Protein AF-A0A950TB74-F1 (afdb_monomer)

Secondary structure (DSSP, 8-state):
-PPP----HHHHHT-SS----S----PPPPPHHHHHHHHHHH-GGGHHHHHHHHH-HHHHHHHTSHHHHHHHHHHHTTS---TTSS-SSS-HHHHHHHHHHHHHHHT-TT-SS-HHHHHHHHHHHHHHHHHTT-SEE-TTS--GGGSS-GGGTTHHHHHHHHHHHHHHHHHHHHHHHTTTS-HHHHHHHHHHHHHHHHHHHHIIIIIIHHHHHTT---TTS--HHHHHHHHHHHHHHHHHTSHHHHHHHHHHHHHHHHHHHT-HHHHHHHHHHHHHHHHHH-SPPSS-----EEEE-HHHHHHHHHHHHHHHHHHHHHHHHHHHHHS-S-TTTHHHHHHHHHHHHHHHHHHHHHHHHEEEEPPPGGG--STTHHHHHHHHHHHHHHHHHHHHHHHHIIIIIHHHHHHHHTHHHHHHS-TTHHHHHHHHHHHHHHHHHHIIIIIHHHHHHHHHHHHHHHTTSS-SSHHHHHHHHHHTTSEEEETTEEEES-HHHHHHHHHTTTTT-

Foldseek 3Di:
DDDDDDDDPVVQVPDPDHDDDPDDDDDFFADPVRLVVVLVVVDPLCPLVVVVCVVDVVLVVQCSHVVLSVLSSLLSNPDDDPPPPCDDDPCNPLVSLVSSLVSLVVVDPDDPDDSVLLLLQLLLVLQLCVVVVHQWFALLQDFLVSDVDLLCLFQLLQLLVQLLLLLLLLVLQLLLCVVPDPNVLSVVLSVVSNVVSSCLSSCVQRPLCRVLVVLPPPPPDDDPVSVVVNVVSVVVCVQCQQLQNVLQVQLQVSLVSCCVSPNNLSSQLSSLVSSVLSSVCTHDDRRQDFLQDKDFAPCQLVVCLVVLLVSLQVSLQSQLQSVQVPPDPPPLRSVVSNVLSNVRSNLRSNLVSRVSRIDRDDDDPLPQQARCSRLVNLQVQLQVSLLVSLLVQLCCQLVPVLVSCCVSCPVVCPVPDDPSSSNSNSNSVSSSSSSSSSCVRRVSSNSSSVSSLVVCVVVSNAPNPRQVSQVSCVVSLQWPDRRRIIGGNDSSSSVSSNCVVVVVD

pLDDT: mean 83.96, std 11.5, range [34.25, 95.81]

Solvent-accessible surface area (backbone atoms only — not comparable to full-atom values): 26741 Å² 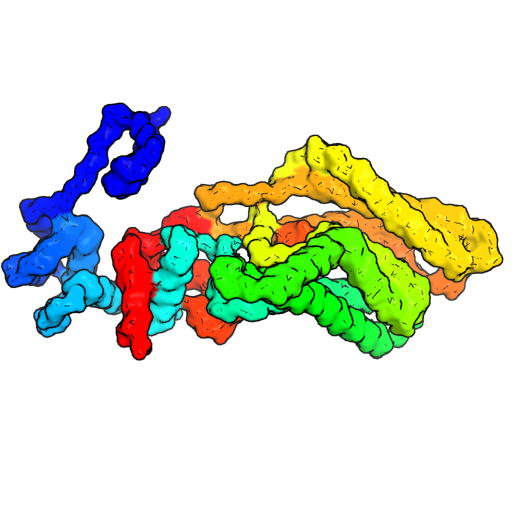total; per-residue (Å²): 129,91,85,85,85,87,74,57,68,68,63,57,72,68,41,94,71,69,83,89,64,98,75,88,85,80,91,70,73,56,49,68,73,56,53,53,52,51,45,61,74,71,40,84,62,38,55,69,50,54,53,48,43,73,74,32,69,68,59,38,61,46,42,26,37,73,67,46,35,52,45,51,50,57,40,38,64,77,49,88,69,78,86,76,73,84,76,63,96,81,52,64,66,57,51,51,53,52,49,30,52,54,43,54,54,67,74,43,89,79,64,91,61,59,67,69,60,51,49,54,32,50,25,47,49,29,41,51,28,59,77,69,74,45,75,69,45,42,79,54,71,62,48,52,78,80,48,87,58,73,87,46,52,38,32,54,49,22,34,53,51,15,40,52,50,12,48,50,50,23,52,25,48,36,59,56,42,48,88,79,44,61,66,70,58,41,51,52,54,26,50,51,51,17,54,48,40,15,50,52,41,16,40,50,38,11,46,52,53,34,65,62,60,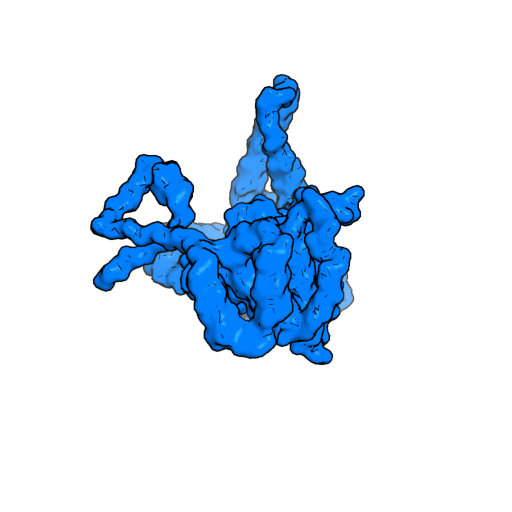69,64,78,62,72,76,88,79,61,55,72,68,54,52,52,54,50,53,53,45,52,52,52,50,54,52,55,59,32,31,65,54,38,2,47,53,52,4,50,57,52,9,54,51,41,18,71,75,74,36,61,64,55,3,52,52,49,12,52,51,42,14,53,50,38,32,70,67,42,72,77,73,72,73,61,62,53,32,53,38,86,41,83,33,70,69,44,16,63,71,45,25,65,60,31,33,52,51,17,34,50,53,8,40,54,46,6,54,53,51,20,61,72,54,50,103,44,83,80,39,35,63,58,28,33,54,50,16,32,50,52,7,42,51,53,6,48,55,48,14,58,53,49,15,50,45,75,43,82,71,62,74,89,73,40,64,44,65,46,48,32,49,54,34,6,54,51,46,5,50,49,43,6,51,53,51,6,48,53,47,13,48,51,39,14,68,51,46,29,56,49,49,39,69,74,46,44,69,59,38,62,75,77,42,64,91,64,44,26,48,44,45,10,51,16,52,10,47,42,45,12,52,51,38,14,43,77,39,17,38,50,30,50,50,43,51,51,50,48,50,52,56,37,32,76,70,64,52,40,64,87,62,45,68,63,50,51,53,49,39,25,73,63,60,57,26,38,76,56,66,22,26,38,26,53,64,40,72,70,60,34,51,51,36,41,54,58,53,75,78,75,112

Radius of gyration: 31.2 Å; Cα contacts (8 Å, |Δi|>4): 653; chains: 1; bounding box: 71×53×93 Å

Structure (mmCIF, N/CA/C/O backbone):
data_AF-A0A950TB74-F1
#
_entry.id   AF-A0A950TB74-F1
#
loop_
_atom_site.group_PDB
_atom_site.id
_atom_site.type_symbol
_atom_site.label_atom_id
_atom_site.label_alt_id
_atom_site.label_comp_id
_atom_site.label_asym_id
_atom_site.label_entity_id
_atom_site.label_seq_id
_atom_site.pdbx_PDB_ins_code
_atom_site.Cartn_x
_atom_site.Cartn_y
_atom_site.Cartn_z
_atom_site.occupancy
_atom_site.B_iso_or_equiv
_atom_site.auth_seq_id
_atom_site.auth_comp_id
_atom_site.auth_asym_id
_atom_site.auth_atom_id
_atom_site.pdbx_PDB_model_num
ATOM 1 N N . MET A 1 1 ? -15.483 -33.729 17.004 1.00 54.75 1 MET A N 1
ATOM 2 C CA . MET A 1 1 ? -15.502 -32.764 18.127 1.00 54.75 1 MET A CA 1
ATOM 3 C C . MET A 1 1 ? -16.865 -32.095 18.149 1.00 54.75 1 MET A C 1
ATOM 5 O O . MET A 1 1 ? -17.317 -31.739 17.066 1.00 54.75 1 MET A O 1
ATOM 9 N N . PRO A 1 2 ? -17.530 -31.952 19.308 1.00 78.44 2 PRO A N 1
ATOM 10 C CA . PRO A 1 2 ? -18.779 -31.200 19.387 1.00 78.44 2 PRO A CA 1
ATOM 11 C C . PRO A 1 2 ? -18.520 -29.733 19.022 1.00 78.44 2 PRO A C 1
ATOM 13 O O . PRO A 1 2 ? -17.578 -29.118 19.522 1.00 78.44 2 PRO A O 1
ATOM 16 N N . THR A 1 3 ? -19.327 -29.183 18.118 1.00 79.75 3 THR A N 1
ATOM 17 C CA . THR A 1 3 ? -19.250 -27.775 17.718 1.00 79.75 3 THR A CA 1
ATOM 18 C C . THR A 1 3 ? -20.221 -26.969 18.568 1.00 79.75 3 THR A C 1
ATOM 20 O O . THR A 1 3 ? -21.425 -27.201 18.522 1.00 79.75 3 THR A O 1
ATOM 23 N N . VAL A 1 4 ? -19.703 -26.013 19.338 1.00 85.00 4 VAL A N 1
ATOM 24 C CA . VAL A 1 4 ? -20.517 -25.078 20.124 1.00 85.00 4 VAL A CA 1
ATOM 25 C C . VAL A 1 4 ? -20.542 -23.735 19.404 1.00 85.00 4 VAL A C 1
ATOM 27 O O . VAL A 1 4 ? -19.493 -23.196 19.055 1.00 85.00 4 VAL A O 1
ATOM 30 N N . ILE A 1 5 ? -21.740 -23.198 19.175 1.00 82.00 5 ILE A N 1
ATOM 31 C CA . ILE A 1 5 ? -21.948 -21.896 18.535 1.00 82.00 5 ILE A CA 1
ATOM 32 C C . ILE A 1 5 ? -22.669 -20.989 19.530 1.00 82.00 5 ILE A C 1
ATOM 34 O O . ILE A 1 5 ? -23.770 -21.302 19.976 1.00 82.00 5 ILE A O 1
ATOM 38 N N . CYS A 1 6 ? -22.064 -19.848 19.852 1.00 83.62 6 CYS A N 1
ATOM 39 C CA . CYS A 1 6 ? -22.669 -18.830 20.708 1.00 83.62 6 CYS A CA 1
ATOM 40 C C . CYS A 1 6 ? -23.254 -17.707 19.846 1.00 83.62 6 CYS A C 1
ATOM 42 O O . CYS A 1 6 ? -22.598 -17.214 18.930 1.00 83.62 6 CYS A O 1
ATOM 44 N N . SER A 1 7 ? -24.479 -17.277 20.144 1.00 81.31 7 SER A N 1
ATOM 45 C CA . SER A 1 7 ? -25.132 -16.163 19.453 1.00 81.31 7 SER A CA 1
ATOM 46 C C . SER A 1 7 ? -26.088 -15.432 20.390 1.00 81.31 7 SER A C 1
ATOM 48 O O . SER A 1 7 ? -26.533 -15.974 21.401 1.00 81.31 7 SER A O 1
ATOM 50 N N . ARG A 1 8 ? -26.442 -14.196 20.028 1.00 84.19 8 ARG A N 1
ATOM 51 C CA . ARG A 1 8 ? -27.581 -13.503 20.637 1.00 84.19 8 ARG A CA 1
ATOM 52 C C . ARG A 1 8 ? -28.866 -14.176 20.158 1.00 84.19 8 ARG A C 1
ATOM 54 O O . ARG A 1 8 ? -29.005 -14.446 18.965 1.00 84.19 8 ARG A O 1
ATOM 61 N N . SER A 1 9 ? -29.818 -14.390 21.063 1.00 84.69 9 SER A N 1
ATOM 62 C CA . SER A 1 9 ? -31.095 -15.057 20.762 1.00 84.69 9 SER A CA 1
ATOM 63 C C . SER A 1 9 ? -31.818 -14.426 19.568 1.00 84.69 9 SER A C 1
ATOM 65 O O . SER A 1 9 ? -32.185 -15.136 18.636 1.00 84.69 9 SER A O 1
ATOM 67 N N . GLY A 1 10 ? -31.930 -13.095 19.536 1.00 82.56 10 GLY A N 1
ATOM 68 C CA . GLY A 1 10 ? -32.549 -12.368 18.422 1.00 82.56 10 GLY A CA 1
ATOM 69 C C . GLY A 1 10 ? -31.852 -12.599 17.077 1.00 82.56 10 GLY A C 1
ATOM 70 O O . GLY A 1 10 ? -32.520 -12.841 16.077 1.00 82.56 10 GLY A O 1
ATOM 71 N N . ASN A 1 11 ? -30.513 -12.617 17.050 1.00 82.25 11 ASN A N 1
ATOM 72 C CA . ASN A 1 11 ? -29.754 -12.865 15.819 1.00 82.25 11 ASN A CA 1
ATOM 73 C C . ASN A 1 11 ? -29.958 -14.294 15.306 1.00 82.25 11 ASN A C 1
ATOM 75 O O . ASN A 1 11 ? -30.063 -14.489 14.102 1.00 82.25 11 ASN A O 1
ATOM 79 N N . TYR A 1 12 ? -30.014 -15.285 16.200 1.00 84.94 12 TYR A N 1
ATOM 80 C CA . TYR A 1 12 ? -30.264 -16.677 15.819 1.00 84.94 12 TYR A CA 1
ATOM 81 C C . TYR A 1 12 ? -31.695 -16.880 15.295 1.00 84.94 12 TYR A C 1
ATOM 83 O O . TYR A 1 12 ? -31.893 -17.517 14.263 1.00 84.94 12 TYR A O 1
ATOM 91 N N . LEU A 1 13 ? -32.694 -16.302 15.968 1.00 84.44 13 LEU A N 1
ATOM 92 C CA . LEU A 1 13 ? -34.104 -16.455 15.595 1.00 84.44 13 LEU A CA 1
ATOM 93 C C . LEU A 1 13 ? -34.460 -15.747 14.278 1.00 84.44 13 LEU A C 1
ATOM 95 O O . LEU A 1 13 ? -35.305 -16.256 13.541 1.00 84.44 13 LEU A O 1
ATOM 99 N N . ASN A 1 14 ? -33.789 -14.630 13.971 1.00 84.50 14 ASN A N 1
ATOM 100 C CA . ASN A 1 14 ? -34.005 -13.828 12.761 1.00 84.50 14 ASN A CA 1
ATOM 101 C C . ASN A 1 14 ? -33.184 -14.290 11.542 1.00 84.50 14 ASN A C 1
ATOM 103 O O . ASN A 1 14 ? -33.246 -13.658 10.486 1.00 84.50 14 ASN A O 1
ATOM 107 N N . GLN A 1 15 ? -32.400 -15.367 11.649 1.00 82.06 15 GLN A N 1
ATOM 108 C CA . GLN A 1 15 ? -31.689 -15.917 10.494 1.00 82.06 15 GLN A CA 1
ATOM 109 C C . GLN A 1 15 ? -32.666 -16.519 9.477 1.00 82.06 15 GLN A C 1
ATOM 111 O O . GLN A 1 15 ? -33.503 -17.356 9.811 1.00 82.06 15 GLN A O 1
ATOM 116 N N . SER A 1 16 ? -32.495 -16.147 8.207 1.00 77.75 16 SER A N 1
ATOM 117 C CA . SER A 1 16 ? -33.284 -16.662 7.080 1.00 77.75 16 SER A CA 1
ATOM 118 C C . SER A 1 16 ? -33.073 -18.160 6.824 1.00 77.75 16 SER A C 1
ATOM 120 O O . SER A 1 16 ? -33.982 -18.842 6.359 1.00 77.75 16 SER A O 1
ATOM 122 N N . LYS A 1 17 ? -31.893 -18.694 7.165 1.00 82.81 17 LYS A N 1
ATOM 123 C CA . LYS A 1 17 ? -31.602 -20.133 7.224 1.00 82.81 17 LYS A CA 1
ATOM 124 C C . LYS A 1 17 ? -31.119 -20.478 8.626 1.00 82.81 17 LYS A C 1
ATOM 126 O O . LYS A 1 17 ? -30.032 -20.058 9.015 1.00 82.81 17 LYS A O 1
ATOM 131 N N . ARG A 1 18 ? -31.921 -21.231 9.381 1.00 75.19 18 ARG A N 1
ATOM 132 C CA . ARG A 1 18 ? -31.569 -21.644 10.745 1.00 75.19 18 ARG A CA 1
ATOM 133 C C . ARG A 1 18 ? -30.483 -22.712 10.717 1.00 75.19 18 ARG A C 1
ATOM 135 O O . ARG A 1 18 ? -30.584 -23.688 9.976 1.00 75.19 18 ARG A O 1
ATOM 142 N N . LEU A 1 19 ? -29.467 -22.537 11.556 1.00 80.81 19 LEU A N 1
ATOM 143 C CA . LEU A 1 19 ? -28.510 -23.597 11.859 1.00 80.81 19 LEU A CA 1
ATOM 144 C C . LEU A 1 19 ? -29.236 -24.686 12.656 1.00 80.81 19 LEU A C 1
ATOM 146 O O . LEU A 1 19 ? -29.726 -24.423 13.756 1.00 80.81 19 LEU A O 1
ATOM 150 N N . LEU A 1 20 ? -29.318 -25.885 12.081 1.00 81.25 20 LEU A N 1
ATOM 151 C CA . LEU A 1 20 ? -29.864 -27.068 12.738 1.00 81.25 20 LEU A CA 1
ATOM 152 C C . LEU A 1 20 ? -28.811 -27.595 13.718 1.00 81.25 20 LEU A C 1
ATOM 154 O O . LEU A 1 20 ? -27.757 -28.068 13.300 1.00 81.25 20 LEU A O 1
ATOM 158 N N . LEU A 1 21 ? -29.081 -27.444 15.012 1.00 83.62 21 LEU A N 1
ATOM 159 C CA . LEU A 1 21 ? -28.237 -27.912 16.110 1.00 83.62 21 LEU A CA 1
ATOM 160 C C . LEU A 1 21 ? -29.076 -28.829 16.999 1.00 83.62 21 LEU A C 1
ATOM 162 O O . LEU A 1 21 ? -30.261 -28.566 17.196 1.00 83.62 21 LEU A O 1
ATOM 166 N N . ASP A 1 22 ? -28.454 -29.864 17.561 1.00 85.56 22 ASP A N 1
ATOM 167 C CA . ASP A 1 22 ? -29.161 -30.877 18.357 1.00 85.56 22 ASP A CA 1
ATOM 168 C C . ASP A 1 22 ? -29.729 -30.320 19.667 1.00 85.56 22 ASP A C 1
ATOM 170 O O . ASP A 1 22 ? -30.737 -30.802 20.173 1.00 85.56 22 ASP A O 1
ATOM 174 N N . ASN A 1 23 ? -29.076 -29.301 20.232 1.00 87.44 23 ASN A N 1
ATOM 175 C CA . ASN A 1 23 ? -29.444 -28.708 21.510 1.00 87.44 23 ASN A CA 1
ATOM 176 C C . ASN A 1 23 ? -29.218 -27.194 21.498 1.00 87.44 23 ASN A C 1
ATOM 178 O O . ASN A 1 23 ? -28.275 -26.695 20.880 1.00 87.44 23 ASN A O 1
ATOM 182 N N . ALA A 1 24 ? -30.050 -26.469 22.245 1.00 86.69 24 ALA A N 1
ATOM 183 C CA . ALA A 1 24 ? -29.898 -25.039 22.475 1.00 86.69 24 ALA A CA 1
ATOM 184 C C . ALA A 1 24 ? -29.926 -24.745 23.977 1.00 86.69 24 ALA A C 1
ATOM 186 O O . ALA A 1 24 ? -30.833 -25.169 24.692 1.00 86.69 24 ALA A O 1
ATOM 187 N N . VAL A 1 25 ? -28.940 -23.985 24.448 1.00 89.81 25 VAL A N 1
ATOM 188 C CA . VAL A 1 25 ? -28.866 -23.512 25.833 1.00 89.81 25 VAL A CA 1
ATOM 189 C C . VAL A 1 25 ? -28.950 -21.992 25.817 1.00 89.81 25 VAL A C 1
ATOM 191 O O . VAL A 1 25 ? -28.189 -21.331 25.113 1.00 89.81 25 VAL A O 1
ATOM 194 N N . VAL A 1 26 ? -29.879 -21.432 26.593 1.00 88.19 26 VAL A N 1
ATOM 195 C CA . VAL A 1 26 ? -30.055 -19.980 26.721 1.00 88.19 26 VAL A CA 1
ATOM 196 C C . VAL A 1 26 ? -29.575 -19.542 28.096 1.00 88.19 26 VAL A C 1
ATOM 198 O O . VAL A 1 26 ? -30.127 -19.956 29.116 1.00 88.19 26 VAL A O 1
ATOM 201 N N . ALA A 1 27 ? -28.563 -18.676 28.124 1.00 87.31 27 ALA A N 1
ATOM 202 C CA . ALA A 1 27 ? -28.138 -18.018 29.351 1.00 87.31 27 ALA A CA 1
ATOM 203 C C . ALA A 1 27 ? -29.230 -17.040 29.816 1.00 87.31 27 ALA A C 1
ATOM 205 O O . ALA A 1 27 ? -29.622 -16.141 29.071 1.00 87.31 27 ALA A O 1
ATOM 206 N N . ARG A 1 28 ? -29.736 -17.233 31.039 1.00 89.06 28 ARG A N 1
ATOM 207 C CA . ARG A 1 28 ? -30.722 -16.346 31.673 1.00 89.06 28 ARG A CA 1
ATOM 208 C C . ARG A 1 28 ? -30.030 -15.308 32.568 1.00 89.06 28 ARG A C 1
ATOM 210 O O . ARG A 1 28 ? -28.918 -15.580 33.028 1.00 89.06 28 ARG A O 1
ATOM 217 N N . PRO A 1 29 ? -30.675 -14.157 32.837 1.00 88.88 29 PRO A N 1
ATOM 218 C CA . PRO A 1 29 ? -30.209 -13.214 33.850 1.00 88.88 29 PRO A CA 1
ATOM 219 C C . PRO A 1 29 ? -29.991 -13.894 35.210 1.00 88.88 29 PRO A C 1
ATOM 221 O O . PRO A 1 29 ? -30.613 -14.917 35.517 1.00 88.88 29 PRO A O 1
ATOM 224 N N . LEU A 1 30 ? -29.088 -13.338 36.015 1.00 90.38 30 LEU A N 1
ATOM 225 C CA . LEU A 1 30 ? -28.813 -13.805 37.370 1.00 90.38 30 LEU A CA 1
ATOM 226 C C . LEU A 1 30 ? -30.053 -13.628 38.245 1.00 90.38 30 LEU A C 1
ATOM 228 O O . LEU A 1 30 ? -30.792 -12.664 38.098 1.00 90.38 30 LEU A O 1
ATOM 232 N N . THR A 1 31 ? -30.286 -14.563 39.158 1.00 91.75 31 THR A N 1
ATOM 233 C CA . THR A 1 31 ? -31.325 -14.437 40.184 1.00 91.75 31 THR A CA 1
ATOM 234 C C . THR A 1 31 ? -30.751 -13.733 41.408 1.00 91.75 31 THR A C 1
ATOM 236 O O . THR A 1 31 ? -29.565 -13.896 41.687 1.00 91.75 31 THR A O 1
ATOM 239 N N . GLU A 1 32 ? -31.587 -13.042 42.183 1.00 88.38 32 GLU A N 1
ATOM 240 C CA . GLU A 1 32 ? -31.177 -12.340 43.416 1.00 88.38 32 GLU A CA 1
ATOM 241 C C . GLU A 1 32 ? -30.346 -13.233 44.347 1.00 88.38 32 GLU A C 1
ATOM 243 O O . GLU A 1 32 ? -29.227 -12.900 44.713 1.00 88.38 32 GLU A O 1
ATOM 248 N N . GLN A 1 33 ? -30.810 -14.464 44.586 1.00 88.56 33 GLN A N 1
ATOM 249 C CA . GLN A 1 33 ? -30.089 -15.449 45.403 1.00 88.56 33 GLN A CA 1
ATOM 250 C C . GLN A 1 33 ? -28.662 -15.732 44.902 1.00 88.56 33 GLN A C 1
ATOM 252 O O . GLN A 1 33 ? -27.753 -15.953 45.700 1.00 88.56 33 GLN A O 1
ATOM 257 N N . LYS A 1 34 ? -28.446 -15.740 43.578 1.00 90.44 34 LYS A N 1
ATOM 258 C CA . LYS A 1 34 ? -27.115 -15.951 42.988 1.00 90.44 34 LYS A CA 1
ATOM 259 C C . LYS A 1 34 ? -26.240 -14.710 43.123 1.00 90.44 34 LYS A C 1
ATOM 261 O O . LYS A 1 34 ? -25.036 -14.867 43.300 1.00 90.44 34 LYS A O 1
ATOM 266 N N . ILE A 1 35 ? -26.831 -13.518 43.037 1.00 89.19 35 ILE A N 1
ATOM 267 C CA . ILE A 1 35 ? -26.138 -12.245 43.261 1.00 89.19 35 ILE A CA 1
ATOM 268 C C . ILE A 1 35 ? -25.669 -12.183 44.718 1.00 89.19 35 ILE A C 1
ATOM 270 O O . ILE A 1 35 ? -24.477 -12.014 44.958 1.00 89.19 35 ILE A O 1
ATOM 274 N N . ASP A 1 36 ? -26.561 -12.444 45.676 1.00 87.00 36 ASP A N 1
ATOM 275 C CA . ASP A 1 36 ? -26.233 -12.457 47.105 1.00 87.00 36 ASP A CA 1
ATOM 276 C C . ASP A 1 36 ? -25.142 -13.476 47.436 1.00 87.00 36 ASP A C 1
ATOM 278 O O . ASP A 1 36 ? -24.164 -13.144 48.104 1.00 87.00 36 ASP A O 1
ATOM 282 N N . THR A 1 37 ? -25.263 -14.701 46.914 1.00 88.56 37 THR A N 1
ATOM 283 C CA . THR A 1 37 ? -24.252 -15.755 47.111 1.00 88.56 37 THR A CA 1
ATOM 284 C C . THR A 1 37 ? -22.895 -15.334 46.539 1.00 88.56 37 THR A C 1
ATOM 286 O O . THR A 1 37 ? -21.855 -15.564 47.152 1.00 88.56 37 THR A O 1
ATOM 289 N N . TYR A 1 38 ? -22.882 -14.700 45.363 1.00 88.19 38 TYR A N 1
ATOM 290 C CA . TYR A 1 38 ? -21.655 -14.206 44.741 1.00 88.19 38 TYR A CA 1
ATOM 291 C C . TYR A 1 38 ? -20.992 -13.103 45.578 1.00 88.19 38 TYR A C 1
ATOM 293 O O . TYR A 1 38 ? -19.787 -13.167 45.828 1.00 88.19 38 TYR A O 1
ATOM 301 N N . LEU A 1 39 ? -21.769 -12.131 46.063 1.00 86.25 39 LEU A N 1
ATOM 302 C CA . LEU A 1 39 ? -21.259 -11.040 46.897 1.00 86.25 39 LEU A CA 1
ATOM 303 C C . LEU A 1 39 ? -20.744 -11.550 48.251 1.00 86.25 39 LEU A C 1
ATOM 305 O O . LEU A 1 39 ? -19.673 -11.130 48.682 1.00 86.25 39 LEU A O 1
ATOM 309 N N . GLN A 1 40 ? -21.435 -12.511 48.875 1.00 83.94 40 GLN A N 1
ATOM 310 C CA . GLN A 1 40 ? -20.989 -13.162 50.116 1.00 83.94 40 GLN A CA 1
ATOM 311 C C . GLN A 1 40 ? -19.647 -13.884 49.943 1.00 83.94 40 GLN A C 1
ATOM 313 O O . GLN A 1 40 ? -18.757 -13.747 50.780 1.00 83.94 40 GLN A O 1
ATOM 318 N N . ASN A 1 41 ? -19.474 -14.604 48.832 1.00 83.75 41 ASN A N 1
ATOM 319 C CA . ASN A 1 41 ? -18.237 -15.331 48.539 1.00 83.75 41 ASN A CA 1
ATOM 320 C C . ASN A 1 41 ? -17.046 -14.411 48.221 1.00 83.75 41 ASN A C 1
ATOM 322 O O . ASN A 1 41 ? -15.901 -14.852 48.296 1.00 83.75 41 ASN A O 1
ATOM 326 N N . THR A 1 42 ? -17.299 -13.150 47.862 1.00 76.19 42 THR A N 1
ATOM 327 C CA . THR A 1 42 ? -16.262 -12.173 47.487 1.00 76.19 42 THR A CA 1
ATOM 328 C C . THR A 1 42 ? -15.677 -11.439 48.716 1.00 76.19 42 THR A C 1
ATOM 330 O O . THR A 1 42 ? -14.605 -10.846 48.623 1.00 76.19 42 THR A O 1
ATOM 333 N N . GLY A 1 43 ? -16.306 -11.553 49.898 1.00 66.81 43 GLY A N 1
ATOM 334 C CA . GLY A 1 43 ? -15.778 -11.098 51.196 1.00 66.81 43 GLY A CA 1
ATOM 335 C C . GLY A 1 43 ? -16.297 -9.734 51.689 1.00 66.81 43 GLY A C 1
ATOM 336 O O . GLY A 1 43 ? -17.124 -9.093 51.045 1.00 66.81 43 GLY A O 1
ATOM 337 N N . GLN A 1 44 ? -15.781 -9.276 52.843 1.00 61.06 44 GLN A N 1
ATOM 338 C CA . GLN A 1 44 ? -16.224 -8.068 53.583 1.00 61.06 44 GLN A CA 1
ATOM 339 C C . GLN A 1 44 ? -16.162 -6.752 52.783 1.00 61.06 44 GLN A C 1
ATOM 341 O O . GLN A 1 44 ? -16.824 -5.779 53.127 1.00 61.06 44 GLN A O 1
ATOM 346 N N . SER A 1 45 ? -15.405 -6.703 51.685 1.00 67.81 45 SER A N 1
ATOM 347 C CA . SER A 1 45 ? -15.315 -5.505 50.840 1.00 67.81 45 SER A CA 1
ATOM 348 C C . SER A 1 45 ? -16.624 -5.167 50.109 1.00 67.81 45 SER A C 1
ATOM 350 O O . SER A 1 45 ? -16.716 -4.080 49.544 1.00 67.81 45 SER A O 1
ATOM 352 N N . MET A 1 46 ? -17.613 -6.071 50.083 1.00 80.88 46 MET A N 1
ATOM 353 C CA . MET A 1 46 ? -18.841 -5.942 49.284 1.00 80.88 46 MET A CA 1
ATOM 354 C C . MET A 1 46 ? -20.084 -5.503 50.067 1.00 80.88 46 MET A C 1
ATOM 356 O O . MET A 1 46 ? -21.143 -5.338 49.459 1.00 80.88 46 MET A O 1
ATOM 360 N N . ASP A 1 47 ? -19.984 -5.269 51.377 1.00 77.75 47 ASP A N 1
ATOM 361 C CA . ASP A 1 47 ? -21.146 -4.900 52.201 1.00 77.75 47 ASP A CA 1
ATOM 362 C C . ASP A 1 47 ? -21.792 -3.580 51.744 1.00 77.75 47 ASP A C 1
ATOM 364 O O . ASP A 1 47 ? -23.015 -3.497 51.643 1.00 77.75 47 ASP A O 1
ATOM 368 N N . GLY A 1 48 ? -20.986 -2.598 51.321 1.00 79.81 48 GLY A N 1
ATOM 369 C CA . GLY A 1 48 ? -21.497 -1.339 50.764 1.00 79.81 48 GLY A CA 1
ATOM 370 C C . GLY A 1 48 ? -22.269 -1.508 49.447 1.00 79.81 48 GLY A C 1
ATOM 371 O O . GLY A 1 48 ? -23.243 -0.797 49.208 1.00 79.81 48 GLY A O 1
ATOM 372 N N . LEU A 1 49 ? -21.888 -2.476 48.602 1.00 83.62 49 LEU A N 1
ATOM 373 C CA . LEU A 1 49 ? -22.630 -2.779 47.373 1.00 83.62 49 LEU A CA 1
ATOM 374 C C . LEU A 1 49 ? -23.947 -3.493 47.690 1.00 83.62 49 LEU A C 1
ATOM 376 O O . LEU A 1 49 ? -24.968 -3.200 47.073 1.00 83.62 49 LEU A O 1
ATOM 380 N N . ARG A 1 50 ? -23.939 -4.415 48.659 1.00 83.44 50 ARG A N 1
ATOM 381 C CA . ARG A 1 50 ? -25.158 -5.108 49.104 1.00 83.44 50 ARG A CA 1
ATOM 382 C C . ARG A 1 50 ? -26.182 -4.111 49.632 1.00 83.44 50 ARG A C 1
ATOM 384 O O . ARG A 1 50 ? -27.342 -4.159 49.234 1.00 83.44 50 ARG A O 1
ATOM 391 N N . GLU A 1 51 ? -25.746 -3.174 50.467 1.00 82.38 51 GLU A N 1
ATOM 392 C CA . GLU A 1 51 ? -26.608 -2.112 50.977 1.00 82.38 51 GLU A CA 1
ATOM 393 C C . GLU A 1 51 ? -27.164 -1.234 49.845 1.00 82.38 51 GLU A C 1
A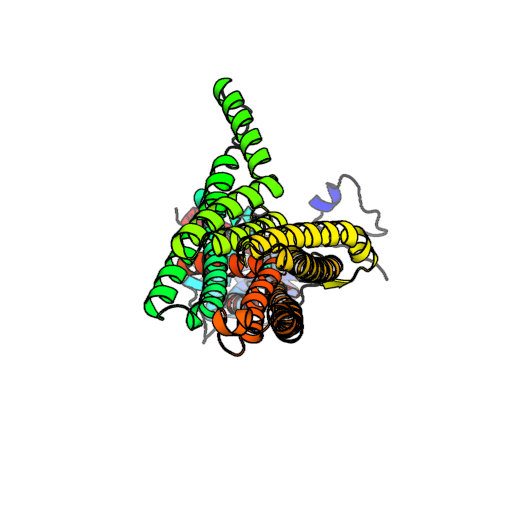TOM 395 O O . GLU A 1 51 ? -28.372 -0.998 49.795 1.00 82.38 51 GLU A O 1
ATOM 400 N N . ALA A 1 52 ? -26.332 -0.824 48.883 1.00 82.31 52 ALA A N 1
ATOM 401 C CA . ALA A 1 52 ? -26.780 -0.033 47.735 1.00 82.31 52 ALA A CA 1
ATOM 402 C C . ALA A 1 52 ? -27.820 -0.772 46.868 1.00 82.31 52 ALA A C 1
ATOM 404 O O . ALA A 1 52 ? -28.836 -0.188 46.492 1.00 82.31 52 ALA A O 1
ATOM 405 N N . LEU A 1 53 ? -27.626 -2.071 46.605 1.00 85.38 53 LEU A N 1
ATOM 406 C CA . LEU A 1 53 ? -28.585 -2.902 45.860 1.00 85.38 53 LEU A CA 1
ATOM 407 C C . LEU A 1 53 ? -29.915 -3.083 46.607 1.00 85.38 53 LEU A C 1
ATOM 409 O O . LEU A 1 53 ? -30.964 -3.240 45.974 1.00 85.38 53 LEU A O 1
ATOM 413 N N . HIS A 1 54 ? -29.907 -3.055 47.943 1.00 83.25 54 HIS A N 1
ATOM 414 C CA . HIS A 1 54 ? -31.134 -3.094 48.740 1.00 83.25 54 HIS A CA 1
ATOM 415 C C . HIS A 1 54 ? -31.941 -1.791 48.651 1.00 83.25 54 HIS A C 1
ATOM 417 O O . HIS A 1 54 ? -33.172 -1.857 48.633 1.00 83.25 54 HIS A O 1
ATOM 423 N N . HIS A 1 55 ? -31.276 -0.641 48.539 1.00 79.56 55 HIS A N 1
ATOM 424 C CA . HIS A 1 55 ? -31.931 0.670 48.536 1.00 79.56 55 HIS A CA 1
ATOM 425 C C . HIS A 1 55 ? -32.318 1.172 47.135 1.00 79.56 55 HIS A C 1
ATOM 427 O O . HIS A 1 55 ? -33.339 1.847 47.011 1.00 79.56 55 HIS A O 1
ATOM 433 N N . ASP A 1 56 ? -31.565 0.826 46.084 1.00 80.44 56 ASP A N 1
ATOM 434 C CA . ASP A 1 56 ? -31.827 1.288 44.713 1.00 80.44 56 ASP A CA 1
ATOM 435 C C . ASP A 1 56 ? -32.330 0.149 43.795 1.00 80.44 56 ASP A C 1
ATOM 437 O O . ASP A 1 56 ? -31.554 -0.735 43.407 1.00 80.44 56 ASP A O 1
ATOM 441 N N . PRO A 1 57 ? -33.620 0.155 43.396 1.00 81.69 57 PRO A N 1
ATOM 442 C CA . PRO A 1 57 ? -34.171 -0.855 42.494 1.00 81.69 57 PRO A CA 1
ATOM 443 C C . PRO A 1 57 ? -33.555 -0.812 41.087 1.00 81.69 57 PRO A C 1
ATOM 445 O O . PRO A 1 57 ? -33.470 -1.852 40.436 1.00 81.69 57 PRO A O 1
ATOM 448 N N . SER A 1 58 ? -33.081 0.348 40.623 1.00 81.25 58 SER A N 1
ATOM 449 C CA . SER A 1 58 ? -32.471 0.502 39.294 1.00 81.25 58 SER A CA 1
ATOM 450 C C . SER A 1 58 ? -31.088 -0.150 39.247 1.00 81.25 58 SER A C 1
ATOM 452 O O . SER A 1 58 ? -30.729 -0.831 38.283 1.00 81.25 58 SER A O 1
ATOM 454 N N . LEU A 1 59 ? -30.309 0.016 40.321 1.00 80.25 59 LEU A N 1
ATOM 455 C CA . LEU A 1 59 ? -29.011 -0.635 40.486 1.00 80.25 59 LEU A CA 1
ATOM 456 C C . LEU A 1 59 ? -29.160 -2.161 40.577 1.00 80.25 59 LEU A C 1
ATOM 458 O O . LEU A 1 59 ? -28.369 -2.904 39.988 1.00 80.25 59 LEU A O 1
ATOM 462 N N . ARG A 1 60 ? -30.216 -2.620 41.263 1.00 85.62 60 ARG A N 1
ATOM 463 C CA . ARG A 1 60 ? -30.589 -4.037 41.340 1.00 85.62 60 ARG A CA 1
ATOM 464 C C . ARG A 1 60 ? -30.936 -4.609 39.971 1.00 85.62 60 ARG A C 1
ATOM 466 O O . ARG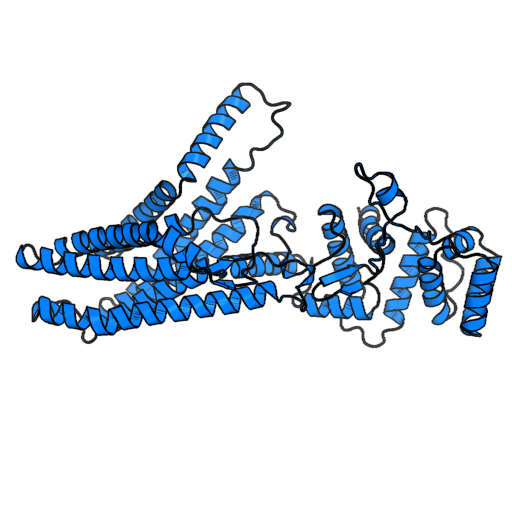 A 1 60 ? -30.401 -5.654 39.605 1.00 85.62 60 ARG A O 1
ATOM 473 N N . GLU A 1 61 ? -31.728 -3.887 39.174 1.00 85.81 61 GLU A N 1
ATOM 474 C CA . GLU A 1 61 ? -32.067 -4.294 37.806 1.00 85.81 61 GLU A CA 1
ATOM 475 C C . GLU A 1 61 ? -30.804 -4.533 36.956 1.00 85.81 61 GLU A C 1
ATOM 477 O O . GLU A 1 61 ? -30.676 -5.555 36.273 1.00 85.81 61 GLU A O 1
ATOM 482 N N . LEU A 1 62 ? -29.821 -3.630 37.047 1.00 84.44 62 LEU A N 1
ATOM 483 C CA . LEU A 1 62 ? -28.549 -3.762 36.334 1.00 84.44 62 LEU A CA 1
ATOM 484 C C . LEU A 1 62 ? -27.763 -5.008 36.775 1.00 84.44 62 LEU A C 1
ATOM 486 O O . LEU A 1 62 ? -27.246 -5.734 35.916 1.00 84.44 62 LEU A O 1
ATOM 490 N N . ALA A 1 63 ? -27.706 -5.292 38.080 1.00 87.81 63 ALA A N 1
ATOM 491 C CA . ALA A 1 63 ? -26.947 -6.403 38.666 1.00 87.81 63 ALA A CA 1
ATOM 492 C C . ALA A 1 63 ? -27.404 -7.801 38.199 1.00 87.81 63 ALA A C 1
ATOM 494 O O . ALA A 1 63 ? -26.618 -8.751 38.240 1.00 87.81 63 ALA A O 1
ATOM 495 N N . HIS A 1 64 ? -28.620 -7.939 37.658 1.00 88.56 64 HIS A N 1
ATOM 496 C CA . HIS A 1 64 ? -29.069 -9.189 37.031 1.00 88.56 64 HIS A CA 1
ATOM 497 C C . HIS A 1 64 ? -28.255 -9.581 35.792 1.00 88.56 64 HIS A C 1
ATOM 499 O O . HIS A 1 64 ? -28.296 -10.737 35.357 1.00 88.56 64 HIS A O 1
ATOM 505 N N . THR A 1 65 ? -27.492 -8.659 35.203 1.00 88.50 65 THR A N 1
ATOM 506 C CA . THR A 1 65 ? -26.543 -8.998 34.141 1.00 88.50 65 THR A CA 1
ATOM 507 C C . THR A 1 65 ? -25.152 -9.263 34.735 1.00 88.50 65 THR A C 1
ATOM 509 O O . THR A 1 65 ? -24.608 -8.396 35.420 1.00 88.50 65 THR A O 1
ATOM 512 N N . PRO A 1 66 ? -24.511 -10.419 34.447 1.00 88.62 66 PRO A N 1
ATOM 513 C CA . PRO A 1 66 ? -23.192 -10.747 35.004 1.00 88.62 66 PRO A CA 1
ATOM 514 C C . PRO A 1 66 ? -22.120 -9.681 34.751 1.00 88.62 66 PRO A C 1
ATOM 516 O O . PRO A 1 66 ? -21.231 -9.475 35.574 1.00 88.62 66 PRO A O 1
ATOM 519 N N . LEU A 1 67 ? -22.212 -8.989 33.611 1.00 87.31 67 LEU A N 1
ATOM 520 C CA . LEU A 1 67 ? -21.339 -7.869 33.285 1.00 87.31 67 LEU A CA 1
ATOM 521 C C . LEU A 1 67 ? -21.483 -6.734 34.297 1.00 87.31 67 LEU A C 1
ATOM 523 O O . LEU A 1 67 ? -20.483 -6.298 34.857 1.00 87.31 67 LEU A O 1
ATOM 527 N N . MET A 1 68 ? -22.703 -6.230 34.489 1.00 88.44 68 MET A N 1
ATOM 528 C CA . MET A 1 68 ? -22.924 -5.074 35.350 1.00 88.44 68 MET A CA 1
ATOM 529 C C . MET A 1 68 ? -22.648 -5.426 36.803 1.00 88.44 68 MET A C 1
ATOM 531 O O . MET A 1 68 ? -22.067 -4.607 37.499 1.00 88.44 68 MET A O 1
ATOM 535 N N . LEU A 1 69 ? -22.942 -6.656 37.240 1.00 88.75 69 LEU A N 1
ATOM 536 C CA . LEU A 1 69 ? -22.528 -7.119 38.563 1.00 88.75 69 LEU A CA 1
ATOM 537 C C . LEU A 1 69 ? -21.008 -7.001 38.747 1.00 88.75 69 LEU A C 1
ATOM 539 O O . LEU A 1 69 ? -20.565 -6.437 39.740 1.00 88.75 69 LEU A O 1
ATOM 543 N N . ARG A 1 70 ? -20.207 -7.433 37.762 1.00 87.88 70 ARG A N 1
ATOM 544 C CA . ARG A 1 70 ? -18.740 -7.281 37.788 1.00 87.88 70 ARG A CA 1
ATOM 545 C C . ARG A 1 70 ? -18.285 -5.814 37.765 1.00 87.88 70 ARG A C 1
ATOM 547 O O . ARG A 1 70 ? -17.294 -5.462 38.405 1.00 87.88 70 ARG A O 1
ATOM 554 N N . VAL A 1 71 ? -18.966 -4.958 37.003 1.00 86.56 71 VAL A N 1
ATOM 555 C CA . VAL A 1 71 ? -18.701 -3.508 36.975 1.00 86.56 71 VAL A CA 1
ATOM 556 C C . VAL A 1 71 ? -18.936 -2.918 38.369 1.00 86.56 71 VAL A C 1
ATOM 558 O O . VAL A 1 71 ? -18.058 -2.241 38.899 1.00 86.56 71 VAL A O 1
ATOM 561 N N . LEU A 1 72 ? -20.068 -3.248 38.994 1.00 87.69 72 LEU A N 1
ATOM 562 C CA . LEU A 1 72 ? -20.439 -2.797 40.333 1.00 87.69 72 LEU A CA 1
ATOM 563 C C . LEU A 1 72 ? -19.483 -3.315 41.410 1.00 87.69 72 LEU A C 1
ATOM 565 O O . LEU A 1 72 ? -19.018 -2.520 42.222 1.00 87.69 72 LEU A O 1
ATOM 569 N N . THR A 1 73 ? -19.100 -4.595 41.398 1.00 87.06 73 THR A N 1
ATOM 570 C CA . THR A 1 73 ? -18.111 -5.097 42.368 1.00 87.06 73 THR A CA 1
ATOM 571 C C . THR A 1 73 ? -16.781 -4.361 42.248 1.00 87.06 73 THR A C 1
ATOM 573 O O . THR A 1 73 ? -16.206 -3.966 43.257 1.00 87.06 73 THR A O 1
ATOM 576 N N . THR A 1 74 ? -16.332 -4.067 41.023 1.00 84.69 74 THR A N 1
ATOM 577 C CA . THR A 1 74 ? -15.089 -3.310 40.801 1.00 84.69 74 THR A CA 1
ATOM 578 C C . THR A 1 74 ? -15.176 -1.884 41.364 1.00 84.69 74 THR A C 1
ATOM 580 O O . THR A 1 74 ? -14.194 -1.369 41.901 1.00 84.69 74 THR A O 1
ATOM 583 N N . ILE A 1 75 ? -16.337 -1.232 41.265 1.00 85.69 75 ILE A N 1
ATOM 584 C CA . ILE A 1 75 ? -16.547 0.112 41.823 1.00 85.69 75 ILE A CA 1
ATOM 585 C C . ILE A 1 75 ? -16.386 0.087 43.351 1.00 85.69 75 ILE A C 1
ATOM 587 O O . ILE A 1 75 ? -15.618 0.879 43.892 1.00 85.69 75 ILE A O 1
ATOM 591 N N . TYR A 1 76 ? -17.037 -0.864 44.027 1.00 80.31 76 TYR A N 1
ATOM 592 C CA . TYR A 1 76 ? -17.098 -0.929 45.494 1.00 80.31 76 TYR A CA 1
ATOM 593 C C . TYR A 1 76 ? -15.876 -1.591 46.160 1.00 80.31 76 TYR A C 1
ATOM 595 O O . TYR A 1 76 ? -15.610 -1.357 47.334 1.00 80.31 76 TYR A O 1
ATOM 603 N N . GLU A 1 77 ? -15.082 -2.369 45.424 1.00 77.50 77 GLU A N 1
ATOM 604 C CA . GLU A 1 77 ? -13.872 -3.041 45.932 1.00 77.50 77 GLU A CA 1
ATOM 605 C C . GLU A 1 77 ? -12.728 -2.082 46.330 1.00 77.50 77 GLU A C 1
ATOM 607 O O . GLU A 1 77 ? -11.814 -2.489 47.039 1.00 77.50 77 GLU A O 1
ATOM 612 N N . GLY A 1 78 ? -12.706 -0.831 45.851 1.00 63.12 78 GLY A N 1
ATOM 613 C CA . GLY A 1 78 ? -11.583 0.087 46.116 1.00 63.12 78 GLY A CA 1
ATOM 614 C C . GLY A 1 78 ? -11.944 1.315 46.949 1.00 63.12 78 GLY A C 1
ATOM 615 O O . GLY A 1 78 ? -11.395 2.390 46.707 1.00 63.12 78 GLY A O 1
ATOM 616 N N . GLY A 1 79 ? -12.849 1.140 47.912 1.00 61.47 79 GLY A N 1
ATOM 617 C CA . GLY A 1 79 ? -13.225 2.146 48.906 1.00 61.47 79 GLY A CA 1
ATOM 618 C C . GLY A 1 79 ? -14.617 2.732 48.683 1.00 61.47 79 GLY A C 1
ATOM 619 O O . GLY A 1 79 ? -15.148 2.705 47.575 1.00 61.47 79 GLY A O 1
ATOM 620 N N . THR A 1 80 ? -15.204 3.248 49.766 1.00 50.94 80 THR A N 1
ATOM 621 C CA . THR A 1 80 ? -16.541 3.852 49.804 1.00 50.94 80 THR A CA 1
ATOM 622 C C . THR A 1 80 ? -16.639 4.970 48.774 1.00 50.94 80 THR A C 1
ATOM 624 O O . THR A 1 80 ? -16.085 6.053 48.964 1.00 50.94 80 THR A O 1
ATOM 627 N N . VAL A 1 81 ? -17.336 4.710 47.671 1.00 52.72 81 VAL A N 1
ATOM 628 C CA . VAL A 1 81 ? -17.823 5.777 46.800 1.00 52.72 81 VAL A CA 1
ATOM 629 C C . VAL A 1 81 ? -18.703 6.664 47.676 1.00 52.72 81 VAL A C 1
ATOM 631 O O . VAL A 1 81 ? -19.609 6.157 48.333 1.00 52.72 81 VAL A O 1
ATOM 634 N N . GLU A 1 82 ? -18.410 7.964 47.754 1.00 51.03 82 GLU A N 1
ATOM 635 C CA . GLU A 1 82 ? -19.314 8.924 48.391 1.00 51.03 82 GLU A CA 1
ATOM 636 C C . GLU A 1 82 ? -20.676 8.796 47.692 1.00 51.03 82 GLU A C 1
ATOM 638 O O . GLU A 1 82 ? -20.838 9.159 46.529 1.00 51.03 82 GLU A O 1
ATOM 643 N N . ASN A 1 83 ? -21.624 8.178 48.401 1.00 46.69 83 ASN A N 1
ATOM 644 C CA . ASN A 1 83 ? -22.906 7.639 47.931 1.00 46.69 83 ASN A CA 1
ATOM 645 C C . ASN A 1 83 ? -23.885 8.679 47.336 1.00 46.69 83 ASN A C 1
ATOM 647 O O . ASN A 1 83 ? -25.057 8.377 47.137 1.00 46.69 83 ASN A O 1
ATOM 651 N N . SER A 1 84 ? -23.461 9.911 47.062 1.00 43.59 84 SER A N 1
ATOM 652 C CA . SER A 1 84 ? -24.358 11.039 46.791 1.00 43.59 84 SER A CA 1
ATOM 653 C C . SER A 1 84 ? -24.552 11.393 45.311 1.00 43.59 84 SER A C 1
ATOM 655 O O . SER A 1 84 ? -25.397 12.235 45.017 1.00 43.59 84 SER A O 1
ATOM 657 N N . GLN A 1 85 ? -23.828 10.778 44.364 1.00 49.47 85 GLN A N 1
ATOM 658 C CA . GLN A 1 85 ? -23.821 11.238 42.958 1.00 49.47 85 GLN A CA 1
ATOM 659 C C . GLN A 1 85 ? -24.409 10.282 41.905 1.00 49.47 85 GLN A C 1
ATOM 661 O O . GLN A 1 85 ? -24.611 10.712 40.773 1.00 49.47 85 GLN A O 1
ATOM 666 N N . LEU A 1 86 ? -24.782 9.042 42.247 1.00 52.69 86 LEU A N 1
ATOM 667 C CA . LEU A 1 86 ? -25.528 8.141 41.337 1.00 52.69 86 LEU A CA 1
ATOM 668 C C . LEU A 1 86 ? -27.046 8.466 41.269 1.00 52.69 86 LEU A C 1
ATOM 670 O O . LEU A 1 86 ? -27.857 7.658 40.831 1.00 52.69 86 LEU A O 1
ATOM 674 N N . MET A 1 87 ? -27.446 9.655 41.736 1.00 50.25 87 MET A N 1
ATOM 675 C CA . MET A 1 87 ? -28.823 10.006 42.119 1.00 50.25 87 MET A CA 1
ATOM 676 C C . MET A 1 87 ? -29.530 10.988 41.162 1.00 50.25 87 MET A C 1
ATOM 678 O O . MET A 1 87 ? -30.279 11.856 41.607 1.00 50.25 87 MET A O 1
ATOM 682 N N . SER A 1 88 ? -29.344 10.882 39.842 1.00 49.31 88 SER A N 1
ATOM 683 C CA . SER A 1 88 ? -30.165 11.667 38.902 1.00 49.31 88 SER A CA 1
ATOM 684 C C . SER A 1 88 ? -30.570 10.905 37.641 1.00 49.31 88 SER A C 1
ATOM 686 O O . SER A 1 88 ? -29.909 9.982 37.175 1.00 49.31 88 SER A O 1
ATOM 688 N N . THR A 1 89 ? -31.736 11.295 37.135 1.00 49.81 89 THR A N 1
ATOM 689 C CA . THR A 1 89 ? -32.800 10.486 36.529 1.00 49.81 89 THR A CA 1
ATOM 690 C C . THR A 1 89 ? -32.625 10.073 35.068 1.00 49.81 89 THR A C 1
ATOM 692 O O . THR A 1 89 ? -33.583 9.577 34.484 1.00 49.81 89 THR A O 1
ATOM 695 N N . LEU A 1 90 ? -31.445 10.198 34.459 1.00 50.50 90 LEU A N 1
ATOM 696 C CA . LEU A 1 90 ? -31.229 9.765 33.072 1.00 50.50 90 LEU A CA 1
ATOM 697 C C . LEU A 1 90 ? -29.896 9.010 32.937 1.00 50.50 90 LEU A C 1
ATOM 699 O O . LEU A 1 90 ? -28.852 9.578 32.647 1.00 50.50 90 LEU A O 1
ATOM 703 N N . ASP A 1 91 ? -30.016 7.692 33.133 1.00 72.56 91 ASP A N 1
ATOM 704 C CA . ASP A 1 91 ? -29.085 6.603 32.792 1.00 72.56 91 ASP A CA 1
ATOM 705 C C . ASP A 1 91 ? -28.060 6.155 33.866 1.00 72.56 91 ASP A C 1
ATOM 707 O O . ASP A 1 91 ? -26.843 6.299 33.726 1.00 72.56 91 ASP A O 1
ATOM 711 N N . VAL A 1 92 ? -28.563 5.485 34.918 1.00 77.69 92 VAL A N 1
ATOM 712 C CA . VAL A 1 92 ? -27.787 4.772 35.967 1.00 77.69 92 VAL A CA 1
ATOM 713 C C . VAL A 1 92 ? -26.677 3.887 35.376 1.00 77.69 92 VAL A C 1
ATOM 715 O O . VAL A 1 92 ? -25.599 3.742 35.955 1.00 77.69 92 VAL A O 1
ATOM 718 N N . ARG A 1 93 ? -26.889 3.322 34.179 1.00 81.88 93 ARG A N 1
ATOM 719 C CA . ARG A 1 93 ? -25.882 2.514 33.476 1.00 81.88 93 ARG A CA 1
ATOM 720 C C . ARG A 1 93 ? -24.662 3.339 33.063 1.00 81.88 93 ARG A C 1
ATOM 722 O O . ARG A 1 93 ? -23.537 2.862 33.209 1.00 81.88 93 ARG A O 1
ATOM 729 N N . GLN A 1 94 ? -24.864 4.549 32.543 1.00 82.31 94 GLN A N 1
ATOM 730 C CA . GLN A 1 94 ? -23.769 5.434 32.135 1.00 82.31 94 GLN A CA 1
ATOM 731 C C . GLN A 1 94 ? -22.958 5.892 33.344 1.00 82.31 94 GLN A C 1
ATOM 733 O O . GLN A 1 94 ? -21.729 5.879 33.300 1.00 82.31 94 GLN A O 1
ATOM 738 N N . GLN A 1 95 ? -23.634 6.219 34.446 1.00 82.00 95 GLN A N 1
ATOM 739 C CA . GLN A 1 95 ? -22.982 6.581 35.704 1.00 82.00 95 GLN A CA 1
ATOM 740 C C . GLN A 1 95 ? -22.162 5.415 36.271 1.00 82.00 95 GLN A C 1
ATOM 742 O O . GLN A 1 95 ? -21.023 5.615 36.694 1.00 82.00 95 GLN A O 1
ATOM 747 N N . ALA A 1 96 ? -22.680 4.183 36.199 1.00 84.81 96 ALA A N 1
ATOM 748 C CA . ALA A 1 96 ? -21.930 2.991 36.586 1.00 84.81 96 ALA A CA 1
ATOM 749 C C . ALA A 1 96 ? -20.662 2.806 35.731 1.00 84.81 96 ALA A C 1
ATOM 751 O O . ALA A 1 96 ? -19.589 2.553 36.276 1.00 84.81 96 ALA A O 1
ATOM 752 N N . PHE A 1 97 ? -20.731 2.984 34.406 1.00 88.12 97 PHE A N 1
ATOM 753 C CA . PHE A 1 97 ? -19.530 2.920 33.563 1.00 88.12 97 PHE A CA 1
ATOM 754 C C . PHE A 1 97 ? -18.540 4.059 33.842 1.00 88.12 97 PHE A C 1
ATOM 756 O O . PHE A 1 97 ? -17.337 3.800 33.903 1.00 88.12 97 PHE A O 1
ATOM 763 N N . ALA A 1 98 ? -19.018 5.283 34.078 1.00 86.44 98 ALA A N 1
ATOM 764 C CA . ALA A 1 98 ? -18.172 6.415 34.453 1.00 86.44 98 ALA A CA 1
ATOM 765 C C . ALA A 1 98 ? -17.402 6.130 35.755 1.00 86.44 98 ALA A C 1
ATOM 767 O O . ALA A 1 98 ? -16.172 6.225 35.791 1.00 86.44 98 ALA A O 1
ATOM 768 N N . ALA A 1 99 ? -18.115 5.694 36.799 1.00 85.75 99 ALA A N 1
ATOM 769 C CA . ALA A 1 99 ? -17.533 5.327 38.087 1.00 85.75 99 ALA A CA 1
ATOM 770 C C . ALA A 1 99 ? -16.540 4.163 37.952 1.00 85.75 99 ALA A C 1
ATOM 772 O O . ALA A 1 99 ? -15.445 4.206 38.514 1.00 85.75 99 ALA A O 1
ATOM 773 N N . TYR A 1 100 ? -16.879 3.151 37.149 1.00 88.19 100 TYR A N 1
ATOM 774 C CA . TYR A 1 100 ? -15.994 2.028 36.855 1.00 88.19 100 TYR A CA 1
ATOM 775 C C . TYR A 1 100 ? -14.683 2.472 36.206 1.00 88.19 100 TYR A C 1
ATOM 777 O O . TYR A 1 100 ? -13.611 2.047 36.641 1.00 88.19 100 TYR A O 1
ATOM 785 N N . ILE A 1 101 ? -14.733 3.353 35.206 1.00 88.75 101 ILE A N 1
ATOM 786 C CA . ILE A 1 101 ? -13.526 3.842 34.534 1.00 88.75 101 ILE A CA 1
ATOM 787 C C . ILE A 1 101 ? -12.668 4.679 35.490 1.00 88.75 101 ILE A C 1
ATOM 789 O O . ILE A 1 101 ? -11.456 4.463 35.571 1.00 88.75 101 ILE A O 1
ATOM 793 N N . MET A 1 102 ? -13.280 5.579 36.270 1.00 86.00 102 MET A N 1
ATOM 794 C CA . MET A 1 102 ? -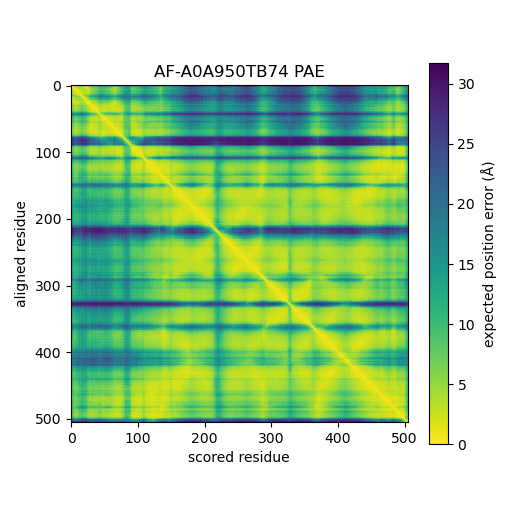12.567 6.356 37.293 1.00 86.00 102 MET A CA 1
ATOM 795 C C . MET A 1 102 ? -11.858 5.443 38.294 1.00 86.00 102 MET A C 1
ATOM 797 O O . MET A 1 102 ? -10.686 5.655 38.609 1.00 86.00 102 MET A O 1
ATOM 801 N N . GLN A 1 103 ? -12.545 4.400 38.758 1.00 84.75 103 GLN A N 1
ATOM 802 C CA . GLN A 1 103 ? -11.982 3.449 39.705 1.00 84.75 103 GLN A CA 1
ATOM 803 C C . GLN A 1 103 ? -10.853 2.617 39.090 1.00 84.75 103 GLN A C 1
ATOM 805 O O . GLN A 1 103 ? -9.831 2.375 39.733 1.00 84.75 103 GLN A O 1
ATOM 810 N N . THR A 1 104 ? -10.996 2.242 37.821 1.00 86.38 104 THR A N 1
ATOM 811 C CA . THR A 1 104 ? -9.970 1.523 37.060 1.00 86.38 104 THR A CA 1
ATOM 812 C C . THR A 1 104 ? -8.686 2.354 36.943 1.00 86.38 104 THR A C 1
ATOM 814 O O . THR A 1 104 ? -7.593 1.821 37.137 1.00 86.38 104 THR A O 1
ATOM 817 N N . PHE A 1 105 ? -8.796 3.667 36.711 1.00 87.00 105 PHE A N 1
ATOM 818 C CA . PHE A 1 105 ? -7.637 4.564 36.700 1.00 87.00 105 PHE A CA 1
ATOM 819 C C . PHE A 1 105 ? -7.042 4.800 38.094 1.00 87.00 105 PHE A C 1
ATOM 821 O O . PHE A 1 105 ? -5.821 4.804 38.222 1.00 87.00 105 PHE A O 1
ATOM 828 N N . LYS A 1 106 ? -7.864 4.938 39.146 1.00 83.56 106 LYS A N 1
ATOM 829 C CA . LYS A 1 106 ? -7.385 5.106 40.535 1.00 83.56 106 LYS A CA 1
ATOM 830 C C . LYS A 1 106 ? -6.558 3.917 41.028 1.00 83.56 106 LYS A C 1
ATOM 832 O O . LYS A 1 106 ? -5.574 4.110 41.734 1.00 83.56 106 LYS A O 1
ATOM 837 N N . ARG A 1 107 ? -6.934 2.690 40.645 1.00 79.62 107 ARG A N 1
ATOM 838 C CA . ARG A 1 107 ? -6.201 1.464 41.013 1.00 79.62 107 ARG A CA 1
ATOM 839 C C . ARG A 1 107 ? -4.790 1.398 40.418 1.00 79.62 107 ARG A C 1
ATOM 841 O O . ARG A 1 107 ? -3.966 0.634 40.914 1.00 79.62 107 ARG A O 1
ATOM 848 N N . GLN A 1 108 ? -4.486 2.172 39.374 1.00 75.62 108 GLN A N 1
ATOM 849 C CA . GLN A 1 108 ? -3.147 2.230 38.792 1.00 75.62 108 GLN A CA 1
ATOM 850 C C . GLN A 1 108 ? -2.345 3.416 39.340 1.00 75.62 108 GLN A C 1
ATOM 852 O O . GLN A 1 108 ? -2.486 4.548 38.887 1.00 75.62 108 GLN A O 1
ATOM 857 N N . SER A 1 109 ? -1.420 3.136 40.262 1.00 60.41 109 SER A N 1
ATOM 858 C CA . SER A 1 109 ? -0.499 4.130 40.842 1.00 60.41 109 SER A CA 1
ATOM 859 C C . SER A 1 109 ? 0.518 4.705 39.842 1.00 60.41 109 SER A C 1
ATOM 861 O O . SER A 1 109 ? 1.010 5.818 40.025 1.00 60.41 109 SER A O 1
ATOM 863 N N . HIS A 1 110 ? 0.825 3.974 38.764 1.00 64.19 110 HIS A N 1
ATOM 864 C CA . HIS A 1 110 ? 1.793 4.364 37.733 1.00 64.19 110 HIS A CA 1
ATOM 865 C C . HIS A 1 110 ? 1.203 4.238 36.322 1.00 64.19 110 HIS A C 1
ATOM 867 O O . HIS A 1 110 ? 1.664 3.444 35.498 1.00 64.19 110 HIS A O 1
ATOM 873 N N . ALA A 1 111 ? 0.167 5.026 36.032 1.00 69.19 111 ALA A N 1
ATOM 874 C CA . ALA A 1 111 ? -0.409 5.090 34.694 1.00 69.19 111 ALA A CA 1
ATOM 875 C C . ALA A 1 111 ? 0.600 5.700 33.700 1.00 69.19 111 ALA A C 1
ATOM 877 O O . ALA A 1 111 ? 0.999 6.860 33.810 1.00 69.19 111 ALA A O 1
ATOM 878 N N . ARG A 1 112 ? 1.018 4.913 32.699 1.00 80.25 112 ARG A N 1
ATOM 879 C CA . ARG A 1 112 ? 1.967 5.357 31.656 1.00 80.25 112 ARG A CA 1
ATOM 880 C C . ARG A 1 112 ? 1.352 6.382 30.698 1.00 80.25 112 ARG A C 1
ATOM 882 O O . ARG A 1 112 ? 2.074 7.153 30.069 1.00 80.25 112 ARG A O 1
ATOM 889 N N . TYR A 1 113 ? 0.030 6.370 30.576 1.00 86.94 113 TYR A N 1
ATOM 890 C CA . TYR A 1 113 ? -0.744 7.323 29.789 1.00 86.94 113 TYR A CA 1
ATOM 891 C C . TYR A 1 113 ? -1.665 8.113 30.712 1.00 86.94 113 TYR A C 1
ATOM 893 O O . TYR A 1 113 ? -2.206 7.566 31.671 1.00 86.94 113 TYR A O 1
ATOM 901 N N . LYS A 1 114 ? -1.868 9.399 30.407 1.00 89.44 114 LYS A N 1
ATOM 902 C CA . LYS A 1 114 ? -2.817 10.231 31.152 1.00 89.44 114 LYS A CA 1
ATOM 903 C C . LYS A 1 114 ? -4.249 9.685 30.972 1.00 89.44 114 LYS A C 1
ATOM 905 O O . LYS A 1 114 ? -4.595 9.329 29.838 1.00 89.44 114 LYS A O 1
ATOM 910 N N . PRO A 1 115 ? -5.080 9.647 32.031 1.00 88.50 115 PRO A N 1
ATOM 911 C CA . PRO A 1 115 ? -6.468 9.184 31.946 1.00 88.50 115 PRO A CA 1
ATOM 912 C C . PRO A 1 115 ? -7.289 9.920 30.881 1.00 88.50 115 PRO A C 1
ATOM 914 O O . PRO A 1 115 ? -7.930 9.276 30.060 1.00 88.50 115 PRO A O 1
ATOM 917 N N . GLU A 1 116 ? -7.174 11.250 30.821 1.00 88.75 116 GLU A N 1
ATOM 918 C CA . GLU A 1 116 ? -7.859 12.112 29.840 1.00 88.75 116 GLU A CA 1
ATOM 919 C C . GLU A 1 116 ? -7.584 11.668 28.395 1.00 88.75 116 GLU A C 1
ATOM 921 O O . GLU A 1 116 ? -8.500 11.372 27.636 1.00 88.75 116 GLU A O 1
ATOM 926 N N . ARG A 1 117 ? -6.304 11.500 28.035 1.00 90.81 117 ARG A N 1
ATOM 927 C CA . ARG A 1 117 ? -5.904 11.035 26.696 1.00 90.81 117 ARG A CA 1
ATOM 928 C C . ARG A 1 117 ? -6.333 9.598 26.417 1.00 90.81 117 ARG A C 1
ATOM 930 O O . ARG A 1 117 ? -6.641 9.258 25.281 1.00 90.81 117 ARG A O 1
ATOM 937 N N . THR A 1 118 ? -6.343 8.749 27.442 1.00 91.81 118 THR A N 1
ATOM 938 C CA . THR A 1 118 ? -6.808 7.362 27.310 1.00 91.81 118 THR A CA 1
ATOM 939 C C . THR A 1 118 ? -8.294 7.320 26.970 1.00 91.81 118 THR A C 1
ATOM 941 O O . THR A 1 118 ? -8.682 6.560 26.085 1.00 91.81 118 THR A O 1
ATOM 944 N N . LEU A 1 119 ? -9.101 8.159 27.626 1.00 91.75 119 LEU A N 1
ATOM 945 C CA . LEU A 1 119 ? -10.523 8.315 27.332 1.00 91.75 119 LEU A CA 1
ATOM 946 C C . LEU A 1 119 ? -10.742 8.821 25.906 1.00 91.75 119 LEU A C 1
ATOM 948 O O . LEU A 1 119 ? -11.468 8.171 25.164 1.00 91.75 119 LEU A O 1
ATOM 952 N N . GLU A 1 120 ? -10.055 9.892 25.495 1.00 92.19 120 GLU A N 1
ATOM 953 C CA . GLU A 1 120 ? -10.156 10.443 24.132 1.00 92.19 120 GLU A CA 1
ATOM 954 C C . GLU A 1 120 ? -9.854 9.385 23.054 1.00 92.19 120 GLU A C 1
ATOM 956 O O . GLU A 1 120 ? -10.602 9.232 22.087 1.00 92.19 120 GLU A O 1
ATOM 961 N N . TRP A 1 121 ? -8.777 8.607 23.219 1.00 94.88 121 TRP A N 1
ATOM 962 C CA . TRP A 1 121 ? -8.396 7.575 22.247 1.00 94.88 121 TRP A CA 1
ATOM 963 C C . TRP A 1 121 ? -9.351 6.377 22.228 1.00 94.88 121 TRP A C 1
ATOM 965 O O . TRP A 1 121 ? -9.599 5.813 21.160 1.00 94.88 121 TRP A O 1
ATOM 975 N N . LEU A 1 122 ? -9.883 5.962 23.384 1.00 95.06 122 LEU A N 1
ATOM 976 C CA . LEU A 1 122 ? -10.877 4.885 23.455 1.00 95.06 122 LEU A CA 1
ATOM 977 C C . LEU A 1 122 ? -12.233 5.328 22.906 1.00 95.06 122 LEU A C 1
ATOM 979 O O . LEU A 1 122 ? -12.866 4.558 22.188 1.00 95.06 122 LEU A O 1
ATOM 983 N N . GLN A 1 123 ? -12.637 6.567 23.181 1.00 94.12 123 GLN A N 1
ATOM 984 C CA . GLN A 1 123 ? -13.820 7.194 22.604 1.00 94.12 123 GLN A CA 1
ATOM 985 C C . GLN A 1 123 ? -13.720 7.229 21.079 1.00 94.12 123 GLN A C 1
ATOM 987 O O . GLN A 1 123 ? -14.595 6.700 20.391 1.00 94.12 123 GLN A O 1
ATOM 992 N N . TRP A 1 124 ? -12.608 7.741 20.544 1.00 93.75 124 TRP A N 1
ATOM 993 C CA . TRP A 1 124 ? -12.376 7.758 19.102 1.00 93.75 124 TRP A CA 1
ATOM 994 C C . TRP A 1 124 ? -12.407 6.348 18.494 1.00 93.75 124 TRP A C 1
ATOM 996 O O . TRP A 1 124 ? -13.056 6.126 17.470 1.00 93.75 124 TRP A O 1
ATOM 1006 N N . LEU A 1 125 ? -11.762 5.365 19.132 1.00 95.44 125 LEU A N 1
ATOM 1007 C CA . LEU A 1 125 ? -11.785 3.978 18.659 1.00 95.44 125 LEU A CA 1
ATOM 1008 C C . LEU A 1 125 ? -13.209 3.401 18.651 1.00 95.44 125 LEU A C 1
ATOM 1010 O O . LEU A 1 125 ? -13.610 2.782 17.665 1.00 95.44 125 LEU A O 1
ATOM 1014 N N . ALA A 1 126 ? -13.984 3.611 19.718 1.00 94.50 126 ALA A N 1
ATOM 1015 C CA . ALA A 1 126 ? -15.361 3.133 19.818 1.00 94.50 126 ALA A CA 1
ATOM 1016 C C . ALA A 1 126 ? -16.249 3.720 18.713 1.00 94.50 126 ALA A C 1
ATOM 1018 O O . A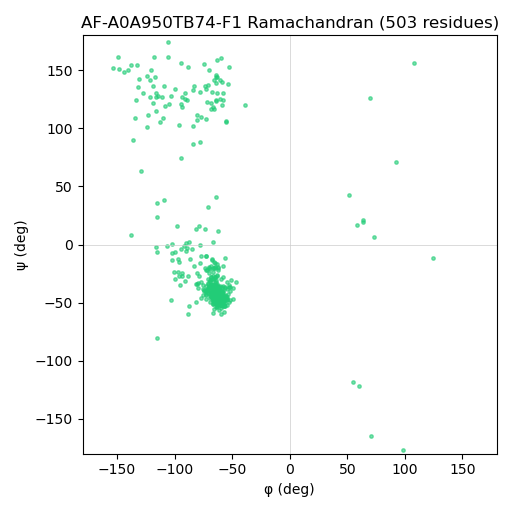LA A 1 126 ? -17.018 2.982 18.089 1.00 94.50 126 ALA A O 1
ATOM 1019 N N . GLN A 1 127 ? -16.092 5.016 18.422 1.00 91.81 127 GLN A N 1
ATOM 1020 C CA . GLN A 1 127 ? -16.788 5.705 17.333 1.00 91.81 127 GLN A CA 1
ATOM 1021 C C . GLN A 1 127 ? -16.450 5.102 15.972 1.00 91.81 127 GLN A C 1
ATOM 1023 O O . GLN A 1 127 ? -17.358 4.819 15.191 1.00 91.81 127 GLN A O 1
ATOM 1028 N N . GLN A 1 128 ? -15.165 4.886 15.672 1.00 92.81 128 GLN A N 1
ATOM 1029 C CA . GLN A 1 128 ? -14.762 4.302 14.390 1.00 92.81 128 GLN A CA 1
ATOM 1030 C C . GLN A 1 128 ? -15.300 2.880 14.241 1.00 92.81 128 GLN A C 1
ATOM 1032 O O . GLN A 1 128 ? -15.920 2.559 13.228 1.00 92.81 128 GLN A O 1
ATOM 1037 N N . LEU A 1 129 ? -15.165 2.050 15.276 1.00 93.56 129 LEU A N 1
ATOM 1038 C CA . LEU A 1 129 ? -15.722 0.700 15.271 1.00 93.56 129 LEU A CA 1
ATOM 1039 C C . LEU A 1 129 ? -17.243 0.706 15.059 1.00 93.56 129 LEU A C 1
ATOM 1041 O O . LEU A 1 129 ? -17.749 -0.082 14.262 1.00 93.56 129 LEU A O 1
ATOM 1045 N N . ASN A 1 130 ? -17.972 1.633 15.689 1.00 92.00 130 ASN A N 1
ATOM 1046 C CA . ASN A 1 130 ? -19.416 1.767 15.491 1.00 92.00 130 ASN A CA 1
ATOM 1047 C C . ASN A 1 130 ? -19.768 2.226 14.061 1.00 92.00 130 ASN A C 1
ATOM 1049 O O . ASN A 1 130 ? -20.629 1.626 13.420 1.00 92.00 130 ASN A O 1
ATOM 1053 N N . ARG A 1 131 ? -19.060 3.229 13.517 1.00 90.38 131 ARG A N 1
ATOM 1054 C CA . ARG A 1 131 ? -19.258 3.736 12.141 1.00 90.38 131 ARG A CA 1
ATOM 1055 C C . ARG A 1 131 ? -18.992 2.671 11.077 1.00 90.38 131 ARG A C 1
ATOM 1057 O O . ARG A 1 131 ? -19.697 2.628 10.073 1.00 90.38 131 ARG A O 1
ATOM 1064 N N . HIS A 1 132 ? -18.005 1.807 11.303 1.00 89.06 132 HIS A N 1
ATOM 1065 C CA . HIS A 1 132 ? -17.661 0.710 10.397 1.00 89.06 132 HIS A CA 1
ATOM 1066 C C . HIS A 1 132 ? -18.413 -0.599 10.701 1.00 89.06 132 HIS A C 1
ATOM 1068 O O . HIS A 1 132 ? -18.208 -1.587 9.998 1.00 89.06 132 HIS A O 1
ATOM 1074 N N . ASN A 1 133 ? -19.299 -0.613 11.709 1.00 88.75 133 ASN A N 1
ATOM 1075 C CA . ASN A 1 133 ? -20.025 -1.794 12.190 1.00 88.75 133 ASN A CA 1
ATOM 1076 C C . ASN A 1 133 ? -19.095 -2.988 12.497 1.00 88.75 133 ASN A C 1
ATOM 1078 O O . ASN A 1 133 ? -19.366 -4.134 12.134 1.00 88.75 133 ASN A O 1
ATOM 1082 N N . GLN A 1 134 ? -17.966 -2.697 13.142 1.00 87.62 134 GLN A N 1
ATOM 1083 C CA . GLN A 1 134 ? -16.943 -3.657 13.546 1.00 87.62 134 GLN A CA 1
ATOM 1084 C C . GLN A 1 134 ? -16.960 -3.822 15.070 1.00 87.62 134 GLN A C 1
ATOM 1086 O O . GLN A 1 134 ? -17.054 -2.845 15.808 1.00 87.62 134 GLN A O 1
ATOM 1091 N N . SER A 1 135 ? -16.861 -5.061 15.554 1.00 85.94 135 SER A N 1
ATOM 1092 C CA . SER A 1 135 ? -16.634 -5.356 16.979 1.00 85.94 135 SER A CA 1
ATOM 1093 C C . SER A 1 135 ? -15.155 -5.540 17.309 1.00 85.94 135 SER A C 1
ATOM 1095 O O . SER A 1 135 ? -14.740 -5.291 18.440 1.00 85.94 135 SER A O 1
ATOM 1097 N N . ASP A 1 136 ? -14.375 -5.959 16.309 1.00 88.88 136 ASP A N 1
ATOM 1098 C CA . ASP A 1 136 ? -12.993 -6.383 16.466 1.00 88.88 136 ASP A CA 1
ATOM 1099 C C . ASP A 1 136 ? -12.071 -5.409 15.744 1.00 88.88 136 ASP A C 1
ATOM 1101 O O . ASP A 1 136 ? -12.244 -5.111 14.561 1.00 88.88 136 ASP A O 1
ATOM 1105 N N . PHE A 1 137 ? -11.071 -4.920 16.467 1.00 93.12 137 PHE A N 1
ATOM 1106 C CA . PHE A 1 137 ? -10.104 -3.963 15.972 1.00 93.12 137 PHE A CA 1
ATOM 1107 C C . PHE A 1 137 ? -8.756 -4.624 15.687 1.00 93.12 137 PHE A C 1
ATOM 1109 O O . PHE A 1 137 ? -8.092 -5.128 16.593 1.00 93.12 137 PHE A O 1
ATOM 1116 N N . TYR A 1 138 ? -8.308 -4.539 14.436 1.00 91.56 138 TYR A N 1
ATOM 1117 C CA . TYR A 1 138 ? -6.968 -4.941 14.009 1.00 91.56 138 TYR A CA 1
ATOM 1118 C C . TYR A 1 138 ? -6.253 -3.744 13.390 1.00 91.56 138 TYR A C 1
ATOM 1120 O O . TYR A 1 138 ? -6.753 -3.114 12.458 1.00 91.56 138 TYR A O 1
ATOM 1128 N N . ILE A 1 139 ? -5.052 -3.439 13.882 1.00 91.81 139 ILE A N 1
ATOM 1129 C CA . ILE A 1 139 ? -4.333 -2.212 13.508 1.00 91.81 139 ILE A CA 1
ATOM 1130 C C . ILE A 1 139 ? -3.870 -2.240 12.038 1.00 91.81 139 ILE A C 1
ATOM 1132 O O . ILE A 1 139 ? -3.687 -1.194 11.412 1.00 91.81 139 ILE A O 1
ATOM 1136 N N . GLU A 1 140 ? -3.638 -3.431 11.492 1.00 89.62 140 GLU A N 1
ATOM 1137 C CA . GLU A 1 140 ? -3.329 -3.696 10.080 1.00 89.62 140 GLU A CA 1
ATOM 1138 C C . GLU A 1 140 ? -4.550 -3.660 9.152 1.00 89.62 140 GLU A C 1
ATOM 1140 O O . GLU A 1 140 ? -4.374 -3.533 7.948 1.00 89.62 140 GLU A O 1
ATOM 1145 N N . LEU A 1 141 ? -5.776 -3.721 9.680 1.00 89.50 141 LEU A N 1
ATOM 1146 C CA . LEU A 1 141 ? -6.996 -3.625 8.868 1.00 89.50 141 LEU A CA 1
ATOM 1147 C C . LEU A 1 141 ? -7.545 -2.197 8.791 1.00 89.50 141 LEU A C 1
ATOM 1149 O O . LEU A 1 141 ? -8.508 -1.955 8.068 1.00 89.50 141 LEU A O 1
ATOM 1153 N N . MET A 1 142 ? -6.926 -1.251 9.502 1.00 90.38 142 MET A N 1
ATOM 1154 C CA . MET A 1 142 ? -7.317 0.156 9.509 1.00 90.38 142 MET A CA 1
ATOM 1155 C C . MET A 1 142 ? -7.221 0.760 8.100 1.00 90.38 142 MET A C 1
ATOM 1157 O O . MET A 1 142 ? -6.163 0.716 7.468 1.00 90.38 142 MET A O 1
ATOM 1161 N N . GLN A 1 143 ? -8.322 1.342 7.629 1.00 91.12 143 GLN A N 1
ATOM 1162 C CA . GLN A 1 143 ? -8.478 1.843 6.264 1.00 91.12 143 GLN A CA 1
ATOM 1163 C C . GLN A 1 143 ? -8.418 3.378 6.207 1.00 91.12 143 GLN A C 1
ATOM 1165 O O . GLN A 1 143 ? -8.574 4.074 7.209 1.00 91.12 143 GLN A O 1
ATOM 1170 N N . ILE A 1 144 ? -8.164 3.933 5.018 1.00 87.88 144 ILE A N 1
ATOM 1171 C CA . ILE A 1 144 ? -7.993 5.387 4.828 1.00 87.88 144 ILE A CA 1
ATOM 1172 C C . ILE A 1 144 ? -9.279 6.190 5.096 1.00 87.88 144 ILE A C 1
ATOM 1174 O O . ILE A 1 144 ? -9.231 7.394 5.344 1.00 87.88 144 ILE A O 1
ATOM 1178 N N . ASP A 1 145 ? -10.436 5.538 5.051 1.00 86.75 145 ASP A N 1
ATOM 1179 C CA . ASP A 1 145 ? -11.748 6.109 5.348 1.00 86.75 145 ASP A CA 1
ATOM 1180 C C . ASP A 1 145 ? -11.988 6.375 6.841 1.00 86.75 145 ASP A C 1
ATOM 1182 O O . ASP A 1 145 ? -12.911 7.121 7.167 1.00 86.75 145 ASP A O 1
ATOM 1186 N N . TRP A 1 146 ? -11.100 5.898 7.718 1.00 88.25 146 TRP A N 1
ATOM 1187 C CA . TRP A 1 146 ? -11.052 6.280 9.135 1.00 88.25 146 TRP A CA 1
ATOM 1188 C C . TRP A 1 146 ? -10.637 7.754 9.319 1.00 88.25 146 TRP A C 1
ATOM 1190 O O . TRP A 1 146 ? -10.790 8.329 10.399 1.00 88.25 146 TRP A O 1
ATOM 1200 N N . LEU A 1 147 ? -10.128 8.406 8.261 1.00 86.06 147 LEU A N 1
ATOM 1201 C CA . LEU A 1 147 ? -9.922 9.853 8.229 1.00 86.06 147 LEU A CA 1
ATOM 1202 C C . LEU A 1 147 ? -11.257 10.583 7.968 1.00 86.06 147 LEU A C 1
ATOM 1204 O O . LEU A 1 147 ? -11.961 10.264 6.999 1.00 86.06 147 LEU A O 1
ATOM 1208 N N . PRO A 1 148 ? -11.593 11.616 8.763 1.00 72.12 148 PRO A N 1
ATOM 1209 C CA . PRO A 1 148 ? -12.877 12.311 8.651 1.00 72.12 148 PRO A CA 1
ATOM 1210 C C . PRO A 1 148 ? -13.018 13.116 7.347 1.00 72.12 148 PRO A C 1
ATOM 1212 O O . PRO A 1 148 ? -14.120 13.270 6.828 1.00 72.12 148 PRO A O 1
ATOM 1215 N N . GLU A 1 149 ? -11.919 13.588 6.752 1.00 75.62 149 GLU A N 1
ATOM 1216 C CA . GLU A 1 149 ? -11.966 14.388 5.523 1.00 75.62 149 GLU A CA 1
ATOM 1217 C C . GLU A 1 149 ? -12.051 13.531 4.260 1.00 75.62 149 GLU A C 1
ATOM 1219 O O . GLU A 1 149 ? -11.052 13.042 3.731 1.00 75.62 149 GLU A O 1
ATOM 1224 N N . TYR A 1 150 ? -13.259 13.435 3.709 1.00 67.19 150 TYR A N 1
ATOM 1225 C CA . TYR A 1 150 ? -13.537 12.691 2.481 1.00 67.19 150 TYR A CA 1
ATOM 1226 C C . TYR A 1 150 ? -12.722 13.167 1.262 1.00 67.19 150 TYR A C 1
ATOM 1228 O O . TYR A 1 150 ? -12.280 12.351 0.453 1.00 67.19 150 TYR A O 1
ATOM 1236 N N . ARG A 1 151 ? -12.463 14.481 1.141 1.00 64.06 151 ARG A N 1
ATOM 1237 C CA . ARG A 1 151 ? -11.795 15.074 -0.039 1.00 64.06 151 ARG A CA 1
ATOM 1238 C C . ARG A 1 151 ? -10.317 14.687 -0.167 1.00 64.06 151 ARG A C 1
ATOM 1240 O O . ARG A 1 151 ? -9.786 14.725 -1.272 1.00 64.06 151 ARG A O 1
ATOM 1247 N N . PHE A 1 152 ? -9.668 14.268 0.922 1.00 71.38 152 PHE A N 1
ATOM 1248 C CA . PHE A 1 152 ? -8.234 13.958 0.930 1.00 71.38 152 PHE A CA 1
ATOM 1249 C C . PHE A 1 152 ? -7.909 12.459 0.995 1.00 71.38 152 PHE A C 1
ATOM 1251 O O . PHE A 1 152 ? -6.737 12.089 0.903 1.00 71.38 152 PHE A O 1
ATOM 1258 N N . ARG A 1 153 ? -8.930 11.588 1.056 1.00 78.50 153 ARG A N 1
ATOM 1259 C CA . ARG A 1 153 ? -8.769 10.123 1.162 1.00 78.50 153 ARG A CA 1
ATOM 1260 C C . ARG A 1 153 ? -7.999 9.495 -0.001 1.00 78.50 153 ARG A C 1
ATOM 1262 O O . ARG A 1 153 ? -7.331 8.491 0.197 1.00 78.50 153 ARG A O 1
ATOM 1269 N N . ARG A 1 154 ? -8.062 10.079 -1.203 1.00 81.38 154 ARG A N 1
ATOM 1270 C CA . ARG A 1 154 ? -7.244 9.659 -2.362 1.00 81.38 154 ARG A CA 1
ATOM 1271 C C . ARG A 1 154 ? -6.024 10.539 -2.591 1.00 81.38 154 ARG A C 1
ATOM 1273 O O . ARG A 1 154 ? -5.006 10.049 -3.065 1.00 81.38 154 ARG A O 1
ATOM 1280 N N . LEU A 1 155 ? -6.111 11.819 -2.229 1.00 86.00 155 LEU A N 1
ATOM 1281 C CA . LEU A 1 155 ? -5.066 12.800 -2.503 1.00 86.00 155 LEU A CA 1
ATOM 1282 C C . LEU A 1 155 ? -3.780 12.478 -1.734 1.00 86.00 155 LEU A C 1
ATOM 1284 O O . LEU A 1 155 ? -2.728 12.303 -2.342 1.00 86.00 155 LEU A O 1
ATOM 1288 N N . TYR A 1 156 ? -3.862 12.340 -0.409 1.00 88.12 156 TYR A N 1
ATOM 1289 C CA . TYR A 1 156 ? -2.677 12.094 0.413 1.00 88.12 156 TYR A CA 1
ATOM 1290 C C . TYR A 1 156 ? -1.947 10.785 0.082 1.00 88.12 156 TYR A C 1
ATOM 1292 O O . TYR A 1 156 ? -0.730 10.850 -0.107 1.00 88.12 156 TYR A O 1
ATOM 1300 N N . PRO A 1 157 ? -2.610 9.615 -0.039 1.00 89.38 157 PRO A N 1
ATOM 1301 C CA . PRO A 1 157 ? -1.894 8.394 -0.398 1.00 89.38 157 PRO A CA 1
ATOM 1302 C C . PRO A 1 157 ? -1.303 8.465 -1.809 1.00 89.38 157 PRO A C 1
ATOM 1304 O O . PRO A 1 157 ? -0.196 7.975 -2.007 1.00 89.38 157 PRO A O 1
ATOM 1307 N N . ALA A 1 158 ? -1.969 9.128 -2.762 1.00 91.00 158 ALA A N 1
ATOM 1308 C CA . ALA A 1 158 ? -1.424 9.328 -4.103 1.00 91.00 158 ALA A CA 1
ATOM 1309 C C . ALA A 1 158 ? -0.126 10.144 -4.082 1.00 91.00 158 ALA A C 1
ATOM 1311 O O . ALA A 1 158 ? 0.876 9.704 -4.639 1.00 91.00 158 ALA A O 1
ATOM 1312 N N . PHE A 1 159 ? -0.105 11.289 -3.396 1.00 91.44 159 PHE A N 1
ATOM 1313 C CA . PHE A 1 159 ? 1.110 12.099 -3.287 1.00 91.44 159 PHE A CA 1
ATOM 1314 C C . PHE A 1 159 ? 2.210 11.417 -2.474 1.00 91.44 159 PHE A C 1
ATOM 1316 O O . PHE A 1 159 ? 3.376 11.542 -2.829 1.00 91.44 159 PHE A O 1
ATOM 1323 N N . ALA A 1 160 ? 1.873 10.675 -1.416 1.00 92.81 160 ALA A N 1
ATOM 1324 C CA . ALA A 1 160 ? 2.868 9.955 -0.625 1.00 92.81 160 ALA A CA 1
ATOM 1325 C C . ALA A 1 160 ? 3.532 8.826 -1.428 1.00 92.81 160 ALA A C 1
ATOM 1327 O O . ALA A 1 160 ? 4.755 8.708 -1.423 1.00 92.81 160 ALA A O 1
ATOM 1328 N N . VAL A 1 161 ? 2.745 8.027 -2.159 1.00 92.31 161 VAL A N 1
ATOM 1329 C CA . VAL A 1 161 ? 3.278 6.984 -3.050 1.00 92.31 161 VAL A CA 1
ATOM 1330 C C . VAL A 1 161 ? 4.065 7.612 -4.201 1.00 92.31 161 VAL A C 1
ATOM 1332 O O . VAL A 1 161 ? 5.158 7.144 -4.506 1.00 92.31 161 VAL A O 1
ATOM 1335 N N . GLY A 1 162 ? 3.557 8.702 -4.784 1.00 92.00 162 GLY A N 1
ATOM 1336 C CA . GLY A 1 162 ? 4.236 9.458 -5.834 1.00 92.00 162 GLY A CA 1
ATOM 1337 C C . GLY A 1 162 ? 5.577 10.041 -5.385 1.00 92.00 162 GLY A C 1
ATOM 1338 O O . GLY A 1 162 ? 6.549 9.948 -6.124 1.00 92.00 162 GLY A O 1
ATOM 1339 N N . LEU A 1 163 ? 5.662 10.581 -4.165 1.00 94.31 163 LEU A N 1
ATOM 1340 C CA . LEU A 1 163 ? 6.911 11.082 -3.586 1.00 94.31 163 LEU A CA 1
ATOM 1341 C C . LEU A 1 163 ? 7.927 9.954 -3.401 1.00 94.31 163 LEU A C 1
ATOM 1343 O O . LEU A 1 163 ? 9.080 10.103 -3.790 1.00 94.31 163 LEU A O 1
ATOM 1347 N N . VAL A 1 164 ? 7.502 8.819 -2.839 1.00 94.88 164 VAL A N 1
ATOM 1348 C CA . VAL A 1 164 ? 8.382 7.655 -2.663 1.00 94.88 164 VAL A CA 1
ATOM 1349 C C . VAL A 1 164 ? 8.872 7.145 -4.017 1.00 94.88 164 VAL A C 1
ATOM 1351 O O . VAL A 1 164 ? 10.067 6.934 -4.185 1.00 94.88 164 VAL A O 1
ATOM 1354 N N . TYR A 1 165 ? 7.981 7.009 -5.001 1.00 91.50 165 TYR A N 1
ATOM 1355 C CA . TYR A 1 165 ? 8.352 6.645 -6.367 1.00 91.50 165 TYR A CA 1
ATOM 1356 C C . TYR A 1 165 ? 9.343 7.645 -6.981 1.00 91.50 165 TYR A C 1
ATOM 1358 O O . TYR A 1 165 ? 10.397 7.235 -7.459 1.00 91.50 165 TYR A O 1
ATOM 1366 N N . GLY A 1 166 ? 9.056 8.946 -6.892 1.00 92.12 166 GLY A N 1
ATOM 1367 C CA . GLY A 1 166 ? 9.918 10.017 -7.388 1.00 92.12 166 GLY A CA 1
ATOM 1368 C C . GLY A 1 166 ? 11.319 9.960 -6.783 1.00 92.12 166 GLY A C 1
ATOM 1369 O O . GLY A 1 166 ? 12.293 9.909 -7.526 1.00 92.12 166 GLY A O 1
ATOM 1370 N N . VAL A 1 167 ? 11.429 9.860 -5.454 1.00 94.81 167 VAL A N 1
ATOM 1371 C CA . VAL A 1 167 ? 12.721 9.758 -4.753 1.00 94.81 167 VAL A CA 1
ATOM 1372 C C . VAL A 1 167 ? 13.487 8.503 -5.175 1.00 94.81 167 VAL A C 1
ATOM 1374 O O . VAL A 1 167 ? 14.682 8.580 -5.449 1.00 94.81 167 VAL A O 1
ATOM 1377 N N . LEU A 1 168 ? 12.816 7.350 -5.264 1.00 93.88 168 LEU A N 1
ATOM 1378 C CA . LEU A 1 168 ? 13.456 6.106 -5.698 1.00 93.88 168 LEU A CA 1
ATOM 1379 C C . LEU A 1 168 ? 13.954 6.215 -7.145 1.00 93.88 168 LEU A C 1
ATOM 1381 O O . LEU A 1 168 ? 15.089 5.845 -7.430 1.00 93.88 168 LEU A O 1
ATOM 1385 N N . THR A 1 169 ? 13.156 6.782 -8.052 1.00 89.75 169 THR A N 1
ATOM 1386 C CA . THR A 1 169 ? 13.615 7.002 -9.430 1.00 89.75 169 THR A CA 1
ATOM 1387 C C . THR A 1 169 ? 14.824 7.932 -9.464 1.00 89.75 169 THR A C 1
ATOM 1389 O O . THR A 1 169 ? 15.844 7.583 -10.050 1.00 89.75 169 THR A O 1
ATOM 1392 N N . ALA A 1 170 ? 14.766 9.057 -8.752 1.00 91.31 170 ALA A N 1
ATOM 1393 C CA . ALA A 1 170 ? 15.826 10.053 -8.690 1.00 91.31 170 ALA A CA 1
ATOM 1394 C C . ALA A 1 170 ? 17.146 9.514 -8.126 1.00 91.31 170 ALA A C 1
ATOM 1396 O O . ALA A 1 170 ? 18.204 9.886 -8.622 1.00 91.31 170 ALA A O 1
ATOM 1397 N N . ILE A 1 171 ? 17.112 8.600 -7.151 1.00 93.06 171 ILE A N 1
ATOM 1398 C CA . ILE A 1 171 ? 18.323 7.917 -6.672 1.00 93.06 171 ILE A CA 1
ATOM 1399 C C . ILE A 1 171 ? 18.933 7.055 -7.787 1.00 93.06 171 ILE A C 1
ATOM 1401 O O . ILE A 1 171 ? 20.137 7.139 -8.027 1.00 93.06 171 ILE A O 1
ATOM 1405 N N . GLY A 1 172 ? 18.123 6.268 -8.504 1.00 90.62 172 GLY A N 1
ATOM 1406 C CA . GLY A 1 172 ? 18.604 5.460 -9.631 1.00 90.62 172 GLY A CA 1
ATOM 1407 C C . GLY A 1 172 ? 19.184 6.310 -10.769 1.00 90.62 172 GLY A C 1
ATOM 1408 O O . GLY A 1 172 ? 20.266 6.009 -11.281 1.00 90.62 172 GLY A O 1
ATOM 1409 N N . TYR A 1 173 ? 18.528 7.424 -11.111 1.00 87.38 173 TYR A N 1
ATOM 1410 C CA . TYR A 1 173 ? 19.073 8.417 -12.044 1.00 87.38 173 TYR A CA 1
ATOM 1411 C C . TYR A 1 173 ? 20.382 9.009 -11.533 1.00 87.38 173 TYR A C 1
ATOM 1413 O O . TYR A 1 173 ? 21.364 9.043 -12.268 1.00 87.38 173 TYR A O 1
ATOM 1421 N N . GLY A 1 174 ? 20.415 9.432 -10.271 1.00 90.00 174 GLY A N 1
ATOM 1422 C CA . GLY A 1 174 ? 21.596 10.005 -9.645 1.00 90.00 174 GLY A CA 1
ATOM 1423 C C . GLY A 1 174 ? 22.807 9.091 -9.796 1.00 90.00 174 GLY A C 1
ATOM 1424 O O . GLY A 1 174 ? 23.833 9.535 -10.295 1.00 90.00 174 GLY A O 1
ATOM 1425 N N . ILE A 1 175 ? 22.663 7.802 -9.470 1.00 91.12 175 ILE A N 1
ATOM 1426 C CA . ILE A 1 175 ? 23.734 6.802 -9.618 1.00 91.12 175 ILE A CA 1
ATOM 1427 C C . ILE A 1 175 ? 24.168 6.660 -11.086 1.00 91.12 175 ILE A C 1
ATOM 1429 O O . ILE A 1 175 ? 25.365 6.627 -11.366 1.00 91.12 175 ILE A O 1
ATOM 1433 N N . SER A 1 176 ? 23.211 6.611 -12.018 1.00 88.00 176 SER A N 1
ATOM 1434 C CA . SER A 1 176 ? 23.492 6.425 -13.450 1.00 88.00 176 SER A CA 1
ATOM 1435 C C . SER A 1 176 ? 24.239 7.606 -14.068 1.00 88.00 176 SER A C 1
ATOM 1437 O O . SER A 1 176 ? 25.099 7.406 -14.917 1.00 88.00 176 SER A O 1
ATOM 1439 N N . TYR A 1 177 ? 23.904 8.836 -13.667 1.00 88.56 177 TYR A N 1
ATOM 1440 C CA . TYR A 1 177 ? 24.359 10.058 -14.338 1.00 88.56 177 TYR A CA 1
ATOM 1441 C C . TYR A 1 177 ? 25.501 10.790 -13.625 1.00 88.56 177 TYR A C 1
ATOM 1443 O O . TYR A 1 177 ? 26.158 11.626 -14.247 1.00 88.56 177 TYR A O 1
ATOM 1451 N N . LEU A 1 178 ? 25.799 10.441 -12.368 1.00 91.00 178 LEU A N 1
ATOM 1452 C CA . LEU A 1 178 ? 26.924 10.999 -11.608 1.00 91.00 178 LEU A CA 1
ATOM 1453 C C . LEU A 1 178 ? 28.284 10.927 -12.331 1.00 91.00 178 LEU A C 1
ATOM 1455 O O . LEU A 1 178 ? 29.049 11.879 -12.199 1.00 91.00 178 LEU A O 1
ATOM 1459 N N . PRO A 1 179 ? 28.611 9.870 -13.104 1.00 89.31 179 PRO A N 1
ATOM 1460 C CA . PRO A 1 179 ? 29.882 9.814 -13.830 1.00 89.31 179 PRO A CA 1
ATOM 1461 C C . PRO A 1 179 ? 29.976 10.764 -15.032 1.00 89.31 179 PRO A C 1
ATOM 1463 O O . PRO A 1 179 ? 31.081 11.057 -15.479 1.00 89.31 179 PRO A O 1
ATOM 1466 N N . TYR A 1 180 ? 28.841 11.204 -15.583 1.00 85.06 180 TYR A N 1
ATOM 1467 C CA . TYR A 1 180 ? 28.787 11.950 -16.848 1.00 85.06 180 TYR A CA 1
ATOM 1468 C C . TYR A 1 180 ? 28.624 13.456 -16.650 1.00 85.06 180 TYR A C 1
ATOM 1470 O O . TYR A 1 180 ? 28.977 14.238 -17.529 1.00 85.06 180 TYR A O 1
ATOM 1478 N N . PHE A 1 181 ? 28.081 13.870 -15.506 1.00 89.50 181 PHE A N 1
ATOM 1479 C CA . PHE A 1 181 ? 27.699 15.251 -15.243 1.00 89.50 181 PHE A CA 1
ATOM 1480 C C . PHE A 1 181 ? 28.207 15.726 -13.880 1.00 89.50 181 PHE A C 1
ATOM 1482 O O . PHE A 1 181 ? 28.377 14.921 -12.962 1.00 89.50 181 PHE A O 1
ATOM 1489 N N . PRO A 1 182 ? 28.413 17.042 -13.693 1.00 93.88 182 PRO A N 1
ATOM 1490 C CA . PRO A 1 182 ? 28.853 17.563 -12.409 1.00 93.88 182 PRO A CA 1
ATOM 1491 C C . PRO A 1 182 ? 27.788 17.330 -11.314 1.00 93.88 182 PRO A C 1
ATOM 1493 O O . PRO A 1 182 ? 26.588 17.444 -11.588 1.00 93.88 182 PRO A O 1
ATOM 1496 N N . PRO A 1 183 ? 28.188 17.080 -10.049 1.00 94.69 183 PRO A N 1
ATOM 1497 C CA . PRO A 1 183 ? 27.259 16.658 -8.995 1.00 94.69 183 PRO A CA 1
ATOM 1498 C C . PRO A 1 183 ? 26.079 17.609 -8.757 1.00 94.69 183 PRO A C 1
ATOM 1500 O O . PRO A 1 183 ? 24.959 17.159 -8.530 1.00 94.69 183 PRO A O 1
ATOM 1503 N N . HIS A 1 184 ? 26.299 18.925 -8.841 1.00 94.25 184 HIS A N 1
ATOM 1504 C CA . HIS A 1 184 ? 25.237 19.914 -8.632 1.00 94.25 184 HIS A CA 1
ATOM 1505 C C . HIS A 1 184 ? 24.129 19.806 -9.690 1.00 94.25 184 HIS A C 1
ATOM 1507 O O . HIS A 1 184 ? 22.952 19.902 -9.354 1.00 94.25 184 HIS A O 1
ATOM 1513 N N . TYR A 1 185 ? 24.489 19.549 -10.950 1.00 93.69 185 TYR A N 1
ATOM 1514 C CA . TYR A 1 185 ? 23.527 19.362 -12.030 1.00 93.69 185 TYR A CA 1
ATOM 1515 C C . TYR A 1 185 ? 22.711 18.084 -11.815 1.00 93.69 185 TYR A C 1
ATOM 1517 O O . TYR A 1 185 ? 21.485 18.119 -11.886 1.00 93.69 185 TYR A O 1
ATOM 1525 N N . VAL A 1 186 ? 23.373 16.981 -11.448 1.00 93.81 186 VAL A N 1
ATOM 1526 C CA . VAL A 1 186 ? 22.708 15.700 -11.160 1.00 93.81 186 VAL A CA 1
ATOM 1527 C C . VAL A 1 186 ? 21.705 15.842 -10.016 1.00 93.81 186 VAL A C 1
ATOM 1529 O O . VAL A 1 186 ? 20.585 15.345 -10.125 1.00 93.81 186 VAL A O 1
ATOM 1532 N N . ILE A 1 187 ? 22.060 16.561 -8.948 1.00 93.75 187 ILE A N 1
ATOM 1533 C CA . ILE A 1 187 ? 21.161 16.825 -7.815 1.00 93.75 187 ILE A CA 1
ATOM 1534 C C . ILE A 1 187 ? 19.947 17.653 -8.256 1.00 93.75 187 ILE A C 1
ATOM 1536 O O . ILE A 1 187 ? 18.817 17.295 -7.922 1.00 93.75 187 ILE A O 1
ATOM 1540 N N . ILE A 1 188 ? 20.159 18.729 -9.023 1.00 94.62 188 ILE A N 1
ATOM 1541 C CA . ILE A 1 188 ? 19.074 19.597 -9.509 1.00 94.62 188 ILE A CA 1
ATOM 1542 C C . ILE A 1 188 ? 18.113 18.807 -10.404 1.00 94.62 188 ILE A C 1
ATOM 1544 O O . ILE A 1 188 ? 16.905 18.824 -10.169 1.00 94.62 188 ILE A O 1
ATOM 1548 N N . VAL A 1 189 ? 18.632 18.068 -11.389 1.00 92.50 189 VAL A N 1
ATOM 1549 C CA . VAL A 1 189 ? 17.817 17.244 -12.296 1.00 92.50 189 VAL A CA 1
ATOM 1550 C C . VAL A 1 189 ? 17.055 16.166 -11.520 1.00 92.50 189 VAL A C 1
ATOM 1552 O O . VAL A 1 189 ? 15.855 15.996 -11.724 1.00 92.50 189 VAL A O 1
ATOM 1555 N N . SER A 1 190 ? 17.709 15.496 -10.568 1.00 92.38 190 SER A N 1
ATOM 1556 C CA . SER A 1 190 ? 17.083 14.480 -9.709 1.00 92.38 190 SER A CA 1
ATOM 1557 C C . SER A 1 190 ? 15.940 15.056 -8.865 1.00 92.38 190 SER A C 1
ATOM 1559 O O . SER A 1 190 ? 14.891 14.422 -8.714 1.00 92.38 190 SER A O 1
ATOM 1561 N N . LEU A 1 191 ? 16.100 16.277 -8.346 1.00 94.25 191 LEU A N 1
ATOM 1562 C CA . LEU A 1 191 ? 15.051 16.982 -7.611 1.00 94.25 191 LEU A CA 1
ATOM 1563 C C . LEU A 1 191 ? 13.868 17.337 -8.522 1.00 94.25 191 LEU A C 1
ATOM 1565 O O . LEU A 1 191 ? 12.721 17.107 -8.139 1.00 94.25 191 LEU A O 1
ATOM 1569 N N . ILE A 1 192 ? 14.135 17.843 -9.730 1.00 94.88 192 ILE A N 1
ATOM 1570 C CA . ILE A 1 192 ? 13.092 18.172 -10.712 1.00 94.88 192 ILE A CA 1
ATOM 1571 C C . ILE A 1 192 ? 12.295 16.918 -11.083 1.00 94.88 192 ILE A C 1
ATOM 1573 O O . ILE A 1 192 ? 11.067 16.943 -11.011 1.00 94.88 192 ILE A O 1
ATOM 1577 N N . ILE A 1 193 ? 12.973 15.809 -11.400 1.00 90.31 193 ILE A N 1
ATOM 1578 C CA . ILE A 1 193 ? 12.331 14.522 -11.712 1.00 90.31 193 ILE A CA 1
ATOM 1579 C C . ILE A 1 193 ? 11.500 14.028 -10.521 1.00 90.31 193 ILE A C 1
ATOM 1581 O O . ILE A 1 193 ? 10.363 13.599 -10.703 1.00 90.31 193 ILE A O 1
ATOM 1585 N N . THR A 1 194 ? 12.016 14.138 -9.291 1.00 93.38 194 THR A N 1
ATOM 1586 C CA . THR A 1 194 ? 11.283 13.744 -8.073 1.00 93.38 194 THR A CA 1
ATOM 1587 C C . THR A 1 194 ? 9.981 14.521 -7.928 1.00 93.38 194 THR A C 1
ATOM 1589 O O . THR A 1 194 ? 8.917 13.926 -7.746 1.00 93.38 194 THR A O 1
ATOM 1592 N N . VAL A 1 195 ? 10.061 15.853 -7.997 1.00 95.44 195 VAL A N 1
ATOM 1593 C CA . VAL A 1 195 ? 8.898 16.731 -7.843 1.00 95.44 195 VAL A CA 1
ATOM 1594 C C . VAL A 1 195 ? 7.909 16.481 -8.973 1.00 95.44 195 VAL A C 1
ATOM 1596 O O . VAL A 1 195 ? 6.716 16.336 -8.714 1.00 95.44 195 VAL A O 1
ATOM 1599 N N . PHE A 1 196 ? 8.386 16.357 -10.210 1.00 94.44 196 PHE A N 1
ATOM 1600 C CA . PHE A 1 196 ? 7.526 16.076 -11.349 1.00 94.44 196 PHE A CA 1
ATOM 1601 C C . PHE A 1 196 ? 6.798 14.740 -11.209 1.00 94.44 196 PHE A C 1
ATOM 1603 O O . PHE A 1 196 ? 5.577 14.721 -11.305 1.00 94.44 196 PHE A O 1
ATOM 1610 N N . ASN A 1 197 ? 7.500 13.646 -10.902 1.00 90.81 197 ASN A N 1
ATOM 1611 C CA . ASN A 1 197 ? 6.880 12.328 -10.750 1.00 90.81 197 ASN A CA 1
ATOM 1612 C C . ASN A 1 197 ? 5.921 12.262 -9.554 1.00 90.81 197 ASN A C 1
ATOM 1614 O O . ASN A 1 197 ? 4.857 11.645 -9.649 1.00 90.81 197 ASN A O 1
ATOM 1618 N N . MET A 1 198 ? 6.224 12.966 -8.458 1.00 93.69 198 MET A N 1
ATOM 1619 C CA . MET A 1 198 ? 5.291 13.150 -7.344 1.00 93.69 198 MET A CA 1
ATOM 1620 C C . MET A 1 198 ? 4.011 13.871 -7.789 1.00 93.69 198 MET A C 1
ATOM 1622 O O . MET A 1 198 ? 2.909 13.410 -7.480 1.00 93.69 198 MET A O 1
ATOM 1626 N N . LEU A 1 199 ? 4.146 14.996 -8.499 1.00 94.56 199 LEU A N 1
ATOM 1627 C CA . LEU A 1 199 ? 3.015 15.785 -8.986 1.00 94.56 199 LEU A CA 1
ATOM 1628 C C . LEU A 1 199 ? 2.203 15.017 -10.027 1.00 94.56 199 LEU A C 1
ATOM 1630 O O . LEU A 1 199 ? 0.979 15.017 -9.951 1.00 94.56 199 LEU A O 1
ATOM 1634 N N . LEU A 1 200 ? 2.866 14.325 -10.949 1.00 91.81 200 LEU A N 1
ATOM 1635 C CA . LEU A 1 200 ? 2.251 13.536 -12.009 1.00 91.81 200 LEU A CA 1
ATOM 1636 C C . LEU A 1 200 ? 1.424 12.388 -11.420 1.00 91.81 200 LEU A C 1
ATOM 1638 O O . LEU A 1 200 ? 0.218 12.289 -11.666 1.00 91.81 200 LEU A O 1
ATOM 1642 N N . TYR A 1 201 ? 2.038 11.569 -10.562 1.00 89.88 201 TYR A N 1
ATOM 1643 C CA . TYR A 1 201 ? 1.356 10.445 -9.924 1.00 89.88 201 TYR A CA 1
ATOM 1644 C C . TYR A 1 201 ? 0.230 10.921 -8.991 1.00 89.88 201 TYR A C 1
ATOM 1646 O O . TYR A 1 201 ? -0.858 10.334 -8.982 1.00 89.88 201 TYR A O 1
ATOM 1654 N N . GLY A 1 202 ? 0.461 12.007 -8.243 1.00 89.81 202 GLY A N 1
ATOM 1655 C CA . GLY A 1 202 ? -0.530 12.657 -7.383 1.00 89.81 202 GLY A CA 1
ATOM 1656 C C . GLY A 1 202 ? -1.706 13.256 -8.160 1.00 89.81 202 GLY A C 1
ATOM 1657 O O . GLY A 1 202 ? -2.857 13.121 -7.742 1.00 89.81 202 GLY A O 1
ATOM 1658 N N . PHE A 1 203 ? -1.453 13.850 -9.325 1.00 90.00 203 PHE A N 1
ATOM 1659 C CA . PHE A 1 203 ? -2.479 14.400 -10.205 1.00 90.00 203 PHE A CA 1
ATOM 1660 C C . PHE A 1 203 ? -3.376 13.297 -10.768 1.00 90.00 203 PHE A C 1
ATOM 1662 O O . PHE A 1 203 ? -4.596 13.373 -10.621 1.00 90.00 203 PHE A O 1
ATOM 1669 N N . PHE A 1 204 ? -2.810 12.226 -11.334 1.00 88.94 204 PHE A N 1
ATOM 1670 C CA . PHE A 1 204 ? -3.628 11.134 -11.862 1.00 88.94 204 PHE A CA 1
ATOM 1671 C C . PHE A 1 204 ? -4.386 10.377 -10.760 1.00 88.94 204 PHE A C 1
ATOM 1673 O O . PHE A 1 204 ? -5.604 10.205 -10.847 1.00 88.94 204 PHE A O 1
ATOM 1680 N N . ASN A 1 205 ? -3.698 9.937 -9.703 1.00 87.38 205 ASN A N 1
ATOM 1681 C CA . ASN A 1 205 ? -4.309 9.077 -8.682 1.00 87.38 205 ASN A CA 1
ATOM 1682 C C . ASN A 1 205 ? -5.124 9.841 -7.641 1.00 87.38 205 ASN A C 1
ATOM 1684 O O . ASN A 1 205 ? -6.150 9.347 -7.172 1.00 87.38 205 ASN A O 1
ATOM 1688 N N . GLY A 1 206 ? -4.695 11.051 -7.296 1.00 85.62 206 GLY A N 1
ATOM 1689 C CA . GLY A 1 206 ? -5.365 11.894 -6.318 1.00 85.62 206 GLY A CA 1
ATOM 1690 C C . GLY A 1 206 ? -6.458 12.756 -6.940 1.00 85.62 206 GLY A C 1
ATOM 1691 O O . GLY A 1 206 ? -7.593 12.724 -6.471 1.00 85.62 206 GLY A O 1
ATOM 1692 N N . ILE A 1 207 ? -6.137 13.515 -7.992 1.00 84.00 207 ILE A N 1
ATOM 1693 C CA . ILE A 1 207 ? -7.041 14.533 -8.552 1.00 84.00 207 ILE A CA 1
ATOM 1694 C C . ILE A 1 207 ? -7.972 13.931 -9.604 1.00 84.00 207 ILE A C 1
ATOM 1696 O O . ILE A 1 207 ? -9.183 13.957 -9.403 1.00 84.00 207 ILE A O 1
ATOM 1700 N N . ILE A 1 208 ? -7.444 13.347 -10.685 1.00 84.81 208 ILE A N 1
ATOM 1701 C CA . ILE A 1 208 ? -8.261 12.766 -11.764 1.00 84.81 208 ILE A CA 1
ATOM 1702 C C . ILE A 1 208 ? -9.143 11.656 -11.196 1.00 84.81 208 ILE A C 1
ATOM 1704 O O . ILE A 1 208 ? -10.369 11.754 -11.235 1.00 84.81 208 ILE A O 1
ATOM 1708 N N . PHE A 1 209 ? -8.548 10.617 -10.606 1.00 83.38 209 PHE A N 1
ATOM 1709 C CA . PHE A 1 209 ? -9.341 9.512 -10.076 1.00 83.38 209 PHE A CA 1
ATOM 1710 C C . PHE A 1 209 ? -10.088 9.864 -8.785 1.00 83.38 209 PHE A C 1
ATOM 1712 O O . PHE A 1 209 ? -11.063 9.185 -8.476 1.00 83.38 209 PHE A O 1
ATOM 1719 N N . GLY A 1 210 ? -9.697 10.893 -8.027 1.00 76.25 210 GLY A N 1
ATOM 1720 C CA . GLY A 1 210 ? -10.429 11.310 -6.825 1.00 76.25 210 GLY A CA 1
ATOM 1721 C C . GLY A 1 210 ? -11.639 12.193 -7.102 1.00 76.25 210 GLY A C 1
ATOM 1722 O O . GLY A 1 210 ? -12.733 11.890 -6.630 1.00 76.25 210 GLY A O 1
ATOM 1723 N N . LEU A 1 211 ? -11.480 13.248 -7.903 1.00 69.69 211 LEU A N 1
ATOM 1724 C CA . LEU A 1 211 ? -12.574 14.163 -8.238 1.00 69.69 211 LEU A CA 1
ATOM 1725 C C . LEU A 1 211 ? -13.615 13.507 -9.141 1.00 69.69 211 LEU A C 1
ATOM 1727 O O . LEU A 1 211 ? -14.807 13.761 -8.979 1.00 69.69 211 LEU A O 1
ATOM 1731 N N . LEU A 1 212 ? -13.187 12.653 -10.075 1.00 65.81 212 LEU A N 1
ATOM 1732 C CA . LEU A 1 212 ? -14.115 12.021 -11.009 1.00 65.81 212 LEU A CA 1
ATOM 1733 C C . LEU A 1 212 ? -14.874 10.836 -10.384 1.00 65.81 212 LEU A C 1
ATOM 1735 O O . LEU A 1 212 ? -16.005 10.574 -10.789 1.00 65.81 212 LEU A O 1
ATOM 1739 N N . ALA A 1 213 ? -14.304 10.152 -9.382 1.00 59.44 213 ALA A N 1
ATOM 1740 C CA . ALA A 1 213 ? -14.980 9.054 -8.677 1.00 59.44 213 ALA A CA 1
ATOM 1741 C C . ALA A 1 213 ? -15.963 9.529 -7.591 1.00 59.44 213 ALA A C 1
ATOM 1743 O O . ALA A 1 213 ? -16.925 8.833 -7.301 1.00 59.44 213 ALA A O 1
ATOM 1744 N N . ASN A 1 214 ? -15.782 10.727 -7.027 1.00 58.09 214 ASN A N 1
ATOM 1745 C CA . ASN A 1 214 ? -16.641 11.283 -5.968 1.00 58.09 214 ASN A CA 1
ATOM 1746 C C . ASN A 1 214 ? -18.036 11.753 -6.435 1.00 58.09 214 ASN A C 1
ATOM 1748 O O . ASN A 1 214 ? -18.719 12.467 -5.703 1.00 58.09 214 ASN A O 1
ATOM 1752 N N . SER A 1 215 ? -18.470 11.390 -7.643 1.00 50.97 215 SER A N 1
ATOM 1753 C CA . SER A 1 215 ? -19.774 11.800 -8.185 1.00 50.97 215 SER A CA 1
ATOM 1754 C C . SER A 1 215 ? -20.880 10.751 -8.032 1.00 50.97 215 SER A C 1
ATOM 1756 O O . SER A 1 215 ? -21.950 10.922 -8.608 1.00 50.97 215 SER A O 1
ATOM 1758 N N . ASP A 1 216 ? -20.684 9.745 -7.172 1.00 45.25 216 ASP A N 1
ATOM 1759 C CA . ASP A 1 216 ? -21.723 8.799 -6.723 1.00 45.25 216 ASP A CA 1
ATOM 1760 C C . ASP A 1 216 ? -22.768 9.448 -5.782 1.00 45.25 216 ASP A C 1
ATOM 1762 O O . ASP A 1 216 ? -23.328 8.807 -4.888 1.00 45.25 216 ASP A O 1
ATOM 1766 N N . ALA A 1 217 ? -23.072 10.737 -5.971 1.00 42.41 217 ALA A N 1
ATOM 1767 C CA . ALA A 1 217 ? -24.286 11.319 -5.421 1.00 42.41 217 ALA A CA 1
ATOM 1768 C C . ALA A 1 217 ? -25.469 10.526 -5.993 1.00 42.41 217 ALA A C 1
ATOM 1770 O O . ALA A 1 217 ? -25.623 10.436 -7.213 1.00 42.41 217 ALA A O 1
ATOM 1771 N N . LYS A 1 218 ? -26.260 9.906 -5.104 1.00 41.78 218 LYS A N 1
ATOM 1772 C CA . LYS A 1 218 ? -27.394 9.037 -5.449 1.00 41.78 218 LYS A CA 1
ATOM 1773 C C . LYS A 1 218 ? -28.161 9.609 -6.658 1.00 41.78 218 LYS A C 1
ATOM 1775 O O . LYS A 1 218 ? -28.703 10.711 -6.556 1.00 41.78 218 LYS A O 1
ATOM 1780 N N . PRO A 1 219 ? -28.270 8.874 -7.781 1.00 49.25 219 PRO A N 1
ATOM 1781 C CA . PRO A 1 219 ? -28.873 9.367 -9.025 1.00 49.25 219 PRO A CA 1
ATOM 1782 C C . PRO A 1 219 ? -30.386 9.642 -8.931 1.00 49.25 219 PRO A C 1
ATOM 1784 O O . PRO A 1 219 ? -31.009 10.018 -9.925 1.00 49.25 219 PRO A O 1
ATOM 1787 N N . SER A 1 220 ? -30.990 9.467 -7.752 1.00 49.31 220 SER A N 1
ATOM 1788 C CA . SER A 1 220 ? -32.430 9.552 -7.519 1.00 49.31 220 SER A CA 1
ATOM 1789 C C . SER A 1 220 ? -33.009 10.973 -7.569 1.00 49.31 220 SER A C 1
ATOM 1791 O O . SER A 1 220 ? -34.226 11.092 -7.594 1.00 49.31 220 SER A O 1
ATOM 1793 N N . GLN A 1 221 ? -32.194 12.039 -7.622 1.00 51.12 221 GLN A N 1
ATOM 1794 C CA . GLN A 1 221 ? -32.687 13.434 -7.689 1.00 51.12 221 GLN A CA 1
ATOM 1795 C C . GLN A 1 221 ? -31.932 14.358 -8.672 1.00 51.12 221 GLN A C 1
ATOM 1797 O O . GLN A 1 221 ? -32.175 15.561 -8.697 1.00 51.12 221 GLN A O 1
ATOM 1802 N N . ALA A 1 222 ? -31.025 13.835 -9.504 1.00 55.94 222 ALA A N 1
ATOM 1803 C CA . ALA A 1 222 ? -30.211 14.662 -10.403 1.00 55.94 222 ALA A CA 1
ATOM 1804 C C . ALA A 1 222 ? -30.941 15.021 -11.719 1.00 55.94 222 ALA A C 1
ATOM 1806 O O . ALA A 1 222 ? -31.551 14.147 -12.345 1.00 55.94 222 ALA A O 1
ATOM 1807 N N . SER A 1 223 ? -30.839 16.285 -12.157 1.00 61.12 223 SER A N 1
ATOM 1808 C CA . SER A 1 223 ? -31.380 16.781 -13.437 1.00 61.12 223 SER A CA 1
ATOM 1809 C C . SER A 1 223 ? -30.792 16.042 -14.655 1.00 61.12 223 SER A C 1
ATOM 1811 O O . SER A 1 223 ? -29.738 15.407 -14.560 1.00 61.12 223 SER A O 1
ATOM 1813 N N . SER A 1 224 ? -31.457 16.106 -15.816 1.00 63.09 224 SER A N 1
ATOM 1814 C CA . SER A 1 224 ? -31.005 15.457 -17.066 1.00 63.09 224 SER A CA 1
ATOM 1815 C C . SER A 1 224 ? -29.559 15.810 -17.435 1.00 63.09 224 SER A C 1
ATOM 1817 O O . SER A 1 224 ? -28.778 14.927 -17.790 1.00 63.09 224 SER A O 1
ATOM 1819 N N . ASP A 1 225 ? -29.172 17.070 -17.240 1.00 62.69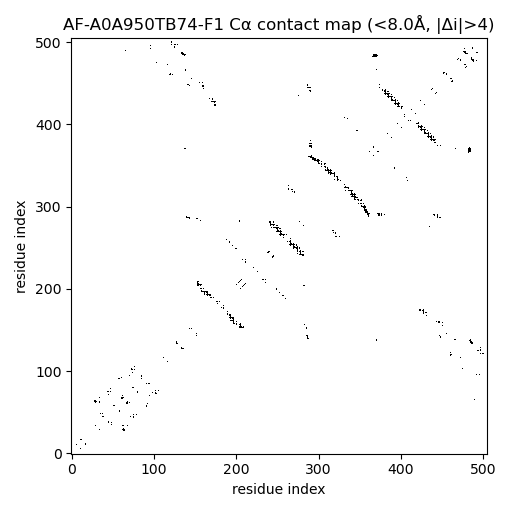 225 ASP A N 1
ATOM 1820 C CA . ASP A 1 225 ? -27.834 17.579 -17.561 1.00 62.69 225 ASP A CA 1
ATOM 1821 C C . ASP A 1 225 ? -26.767 17.042 -16.593 1.00 62.69 225 ASP A C 1
ATOM 1823 O O . ASP A 1 225 ? -25.625 16.755 -16.974 1.00 62.69 225 ASP A O 1
ATOM 1827 N N . HIS A 1 226 ? -27.143 16.815 -15.329 1.00 64.25 226 HIS A N 1
ATOM 1828 C CA . HIS A 1 226 ? -26.278 16.146 -14.355 1.00 64.25 226 HIS A CA 1
ATOM 1829 C C . HIS A 1 226 ? -26.077 14.664 -14.700 1.00 64.25 226 HIS A C 1
ATOM 1831 O O . HIS A 1 226 ? -24.974 14.143 -14.541 1.00 64.25 226 HIS A O 1
ATOM 1837 N N . LYS A 1 227 ? -27.097 13.986 -15.245 1.00 66.81 227 LYS A N 1
ATOM 1838 C CA . LYS A 1 227 ? -26.973 12.589 -15.698 1.00 66.81 227 LYS A CA 1
ATOM 1839 C C . LYS A 1 227 ? -26.071 12.457 -16.930 1.00 66.81 227 LYS A C 1
ATOM 1841 O O . LYS A 1 227 ? -25.236 11.553 -16.977 1.00 66.81 227 LYS A O 1
ATOM 1846 N N . GLN A 1 228 ? -26.180 13.369 -17.898 1.00 72.94 228 GLN A N 1
ATOM 1847 C CA . GLN A 1 228 ? -25.329 13.359 -19.095 1.00 72.94 228 GLN A CA 1
ATOM 1848 C C . GLN A 1 228 ? -23.860 13.662 -18.762 1.00 72.94 228 GLN A C 1
ATOM 1850 O O . GLN A 1 228 ? -22.960 12.940 -19.200 1.00 72.94 228 GLN A O 1
ATOM 1855 N N . SER A 1 229 ? -23.603 14.687 -17.943 1.00 70.38 229 SER A N 1
ATOM 1856 C CA . SER A 1 229 ? -22.243 15.032 -17.512 1.00 70.38 229 SER A CA 1
ATOM 1857 C C . SER A 1 229 ? -21.602 13.942 -16.642 1.00 70.38 229 SER A C 1
ATOM 1859 O O . SER A 1 229 ? -20.411 13.665 -16.801 1.00 70.38 229 SER A O 1
ATOM 1861 N N . ALA A 1 230 ? -22.376 13.251 -15.797 1.00 71.94 230 ALA A N 1
ATOM 1862 C CA . ALA A 1 230 ? -21.908 12.077 -15.058 1.00 71.94 230 ALA A CA 1
ATOM 1863 C C . ALA A 1 230 ? -21.508 10.920 -15.995 1.00 71.94 230 ALA A C 1
ATOM 1865 O O . ALA A 1 230 ? -20.444 10.324 -15.817 1.00 71.94 230 ALA A O 1
ATOM 1866 N N . GLY A 1 231 ? -22.298 10.651 -17.042 1.00 76.69 231 GLY A N 1
ATOM 1867 C CA . GLY A 1 231 ? -21.990 9.612 -18.030 1.00 76.69 231 GLY A CA 1
ATOM 1868 C C . GLY A 1 231 ? -20.698 9.878 -18.814 1.00 76.69 231 GLY A C 1
ATOM 1869 O O . GLY A 1 231 ? -19.893 8.967 -19.019 1.00 76.69 231 GLY A O 1
ATOM 1870 N N . ILE A 1 232 ? -20.450 11.134 -19.204 1.00 79.94 232 ILE A N 1
ATOM 1871 C CA . ILE A 1 232 ? -19.196 11.529 -19.870 1.00 79.94 232 ILE A CA 1
ATOM 1872 C C . ILE A 1 232 ? -18.004 11.338 -18.923 1.00 79.94 232 ILE A C 1
ATOM 1874 O O . ILE A 1 232 ? -17.001 10.739 -19.313 1.00 79.94 232 ILE A O 1
ATOM 1878 N N . ARG A 1 233 ? -18.120 11.772 -17.660 1.00 77.69 233 ARG A N 1
ATOM 1879 C CA . ARG A 1 233 ? -17.057 11.603 -16.653 1.00 77.69 233 ARG A CA 1
ATOM 1880 C C . ARG A 1 233 ? -16.713 10.135 -16.422 1.00 77.69 233 ARG A C 1
ATOM 1882 O O . ARG A 1 233 ? -15.535 9.792 -16.416 1.00 77.69 233 ARG A O 1
ATOM 1889 N N . GLN A 1 234 ? -17.711 9.262 -16.291 1.00 79.50 234 GLN A N 1
ATOM 1890 C CA . GLN A 1 234 ? -17.481 7.826 -16.110 1.00 79.50 234 GLN A CA 1
ATOM 1891 C C . GLN A 1 234 ? -16.747 7.201 -17.302 1.00 79.50 234 GLN A C 1
ATOM 1893 O O . GLN A 1 234 ? -15.834 6.401 -17.100 1.00 79.50 234 GLN A O 1
ATOM 1898 N N . ARG A 1 235 ? -17.071 7.606 -18.539 1.00 83.81 235 ARG A N 1
ATOM 1899 C CA . ARG A 1 235 ? -16.335 7.163 -19.737 1.00 83.81 235 ARG A CA 1
ATOM 1900 C C . ARG A 1 235 ? -14.882 7.634 -19.724 1.00 83.81 235 ARG A C 1
ATOM 1902 O O . ARG A 1 235 ? -13.994 6.838 -20.016 1.00 83.81 235 ARG A O 1
ATOM 1909 N N . VAL A 1 236 ? -14.629 8.886 -19.339 1.00 83.81 236 VAL A N 1
ATOM 1910 C CA . VAL A 1 236 ? -13.265 9.429 -19.210 1.00 83.81 236 VAL A CA 1
ATOM 1911 C C . VAL A 1 236 ? -12.474 8.678 -18.137 1.00 83.81 236 VAL A C 1
ATOM 1913 O O . VAL A 1 236 ? -11.336 8.290 -18.382 1.00 83.81 236 VAL A O 1
ATOM 1916 N N . VAL A 1 237 ? -13.074 8.397 -16.976 1.00 82.56 237 VAL A N 1
ATOM 1917 C CA . VAL A 1 237 ? -12.436 7.600 -15.913 1.00 82.56 237 VAL A CA 1
ATOM 1918 C C . VAL A 1 237 ? -12.149 6.178 -16.370 1.00 82.56 237 VAL A C 1
ATOM 1920 O O . VAL A 1 237 ? -11.089 5.649 -16.053 1.00 82.56 237 VAL A O 1
ATOM 1923 N N . ALA A 1 238 ? -13.066 5.549 -17.103 1.00 83.94 238 ALA A N 1
ATOM 1924 C CA . ALA A 1 238 ? -12.861 4.205 -17.628 1.00 83.94 238 ALA A CA 1
ATOM 1925 C C . ALA A 1 238 ? -11.720 4.170 -18.657 1.00 83.94 238 ALA A C 1
ATOM 1927 O O . ALA A 1 238 ? -10.881 3.271 -18.608 1.00 83.94 238 ALA A O 1
ATOM 1928 N N . LEU A 1 239 ? -11.652 5.173 -19.539 1.00 87.56 239 LEU A N 1
ATOM 1929 C CA . LEU A 1 239 ? -10.585 5.317 -20.527 1.00 87.56 239 LEU A CA 1
ATOM 1930 C C . LEU A 1 239 ? -9.228 5.550 -19.849 1.00 87.56 239 LEU A C 1
ATOM 1932 O O . LEU A 1 239 ? -8.292 4.791 -20.077 1.00 87.56 239 LEU A O 1
ATOM 1936 N N . LEU A 1 240 ? -9.131 6.555 -18.974 1.00 86.06 240 LEU A N 1
ATOM 1937 C CA . LEU A 1 240 ? -7.899 6.870 -18.241 1.00 86.06 240 LEU A CA 1
ATOM 1938 C C . LEU A 1 240 ? -7.516 5.768 -17.251 1.00 86.06 240 LEU A C 1
ATOM 1940 O O . LEU A 1 240 ? -6.345 5.604 -16.942 1.00 86.06 240 LEU A O 1
ATOM 1944 N N . GLY A 1 241 ? -8.491 5.005 -16.756 1.00 84.31 241 GLY A N 1
ATOM 1945 C CA . GLY A 1 241 ? -8.286 3.849 -15.890 1.00 84.31 241 GLY A CA 1
ATOM 1946 C C . GLY A 1 241 ? -7.823 2.594 -16.633 1.00 84.31 241 GLY A C 1
ATOM 1947 O O . GLY A 1 241 ? -7.432 1.624 -15.978 1.00 84.31 241 GLY A O 1
ATOM 1948 N N . ASN A 1 242 ? -7.844 2.585 -17.972 1.00 90.56 242 ASN A N 1
ATOM 1949 C CA . ASN A 1 242 ? -7.229 1.514 -18.746 1.00 90.56 242 ASN A CA 1
ATOM 1950 C C . ASN A 1 242 ? -5.718 1.529 -18.494 1.00 90.56 242 ASN A C 1
ATOM 1952 O O . ASN A 1 242 ? -5.049 2.532 -18.730 1.00 90.56 242 ASN A O 1
ATOM 1956 N N . ARG A 1 243 ? -5.175 0.395 -18.044 1.00 91.12 243 ARG A N 1
ATOM 1957 C CA . ARG A 1 243 ? -3.769 0.260 -17.646 1.00 91.12 243 ARG A CA 1
ATOM 1958 C C . ARG A 1 243 ? -2.782 0.686 -18.734 1.00 91.12 243 ARG A C 1
ATOM 1960 O O . ARG A 1 243 ? -1.781 1.313 -18.412 1.00 91.12 243 ARG A O 1
ATOM 1967 N N . VAL A 1 244 ? -3.065 0.382 -20.001 1.00 90.56 244 VAL A N 1
ATOM 1968 C CA . VAL A 1 244 ? -2.172 0.725 -21.119 1.00 90.56 244 VAL A CA 1
ATOM 1969 C C . VAL A 1 244 ? -2.203 2.224 -21.398 1.00 90.56 244 VAL A C 1
ATOM 1971 O O . VAL A 1 244 ? -1.150 2.827 -21.560 1.00 90.56 244 VAL A O 1
ATOM 1974 N N . ILE A 1 245 ? -3.389 2.841 -21.394 1.00 92.25 245 ILE A N 1
ATOM 1975 C CA . ILE A 1 245 ? -3.543 4.291 -21.605 1.00 92.25 245 ILE A CA 1
ATOM 1976 C C . ILE A 1 245 ? -2.911 5.059 -20.443 1.00 92.25 245 ILE A C 1
ATOM 1978 O O . ILE A 1 245 ? -2.136 5.987 -20.656 1.00 92.25 245 ILE A O 1
ATOM 1982 N N . TYR A 1 246 ? -3.193 4.631 -19.213 1.00 91.62 246 TYR A N 1
ATOM 1983 C CA . TYR A 1 246 ? -2.597 5.182 -18.003 1.00 91.62 246 TYR A CA 1
ATOM 1984 C C . TYR A 1 246 ? -1.066 5.105 -18.035 1.00 91.62 246 TYR A C 1
ATOM 1986 O O . TYR A 1 246 ? -0.392 6.105 -17.782 1.00 91.62 246 TYR A O 1
ATOM 1994 N N . GLY A 1 247 ? -0.521 3.934 -18.382 1.00 92.31 247 GLY A N 1
ATOM 1995 C CA . GLY A 1 247 ? 0.913 3.734 -18.560 1.00 92.31 247 GLY A CA 1
ATOM 1996 C C . GLY A 1 247 ? 1.486 4.644 -19.640 1.00 92.31 247 GLY A C 1
ATOM 1997 O O . GLY A 1 247 ? 2.412 5.398 -19.364 1.00 92.31 247 GLY A O 1
ATOM 1998 N N . GLY A 1 248 ? 0.889 4.641 -20.832 1.00 93.62 248 GLY A N 1
ATOM 1999 C CA . GLY A 1 248 ? 1.348 5.436 -21.969 1.00 93.62 248 GLY A CA 1
ATOM 2000 C C . GLY A 1 248 ? 1.376 6.938 -21.688 1.00 93.62 248 GLY A C 1
ATOM 2001 O O . GLY A 1 248 ? 2.347 7.596 -22.043 1.00 93.62 248 GLY A O 1
ATOM 2002 N N . LEU A 1 249 ? 0.367 7.480 -20.997 1.00 94.06 249 LEU A N 1
ATOM 2003 C CA . LEU A 1 249 ? 0.339 8.897 -20.616 1.00 94.06 249 LEU A CA 1
ATOM 2004 C C . LEU A 1 249 ? 1.446 9.253 -19.619 1.00 94.06 249 LEU A C 1
ATOM 2006 O O . LEU A 1 249 ? 2.144 10.244 -19.823 1.00 94.06 249 LEU A O 1
ATOM 2010 N N . ASN A 1 250 ? 1.626 8.452 -18.563 1.00 93.00 250 ASN A N 1
ATOM 2011 C CA . ASN A 1 250 ? 2.689 8.701 -17.585 1.00 93.00 250 ASN A CA 1
ATOM 2012 C C . ASN A 1 250 ? 4.073 8.549 -18.226 1.00 93.00 250 ASN A C 1
ATOM 2014 O O . ASN A 1 250 ? 4.931 9.399 -18.023 1.00 93.00 250 ASN A O 1
ATOM 2018 N N . GLY A 1 251 ? 4.263 7.514 -19.048 1.00 93.62 251 GLY A N 1
ATOM 2019 C CA . GLY A 1 251 ? 5.510 7.272 -19.765 1.00 93.62 251 GLY A CA 1
ATOM 2020 C C . GLY A 1 251 ? 5.849 8.369 -20.769 1.00 93.62 251 GLY A C 1
ATOM 2021 O O . GLY A 1 251 ? 6.989 8.810 -20.824 1.00 93.62 251 GLY A O 1
ATOM 2022 N N . LEU A 1 252 ? 4.870 8.871 -21.526 1.00 95.44 252 LEU A N 1
ATOM 2023 C CA . LEU A 1 252 ? 5.099 9.979 -22.452 1.00 95.44 252 LEU A CA 1
ATOM 2024 C C . LEU A 1 252 ? 5.498 11.260 -21.709 1.00 95.44 252 LEU A C 1
ATOM 2026 O O . LEU A 1 252 ? 6.446 11.925 -22.110 1.00 95.44 252 LEU A O 1
ATOM 2030 N N . LEU A 1 253 ? 4.789 11.605 -20.631 1.00 95.19 253 LEU A N 1
ATOM 2031 C CA . LEU A 1 253 ? 5.045 12.832 -19.872 1.00 95.19 253 LEU A CA 1
ATOM 2032 C C . LEU A 1 253 ? 6.401 12.794 -19.152 1.00 95.19 253 LEU A C 1
ATOM 2034 O O . LEU A 1 253 ? 7.159 13.758 -19.243 1.00 95.19 253 LEU A O 1
ATOM 2038 N N . ASP A 1 254 ? 6.725 11.680 -18.492 1.00 92.44 254 ASP A N 1
ATOM 2039 C CA . ASP A 1 254 ? 8.034 11.462 -17.860 1.00 92.44 254 ASP A CA 1
ATOM 2040 C C . ASP A 1 254 ? 9.154 11.421 -18.909 1.00 92.44 254 ASP A C 1
ATOM 2042 O O . ASP A 1 254 ? 10.165 12.108 -18.774 1.00 92.44 254 ASP A O 1
ATOM 2046 N N . GLY A 1 255 ? 8.937 10.715 -20.022 1.00 93.00 255 GLY A N 1
ATOM 2047 C CA . GLY A 1 255 ? 9.912 10.612 -21.102 1.00 93.00 255 GLY A CA 1
ATOM 2048 C C . GLY A 1 255 ? 10.214 11.945 -21.788 1.00 93.00 255 GLY A C 1
ATOM 2049 O O . GLY A 1 255 ? 11.373 12.239 -22.066 1.00 93.00 255 GLY A O 1
ATOM 2050 N N . VAL A 1 256 ? 9.211 12.800 -22.011 1.00 95.31 256 VAL A N 1
ATOM 2051 C CA . VAL A 1 256 ? 9.426 14.152 -22.557 1.00 95.31 256 VAL A CA 1
ATOM 2052 C C . VAL A 1 256 ? 10.245 15.009 -21.591 1.00 95.31 256 VAL A C 1
ATOM 2054 O O . VAL A 1 256 ? 11.176 15.688 -22.027 1.00 95.31 256 VAL A O 1
ATOM 2057 N N . LEU A 1 257 ? 9.944 14.958 -20.289 1.00 94.19 257 LEU A N 1
ATOM 2058 C CA . LEU A 1 257 ? 10.698 15.717 -19.293 1.00 94.19 257 LEU A CA 1
ATOM 2059 C C . LEU A 1 257 ? 12.159 15.261 -19.235 1.00 94.19 257 LEU A C 1
ATOM 2061 O O . LEU A 1 257 ? 13.065 16.084 -19.352 1.00 94.19 257 LEU A O 1
ATOM 2065 N N . VAL A 1 258 ? 12.393 13.959 -19.071 1.00 91.12 258 VAL A N 1
ATOM 2066 C CA . VAL A 1 258 ? 13.750 13.395 -19.005 1.00 91.12 258 VAL A CA 1
ATOM 2067 C C . VAL A 1 258 ? 14.494 13.634 -20.319 1.00 91.12 258 VAL A C 1
ATOM 2069 O O . VAL A 1 258 ? 15.682 13.949 -20.305 1.00 91.12 258 VAL A O 1
ATOM 2072 N N . GLY A 1 259 ? 13.782 13.563 -21.446 1.00 91.25 259 GLY A N 1
ATOM 2073 C CA . GLY A 1 259 ? 14.291 13.865 -22.779 1.00 91.25 259 GLY A CA 1
ATOM 2074 C C . GLY A 1 259 ? 14.855 15.276 -22.903 1.00 91.25 259 GLY A C 1
ATOM 2075 O O . GLY A 1 259 ? 15.935 15.468 -23.458 1.00 91.25 259 GLY A O 1
ATOM 2076 N N . PHE A 1 260 ? 14.127 16.251 -22.356 1.00 93.19 260 PHE A N 1
ATOM 2077 C CA . PHE A 1 260 ? 14.526 17.655 -22.344 1.00 93.19 260 PHE A CA 1
ATOM 2078 C C . PHE A 1 260 ? 15.648 17.940 -21.342 1.00 93.19 260 PHE A C 1
ATOM 2080 O O . PHE A 1 260 ? 16.541 18.733 -21.627 1.00 93.19 260 PHE A O 1
ATOM 2087 N N . LEU A 1 261 ? 15.596 17.315 -20.162 1.00 90.56 261 LEU A N 1
ATOM 2088 C CA . LEU A 1 261 ? 16.567 17.569 -19.103 1.00 90.56 261 LEU A CA 1
ATOM 2089 C C . LEU A 1 261 ? 17.916 16.910 -19.372 1.00 90.56 261 LEU A C 1
ATOM 2091 O O . LEU A 1 261 ? 18.921 17.518 -19.033 1.00 90.56 261 LEU A O 1
ATOM 2095 N N . VAL A 1 262 ? 17.937 15.696 -19.929 1.00 87.62 262 VAL A N 1
ATOM 2096 C CA . VAL A 1 262 ? 19.142 14.861 -20.042 1.00 87.62 262 VAL A CA 1
ATOM 2097 C C . VAL A 1 262 ? 19.526 14.656 -21.505 1.00 87.62 262 VAL A C 1
ATOM 2099 O O . VAL A 1 262 ? 20.419 15.327 -22.011 1.00 87.62 262 VAL A O 1
ATOM 2102 N N . THR A 1 263 ? 18.860 13.726 -22.193 1.00 85.88 263 THR A N 1
ATOM 2103 C CA . THR A 1 263 ? 19.005 13.492 -23.634 1.00 85.88 263 THR A CA 1
ATOM 2104 C C . THR A 1 263 ? 17.711 12.892 -24.184 1.00 85.88 263 THR A C 1
ATOM 2106 O O . THR A 1 263 ? 17.044 12.149 -23.453 1.00 85.88 263 THR A O 1
ATOM 2109 N N . PRO A 1 264 ? 17.367 13.107 -25.469 1.00 88.38 264 PRO A N 1
ATOM 2110 C CA . PRO A 1 264 ? 16.191 12.488 -26.083 1.00 88.38 264 PRO A CA 1
ATOM 2111 C C . PRO A 1 264 ? 16.148 10.962 -25.911 1.00 88.38 264 PRO A C 1
ATOM 2113 O O . PRO A 1 264 ? 15.082 10.402 -25.667 1.00 88.38 264 PRO A O 1
ATOM 2116 N N . VAL A 1 265 ? 17.309 10.303 -25.974 1.00 83.81 265 VAL A N 1
ATOM 2117 C CA . VAL A 1 265 ? 17.485 8.852 -25.789 1.00 83.81 265 VAL A CA 1
ATOM 2118 C C . VAL A 1 265 ? 17.045 8.419 -24.399 1.00 83.81 265 VAL A C 1
ATOM 2120 O O . VAL A 1 265 ? 16.213 7.523 -24.249 1.00 83.81 265 VAL A O 1
ATOM 2123 N N . SER A 1 266 ? 17.573 9.101 -23.378 1.00 84.94 266 SER A N 1
ATOM 2124 C CA . SER A 1 266 ? 17.193 8.898 -21.984 1.00 84.94 266 SER A CA 1
ATOM 2125 C C . SER A 1 266 ? 15.688 9.085 -21.828 1.00 84.94 266 SER A C 1
ATOM 2127 O O . SER A 1 266 ? 15.034 8.247 -21.224 1.00 84.94 266 SER A O 1
ATOM 2129 N N . GLY A 1 267 ? 15.115 10.117 -22.453 1.00 90.00 267 GLY A N 1
ATOM 2130 C CA . GLY A 1 267 ? 13.672 10.349 -22.463 1.00 90.00 267 GLY A CA 1
ATOM 2131 C C . GLY A 1 267 ? 12.861 9.162 -22.984 1.00 90.00 267 GLY A C 1
ATOM 2132 O O . GLY A 1 267 ? 11.917 8.722 -22.330 1.00 90.00 267 GLY A O 1
ATOM 2133 N N . TRP A 1 268 ? 13.249 8.586 -24.122 1.00 90.44 268 TRP A N 1
ATOM 2134 C CA . TRP A 1 268 ? 12.573 7.407 -24.672 1.00 90.44 268 TRP A CA 1
ATOM 2135 C C . TRP A 1 268 ? 12.694 6.180 -23.768 1.00 90.44 268 TRP A C 1
ATOM 2137 O O . TRP A 1 268 ? 11.685 5.531 -23.491 1.00 90.44 268 TRP A O 1
ATOM 2147 N N . ILE A 1 269 ? 13.903 5.873 -23.290 1.00 87.12 269 ILE A N 1
ATOM 2148 C CA . ILE A 1 269 ? 14.157 4.727 -22.404 1.00 87.12 269 ILE A CA 1
ATOM 2149 C C . ILE A 1 269 ? 13.289 4.846 -21.151 1.00 87.12 269 ILE A C 1
ATOM 2151 O O . ILE A 1 269 ? 12.517 3.944 -20.818 1.00 87.12 269 ILE A O 1
ATOM 2155 N N . CYS A 1 270 ? 13.368 5.995 -20.495 1.00 88.62 270 CYS A N 1
ATOM 2156 C CA . CYS A 1 270 ? 12.661 6.273 -19.262 1.00 88.62 270 CYS A CA 1
ATOM 2157 C C . CYS A 1 270 ? 11.149 6.274 -19.469 1.00 88.62 270 CYS A C 1
ATOM 2159 O O . CYS A 1 270 ? 10.434 5.637 -18.702 1.00 88.62 270 CYS A O 1
ATOM 2161 N N . GLY A 1 271 ? 10.663 6.847 -20.570 1.00 92.06 271 GLY A N 1
ATOM 2162 C CA . GLY A 1 271 ? 9.248 6.805 -20.917 1.00 92.06 271 GLY A CA 1
ATOM 2163 C C . GLY A 1 271 ? 8.716 5.389 -21.158 1.00 92.06 271 GLY A C 1
ATOM 2164 O O . GLY A 1 271 ? 7.616 5.068 -20.705 1.00 92.06 271 GLY A O 1
ATOM 2165 N N . ILE A 1 272 ? 9.491 4.504 -21.799 1.00 91.81 272 ILE A N 1
ATOM 2166 C CA . ILE A 1 272 ? 9.119 3.090 -21.985 1.00 91.81 272 ILE A CA 1
ATOM 2167 C C . ILE A 1 272 ? 9.033 2.374 -20.630 1.00 91.81 272 ILE A C 1
ATOM 2169 O O . ILE A 1 272 ? 8.039 1.691 -20.354 1.00 91.81 272 ILE A O 1
ATOM 2173 N N . PHE A 1 273 ? 10.040 2.543 -19.768 1.00 88.88 273 PHE A N 1
ATOM 2174 C CA . PHE A 1 273 ? 10.053 1.919 -18.444 1.00 88.88 273 PHE A CA 1
ATOM 2175 C C . PHE A 1 273 ? 8.946 2.465 -17.539 1.00 88.88 273 PHE A C 1
ATOM 2177 O O . PHE A 1 273 ? 8.234 1.675 -16.920 1.00 88.88 273 PHE A O 1
ATOM 2184 N N . THR A 1 274 ? 8.727 3.780 -17.514 1.00 90.62 274 THR A N 1
ATOM 2185 C CA . THR A 1 274 ? 7.637 4.424 -16.769 1.00 90.62 274 THR A CA 1
ATOM 2186 C C . THR A 1 274 ? 6.271 3.990 -17.306 1.00 90.62 274 THR A C 1
ATOM 2188 O O . THR A 1 274 ? 5.361 3.710 -16.524 1.00 90.62 274 THR A O 1
ATOM 2191 N N . CYS A 1 275 ? 6.128 3.804 -18.622 1.00 92.88 275 CYS A N 1
ATOM 2192 C CA . CYS A 1 275 ? 4.922 3.227 -19.213 1.00 92.88 275 CYS A CA 1
ATOM 2193 C C . CYS A 1 275 ? 4.662 1.805 -18.703 1.00 92.88 275 CYS A C 1
ATOM 2195 O O . CYS A 1 275 ? 3.564 1.515 -18.221 1.00 92.88 275 CYS A O 1
ATOM 2197 N N . ALA A 1 276 ? 5.663 0.923 -18.760 1.00 90.38 276 ALA A N 1
ATOM 2198 C CA . ALA A 1 276 ? 5.546 -0.444 -18.257 1.00 90.38 276 ALA A CA 1
ATOM 2199 C C . ALA A 1 276 ? 5.262 -0.476 -16.741 1.00 90.38 276 ALA A C 1
ATOM 2201 O O . ALA A 1 276 ? 4.394 -1.218 -16.272 1.00 90.38 276 ALA A O 1
ATOM 2202 N N . PHE A 1 277 ? 5.939 0.377 -15.974 1.00 88.31 277 PHE A N 1
ATOM 2203 C CA . PHE A 1 277 ? 5.761 0.548 -14.534 1.00 88.31 277 PHE A CA 1
ATOM 2204 C C . PHE A 1 277 ? 4.325 0.969 -14.183 1.00 88.31 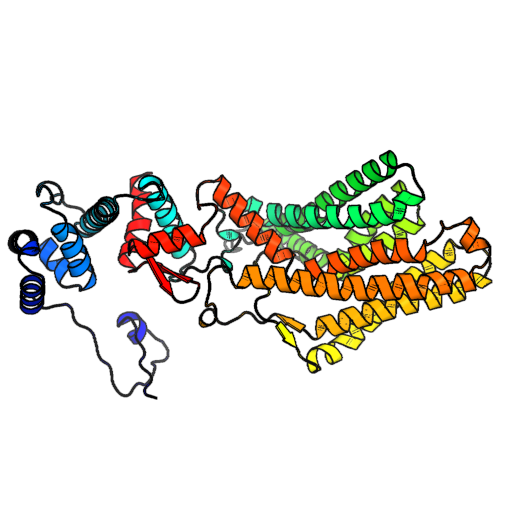277 PHE A C 1
ATOM 2206 O O . PHE A 1 277 ? 3.632 0.287 -13.426 1.00 88.31 277 PHE A O 1
ATOM 2213 N N . CYS A 1 278 ? 3.827 2.052 -14.779 1.00 90.31 278 CYS A N 1
ATOM 2214 C CA . CYS A 1 278 ? 2.481 2.554 -14.515 1.00 90.31 278 CYS A CA 1
ATOM 2215 C C . CYS A 1 278 ? 1.399 1.599 -15.041 1.00 90.31 278 CYS A C 1
ATOM 2217 O O . CYS A 1 278 ? 0.370 1.433 -14.386 1.00 90.31 278 CYS A O 1
ATOM 2219 N N . ALA A 1 279 ? 1.622 0.915 -16.168 1.00 90.62 279 ALA A N 1
ATOM 2220 C CA . ALA A 1 279 ? 0.680 -0.075 -16.693 1.00 90.62 279 ALA A CA 1
ATOM 2221 C C . ALA A 1 279 ? 0.576 -1.330 -15.809 1.00 90.62 279 ALA A C 1
ATOM 2223 O O . ALA A 1 279 ? -0.503 -1.915 -15.677 1.00 90.62 279 ALA A O 1
ATOM 2224 N N . THR A 1 280 ? 1.679 -1.751 -15.186 1.00 88.19 280 THR A N 1
ATOM 2225 C CA . THR A 1 280 ? 1.690 -2.917 -14.289 1.00 88.19 280 THR A CA 1
ATOM 2226 C C . THR A 1 280 ? 1.061 -2.606 -12.935 1.00 88.19 280 THR A C 1
ATOM 2228 O O . THR A 1 280 ? 0.240 -3.398 -12.465 1.00 88.19 280 THR A O 1
ATOM 2231 N N . LEU A 1 281 ? 1.380 -1.447 -12.348 1.00 85.38 281 LEU A N 1
ATOM 2232 C CA . LEU A 1 281 ? 0.760 -0.971 -11.109 1.00 85.38 281 LEU A CA 1
ATOM 2233 C C . LEU A 1 281 ? -0.727 -0.654 -11.288 1.00 85.38 281 LEU A C 1
ATOM 2235 O O . LEU A 1 281 ? -1.553 -1.061 -10.475 1.00 85.38 281 LEU A O 1
ATOM 2239 N N . GLY A 1 282 ? -1.071 0.035 -12.376 1.00 86.25 282 GLY A N 1
ATOM 2240 C CA . GLY A 1 282 ? -2.397 0.597 -12.587 1.00 86.25 282 GLY A CA 1
ATOM 2241 C C . GLY A 1 282 ? -2.691 1.787 -11.669 1.00 86.25 282 GLY A C 1
ATOM 2242 O O . GLY A 1 282 ? -1.794 2.384 -11.070 1.00 86.25 282 GLY A O 1
ATOM 2243 N N . LYS A 1 283 ? -3.978 2.141 -11.587 1.00 86.56 283 LYS A N 1
ATOM 2244 C CA . LYS A 1 283 ? -4.471 3.161 -10.655 1.00 86.56 283 LYS A CA 1
ATOM 2245 C C . LYS A 1 283 ? -4.249 2.716 -9.208 1.00 86.56 283 LYS A C 1
ATOM 2247 O O . LYS A 1 283 ? -4.407 1.539 -8.896 1.00 86.56 283 LYS A O 1
ATOM 2252 N N . LEU A 1 284 ? -3.937 3.664 -8.334 1.00 86.25 284 LEU A N 1
ATOM 2253 C CA . LEU A 1 284 ? -3.753 3.412 -6.912 1.00 86.25 284 LEU A CA 1
ATOM 2254 C C . LEU A 1 284 ? -5.066 2.938 -6.273 1.00 86.25 284 LEU A C 1
ATOM 2256 O O . LEU A 1 284 ? -6.083 3.637 -6.325 1.00 86.25 284 LEU A O 1
ATOM 2260 N N . ASP A 1 285 ? -5.024 1.769 -5.638 1.00 81.31 285 ASP A N 1
ATOM 2261 C CA . ASP A 1 285 ? -6.140 1.258 -4.850 1.00 81.31 285 ASP A CA 1
ATOM 2262 C C . ASP A 1 285 ? -6.270 2.034 -3.531 1.00 81.31 285 ASP A C 1
ATOM 2264 O O . ASP A 1 285 ? -5.288 2.345 -2.855 1.00 81.31 285 ASP A O 1
ATOM 2268 N N . VAL A 1 286 ? -7.511 2.372 -3.177 1.00 76.56 286 VAL A N 1
ATOM 2269 C CA . VAL A 1 286 ? -7.844 3.114 -1.946 1.00 76.56 286 VAL A CA 1
ATOM 2270 C C . VAL A 1 286 ? -7.860 2.194 -0.731 1.00 76.56 286 VAL A C 1
ATOM 2272 O O . VAL A 1 286 ? -7.526 2.619 0.372 1.00 76.56 286 VAL A O 1
ATOM 2275 N N . GLU A 1 287 ? -8.265 0.944 -0.945 1.00 84.44 287 GLU A N 1
ATOM 2276 C CA . GLU A 1 287 ? -8.240 -0.088 0.081 1.00 84.44 287 GLU A CA 1
ATOM 2277 C C . GLU A 1 287 ? -6.799 -0.502 0.344 1.00 84.44 287 GLU A C 1
ATOM 2279 O O . GLU A 1 287 ? -6.087 -0.968 -0.550 1.00 84.44 287 GLU A O 1
ATOM 2284 N N . ILE A 1 288 ? -6.386 -0.366 1.596 1.00 84.38 288 ILE A N 1
ATOM 2285 C CA . ILE A 1 288 ? -5.061 -0.766 2.026 1.00 84.38 288 ILE A CA 1
ATOM 2286 C C . ILE A 1 288 ? -5.085 -2.277 2.239 1.00 84.38 288 ILE A C 1
ATOM 2288 O O . ILE A 1 288 ? -5.746 -2.784 3.149 1.00 84.38 288 ILE A O 1
ATOM 2292 N N . ARG A 1 289 ? -4.369 -2.999 1.374 1.00 82.31 289 ARG A N 1
ATOM 2293 C CA . ARG A 1 289 ? -4.245 -4.461 1.417 1.00 82.31 289 ARG A CA 1
ATOM 2294 C C . ARG A 1 289 ? -2.816 -4.848 1.768 1.00 82.31 289 ARG A C 1
ATOM 2296 O O . ARG A 1 289 ? -1.918 -4.754 0.930 1.00 82.31 289 ARG A O 1
ATOM 2303 N N . CYS A 1 290 ? -2.608 -5.298 3.001 1.00 80.44 290 CYS A N 1
ATOM 2304 C CA . CYS A 1 290 ? -1.323 -5.837 3.428 1.00 80.44 290 CYS A CA 1
ATOM 2305 C C . CYS A 1 290 ? -0.995 -7.148 2.687 1.00 80.44 290 CYS A C 1
ATOM 2307 O O . CYS A 1 290 ? -1.855 -7.999 2.456 1.00 80.44 290 CYS A O 1
ATOM 2309 N N . ALA A 1 291 ? 0.276 -7.330 2.326 1.00 74.00 291 ALA A N 1
ATOM 2310 C CA . ALA A 1 291 ? 0.805 -8.589 1.817 1.00 74.00 291 ALA A CA 1
ATOM 2311 C C . ALA A 1 291 ? 1.163 -9.488 3.010 1.00 74.00 291 ALA A C 1
ATOM 2313 O O . ALA A 1 291 ? 2.280 -9.456 3.523 1.00 74.00 291 ALA A O 1
ATOM 2314 N N . GLU A 1 292 ? 0.187 -10.246 3.508 1.00 69.94 292 GLU A N 1
ATOM 2315 C CA . GLU A 1 292 ? 0.354 -10.973 4.775 1.00 69.94 292 GLU A CA 1
ATOM 2316 C C . GLU A 1 292 ? 0.795 -12.426 4.604 1.00 69.94 292 GLU A C 1
ATOM 2318 O O . GLU A 1 292 ? 1.565 -12.922 5.431 1.00 69.94 292 GLU A O 1
ATOM 2323 N N . TYR A 1 293 ? 0.332 -13.092 3.540 1.00 70.75 293 TYR A N 1
ATOM 2324 C CA . TYR A 1 293 ? 0.677 -14.476 3.234 1.00 70.75 293 TYR A CA 1
ATOM 2325 C C . TYR A 1 293 ? 1.059 -14.650 1.770 1.00 70.75 293 TYR A C 1
ATOM 2327 O O . TYR A 1 293 ? 0.275 -14.367 0.856 1.00 70.75 293 TYR A O 1
ATOM 2335 N N . LEU A 1 294 ? 2.258 -15.192 1.570 1.00 72.44 294 LEU A N 1
ATOM 2336 C CA . LEU A 1 294 ? 2.750 -15.581 0.267 1.00 72.44 294 LEU A CA 1
ATOM 2337 C C . LEU A 1 294 ? 2.466 -17.054 0.003 1.00 72.44 294 LEU A C 1
ATOM 2339 O O . LEU A 1 294 ? 2.949 -17.931 0.713 1.00 72.44 294 LEU A O 1
ATOM 2343 N N . SER A 1 295 ? 1.717 -17.321 -1.061 1.00 81.31 295 SER A N 1
ATOM 2344 C CA . SER A 1 295 ? 1.551 -18.679 -1.577 1.00 81.31 295 SER A CA 1
ATOM 2345 C C . SER A 1 295 ? 2.144 -18.776 -2.972 1.00 81.31 295 SER A C 1
ATOM 2347 O O . SER A 1 295 ? 1.863 -17.937 -3.827 1.00 81.31 295 SER A O 1
ATOM 2349 N N . TRP A 1 296 ? 2.973 -19.797 -3.182 1.00 87.56 296 TRP A N 1
ATOM 2350 C CA . TRP A 1 296 ? 3.509 -20.125 -4.495 1.00 87.56 296 TRP A CA 1
ATOM 2351 C C . TRP A 1 296 ? 2.518 -20.989 -5.272 1.00 87.56 296 TRP A C 1
ATOM 2353 O O . TRP A 1 296 ? 1.995 -21.978 -4.755 1.00 87.56 296 TRP A O 1
ATOM 2363 N N . SER A 1 297 ? 2.279 -20.630 -6.529 1.00 89.50 297 SER A N 1
ATOM 2364 C CA . SER A 1 297 ? 1.479 -21.408 -7.463 1.00 89.50 297 SER A CA 1
ATOM 2365 C C . SER A 1 297 ? 2.178 -21.513 -8.811 1.00 89.50 297 SER A C 1
ATOM 2367 O O . SER A 1 297 ? 2.175 -20.574 -9.611 1.00 89.50 297 SER A O 1
ATOM 2369 N N . TRP A 1 298 ? 2.676 -22.714 -9.113 1.00 89.19 298 TRP A N 1
ATOM 2370 C CA . TRP A 1 298 ? 3.197 -23.060 -10.438 1.00 89.19 298 TRP A CA 1
ATOM 2371 C C . TRP A 1 298 ? 2.174 -22.778 -11.541 1.00 89.19 298 TRP A C 1
ATOM 2373 O O . TRP A 1 298 ? 2.499 -22.184 -12.566 1.00 89.19 298 TRP A O 1
ATOM 2383 N N . SER A 1 299 ? 0.906 -23.125 -11.306 1.00 89.25 299 SER A N 1
ATOM 2384 C CA . SER A 1 299 ? -0.161 -22.875 -12.279 1.00 89.25 299 SER A CA 1
ATOM 2385 C C . SER A 1 299 ? -0.394 -21.386 -12.552 1.00 89.25 299 SER A C 1
ATOM 2387 O O . SER A 1 299 ? -0.714 -21.030 -13.683 1.00 89.25 299 SER A O 1
ATOM 2389 N N . SER A 1 300 ? -0.222 -20.509 -11.553 1.00 87.69 300 SER A N 1
ATOM 2390 C CA . SER A 1 300 ? -0.338 -19.056 -11.742 1.00 87.69 300 SER A CA 1
ATOM 2391 C C . SER A 1 300 ? 0.844 -18.510 -12.540 1.00 87.69 300 SER A C 1
ATOM 2393 O O . SER A 1 300 ? 0.648 -17.712 -13.459 1.00 87.69 300 SER A O 1
ATOM 2395 N N . MET A 1 301 ? 2.053 -18.996 -12.234 1.00 92.69 301 MET A N 1
ATOM 2396 C CA . MET A 1 301 ? 3.279 -18.638 -12.948 1.00 92.69 301 MET A CA 1
ATOM 2397 C C . MET A 1 301 ? 3.145 -18.954 -14.443 1.00 92.69 301 MET A C 1
ATOM 2399 O O . MET A 1 301 ? 3.207 -18.046 -15.268 1.00 92.69 301 MET A O 1
ATOM 2403 N N . PHE A 1 302 ? 2.875 -20.214 -14.802 1.00 90.75 302 PHE A N 1
ATOM 2404 C CA . PHE A 1 302 ? 2.801 -20.636 -16.207 1.00 90.75 302 PHE A CA 1
ATOM 2405 C C . PHE A 1 302 ? 1.618 -20.016 -16.960 1.00 90.75 302 PHE A C 1
ATOM 2407 O O . PHE A 1 302 ? 1.757 -19.637 -18.123 1.00 90.75 302 PHE A O 1
ATOM 2414 N N . ARG A 1 303 ? 0.467 -19.833 -16.299 1.00 88.94 303 ARG A N 1
ATOM 2415 C CA . ARG A 1 303 ? -0.710 -19.201 -16.916 1.00 88.94 303 ARG A CA 1
ATOM 2416 C C . ARG A 1 303 ? -0.446 -17.755 -17.323 1.00 88.94 303 ARG A C 1
ATOM 2418 O O . ARG A 1 303 ? -0.965 -17.313 -18.344 1.00 88.94 303 ARG A O 1
ATOM 2425 N N . ASN A 1 304 ? 0.344 -17.021 -16.542 1.00 87.44 304 ASN A N 1
ATOM 2426 C CA . ASN A 1 304 ? 0.648 -15.618 -16.817 1.00 87.44 304 ASN A CA 1
ATOM 2427 C C . ASN A 1 304 ? 1.986 -15.410 -17.546 1.00 87.44 304 ASN A C 1
ATOM 2429 O O . ASN A 1 304 ? 2.208 -14.320 -18.072 1.00 87.44 304 ASN A O 1
ATOM 2433 N N . ALA A 1 305 ? 2.837 -16.439 -17.634 1.00 92.25 305 ALA A N 1
ATOM 2434 C CA . ALA A 1 305 ? 4.175 -16.348 -18.215 1.00 92.25 305 ALA A CA 1
ATOM 2435 C C . ALA A 1 305 ? 4.169 -15.775 -19.637 1.00 92.25 305 ALA A C 1
ATOM 2437 O O . ALA A 1 305 ? 4.904 -14.837 -19.915 1.00 92.25 305 ALA A O 1
ATOM 2438 N N . HIS A 1 306 ? 3.286 -16.257 -20.519 1.00 93.12 306 HIS A N 1
ATOM 2439 C CA . HIS A 1 306 ? 3.221 -15.761 -21.900 1.00 93.12 306 HIS A CA 1
ATOM 2440 C C . HIS A 1 306 ? 2.951 -14.247 -21.982 1.00 93.12 306 HIS A C 1
ATOM 2442 O O . HIS A 1 306 ? 3.544 -13.571 -22.816 1.00 93.12 306 HIS A O 1
ATOM 2448 N N . LYS A 1 307 ? 2.114 -13.689 -21.093 1.00 90.62 307 LYS A N 1
ATOM 2449 C CA . LYS A 1 307 ? 1.806 -12.247 -21.064 1.00 90.62 307 LYS A CA 1
ATOM 2450 C C . LYS A 1 307 ? 3.011 -11.432 -20.613 1.00 90.62 307 LYS A C 1
ATOM 2452 O O . LYS A 1 307 ? 3.310 -10.401 -21.208 1.00 90.62 307 LYS A O 1
ATOM 2457 N N . PHE A 1 308 ? 3.694 -11.893 -19.567 1.00 91.81 308 PHE A N 1
ATOM 2458 C CA . PHE A 1 308 ? 4.864 -11.208 -19.025 1.00 91.81 308 PHE A CA 1
ATOM 2459 C C . PHE A 1 308 ? 6.079 -11.320 -19.943 1.00 91.81 308 PHE A C 1
ATOM 2461 O O . PHE A 1 308 ? 6.784 -10.334 -20.119 1.00 91.81 308 PHE A O 1
ATOM 2468 N N . LEU A 1 309 ? 6.286 -12.475 -20.577 1.00 93.81 309 LEU A N 1
ATOM 2469 C CA . LEU A 1 309 ? 7.325 -12.666 -21.586 1.00 93.81 309 LEU A CA 1
ATOM 2470 C C . LEU A 1 309 ? 7.053 -11.811 -22.825 1.00 93.81 309 LEU A C 1
ATOM 2472 O O . LEU A 1 309 ? 7.950 -11.103 -23.262 1.00 93.81 309 LEU A O 1
ATOM 2476 N N . ALA A 1 310 ? 5.823 -11.797 -23.350 1.00 93.44 310 ALA A N 1
ATOM 2477 C CA . ALA A 1 310 ? 5.471 -10.948 -24.489 1.00 93.44 310 ALA A CA 1
ATOM 2478 C C . ALA A 1 310 ? 5.636 -9.453 -24.168 1.00 93.44 310 ALA A C 1
ATOM 2480 O O . ALA A 1 310 ? 6.216 -8.714 -24.959 1.00 93.44 310 ALA A O 1
ATOM 2481 N N . GLY A 1 311 ? 5.176 -9.010 -22.991 1.00 90.38 311 GLY A N 1
ATOM 2482 C CA . GLY A 1 311 ? 5.354 -7.629 -22.539 1.00 90.38 311 GLY A CA 1
ATOM 2483 C C . GLY A 1 311 ? 6.824 -7.261 -22.326 1.00 90.38 311 GLY A C 1
ATOM 2484 O O . GLY A 1 311 ? 7.253 -6.192 -22.751 1.00 90.38 311 GLY A O 1
ATOM 2485 N N . GLY A 1 312 ? 7.606 -8.161 -21.726 1.00 92.31 312 GLY A N 1
ATOM 2486 C CA . GLY A 1 312 ? 9.046 -7.996 -21.542 1.00 92.31 312 GLY A CA 1
ATOM 2487 C C . GLY A 1 312 ? 9.785 -7.890 -22.874 1.00 92.31 312 GLY A C 1
ATOM 2488 O O . GLY A 1 312 ? 10.528 -6.938 -23.077 1.00 92.31 312 GLY A O 1
ATOM 2489 N N . LEU A 1 313 ? 9.525 -8.801 -23.816 1.00 94.94 313 LEU A N 1
ATOM 2490 C CA . LEU A 1 313 ? 10.109 -8.766 -25.161 1.00 94.94 313 LEU A CA 1
ATOM 2491 C C . LEU A 1 313 ? 9.711 -7.507 -25.937 1.00 94.94 313 LEU A C 1
ATOM 2493 O O . LEU A 1 313 ? 10.551 -6.957 -26.638 1.00 94.94 313 LEU A O 1
ATOM 2497 N N . LEU A 1 314 ? 8.475 -7.015 -25.790 1.00 93.62 314 LEU A N 1
ATOM 2498 C CA . LEU A 1 314 ? 8.046 -5.752 -26.398 1.00 93.62 314 LEU A CA 1
ATOM 2499 C C . LEU A 1 314 ? 8.832 -4.561 -25.834 1.00 93.62 314 LEU A C 1
ATOM 2501 O O . LEU A 1 314 ? 9.354 -3.756 -26.600 1.00 93.62 314 LEU A O 1
ATOM 2505 N N . VAL A 1 315 ? 8.947 -4.464 -24.506 1.00 91.06 315 VAL A N 1
ATOM 2506 C CA . VAL A 1 315 ? 9.752 -3.424 -23.839 1.00 91.06 315 VAL A CA 1
ATOM 2507 C C . VAL A 1 315 ? 11.214 -3.517 -24.274 1.00 91.06 315 VAL A C 1
ATOM 2509 O O . VAL A 1 315 ? 11.818 -2.505 -24.617 1.00 91.06 315 VAL A O 1
ATOM 2512 N N . GLY A 1 316 ? 11.757 -4.733 -24.327 1.00 91.12 316 GLY A N 1
ATOM 2513 C CA . GLY A 1 316 ? 13.114 -5.011 -24.777 1.00 91.12 316 GLY A CA 1
ATOM 2514 C C . GLY A 1 316 ? 13.363 -4.635 -26.236 1.00 91.12 316 GLY A C 1
ATOM 2515 O O . GLY A 1 316 ? 14.379 -4.024 -26.549 1.00 91.12 316 GLY A O 1
ATOM 2516 N N . LEU A 1 317 ? 12.416 -4.933 -27.127 1.00 92.81 317 LEU A N 1
ATOM 2517 C CA . LEU A 1 317 ? 12.476 -4.545 -28.534 1.00 92.81 317 LEU A CA 1
ATOM 2518 C C . LEU A 1 317 ? 12.501 -3.022 -28.685 1.00 92.81 317 LEU A C 1
ATOM 2520 O O . LEU A 1 317 ? 13.344 -2.496 -29.405 1.00 92.81 317 LEU A O 1
ATOM 2524 N N . LEU A 1 318 ? 11.605 -2.312 -27.991 1.00 91.00 318 LEU A N 1
ATOM 2525 C CA . LEU A 1 318 ? 11.568 -0.849 -28.022 1.00 91.00 318 LEU A CA 1
ATOM 2526 C C . LEU A 1 318 ? 12.860 -0.250 -27.459 1.00 91.00 318 LEU A C 1
ATOM 2528 O O . LEU A 1 318 ? 13.421 0.659 -28.063 1.00 91.00 318 LEU A O 1
ATOM 2532 N N . TYR A 1 319 ? 13.372 -0.797 -26.356 1.00 87.50 319 TYR A N 1
ATOM 2533 C CA . TYR A 1 319 ? 14.661 -0.401 -25.792 1.00 87.50 319 TYR A CA 1
ATOM 2534 C C . TYR A 1 319 ? 15.818 -0.622 -26.782 1.00 87.50 319 TYR A C 1
ATOM 2536 O O . TYR A 1 319 ? 16.637 0.274 -26.981 1.00 87.50 319 TYR A O 1
ATOM 2544 N N . GLY A 1 320 ? 15.864 -1.778 -27.451 1.00 86.31 320 GLY A N 1
ATOM 2545 C CA . GLY A 1 320 ? 16.879 -2.100 -28.458 1.00 86.31 320 GLY A CA 1
ATOM 2546 C C . GLY A 1 320 ? 16.805 -1.213 -29.705 1.00 86.31 320 GLY A C 1
ATOM 2547 O O . GLY A 1 320 ? 17.838 -0.828 -30.244 1.00 86.31 320 GLY A O 1
ATOM 2548 N N . LEU A 1 321 ? 15.597 -0.833 -30.136 1.00 87.50 321 LEU A N 1
ATOM 2549 C CA . LEU A 1 321 ? 15.382 0.111 -31.241 1.00 87.50 321 LEU A CA 1
ATOM 2550 C C . LEU A 1 321 ? 15.823 1.534 -30.886 1.00 87.50 321 LEU A C 1
ATOM 2552 O O . LEU A 1 321 ? 16.417 2.212 -31.718 1.00 87.50 321 LEU A O 1
ATOM 2556 N N . VAL A 1 322 ? 15.524 1.988 -29.666 1.00 84.38 322 VAL A N 1
ATOM 2557 C CA . VAL A 1 322 ? 15.915 3.320 -29.184 1.00 84.38 322 VAL A CA 1
ATOM 2558 C C . VAL A 1 322 ? 17.430 3.401 -29.045 1.00 84.38 322 VAL A C 1
ATOM 2560 O O . VAL A 1 322 ? 18.054 4.281 -29.621 1.00 84.38 322 VAL A O 1
ATOM 2563 N N . THR A 1 323 ? 18.040 2.443 -28.351 1.00 77.00 323 THR A N 1
ATOM 2564 C CA . THR A 1 323 ? 19.499 2.419 -28.174 1.00 77.00 323 THR A CA 1
ATOM 2565 C C . THR A 1 323 ? 20.225 2.236 -29.506 1.00 77.00 323 THR A C 1
ATOM 2567 O O . THR A 1 323 ? 21.158 2.979 -29.796 1.00 77.00 323 THR A O 1
ATOM 2570 N N . GLY A 1 324 ? 19.746 1.340 -30.373 1.00 74.75 324 GLY A N 1
ATOM 2571 C CA . GLY A 1 324 ? 20.313 1.131 -31.708 1.00 74.75 324 GLY A CA 1
ATOM 2572 C C . GLY A 1 324 ? 20.178 2.323 -32.661 1.00 74.75 324 GLY A C 1
ATOM 2573 O O . GLY A 1 324 ? 20.858 2.344 -33.681 1.00 74.75 324 GLY A O 1
ATOM 2574 N N . ARG A 1 325 ? 19.316 3.307 -32.358 1.00 70.50 325 ARG A N 1
ATOM 2575 C CA . ARG A 1 325 ? 19.178 4.548 -33.136 1.00 70.50 325 ARG A CA 1
ATOM 2576 C C . ARG A 1 325 ? 20.272 5.565 -32.808 1.00 70.50 325 ARG A C 1
ATOM 2578 O O . ARG A 1 325 ? 20.710 6.278 -33.706 1.00 70.50 325 ARG A O 1
ATOM 2585 N N . ASP A 1 326 ? 20.667 5.653 -31.540 1.00 62.22 326 ASP A N 1
ATOM 2586 C CA . ASP A 1 326 ? 21.577 6.693 -31.050 1.00 62.22 326 ASP A CA 1
ATOM 2587 C C . ASP A 1 326 ? 23.043 6.226 -30.993 1.00 62.22 326 ASP A C 1
ATOM 2589 O O . ASP A 1 326 ? 23.951 7.037 -31.183 1.00 62.22 326 ASP A O 1
ATOM 2593 N N . TYR A 1 327 ? 23.295 4.917 -30.838 1.00 57.09 327 TYR A N 1
ATOM 2594 C CA . TYR A 1 327 ? 24.609 4.331 -31.126 1.00 57.09 327 TYR A CA 1
ATOM 2595 C C . TYR A 1 327 ? 24.782 4.155 -32.636 1.00 57.09 327 TYR A C 1
ATOM 2597 O O . TYR A 1 327 ? 24.522 3.087 -33.180 1.00 57.09 327 TYR A O 1
ATOM 2605 N N . LEU A 1 328 ? 25.282 5.207 -33.282 1.00 47.56 328 LEU A N 1
ATOM 2606 C CA . LEU A 1 328 ? 25.830 5.201 -34.636 1.00 47.56 328 LEU A CA 1
ATOM 2607 C C . LEU A 1 328 ? 24.828 4.995 -35.782 1.00 47.56 328 LEU A C 1
ATOM 2609 O O . LEU A 1 328 ? 24.214 3.949 -35.961 1.00 47.56 328 LEU A O 1
ATOM 2613 N N . PHE A 1 329 ? 24.859 5.936 -36.725 1.00 46.34 329 PHE A N 1
ATOM 2614 C CA . PHE A 1 329 ? 24.453 5.753 -38.124 1.00 46.34 329 PHE A CA 1
ATOM 2615 C C . PHE A 1 329 ? 25.348 4.736 -38.876 1.00 46.34 329 PHE A C 1
ATOM 2617 O O . PHE A 1 329 ? 25.704 4.939 -40.035 1.00 46.34 329 PHE A O 1
ATOM 2624 N N . ALA A 1 330 ? 25.716 3.627 -38.231 1.00 56.12 330 ALA A N 1
ATOM 2625 C CA . ALA A 1 330 ? 26.317 2.465 -38.852 1.00 56.12 330 ALA A CA 1
ATOM 2626 C C . ALA A 1 330 ? 25.344 1.280 -38.682 1.00 56.12 330 ALA A C 1
ATOM 2628 O O . ALA A 1 330 ? 25.115 0.826 -37.558 1.00 56.12 330 ALA A O 1
ATOM 2629 N N . PRO A 1 331 ? 24.779 0.725 -39.774 1.00 62.03 331 PRO A N 1
ATOM 2630 C CA . PRO A 1 331 ? 23.836 -0.402 -39.722 1.00 62.03 331 PRO A CA 1
ATOM 2631 C C . PRO A 1 331 ? 24.386 -1.652 -39.003 1.00 62.03 331 PRO A C 1
ATOM 2633 O O . PRO A 1 331 ? 23.621 -2.551 -38.657 1.00 62.03 331 PRO A O 1
ATOM 2636 N N . ALA A 1 332 ? 25.693 -1.691 -38.729 1.00 67.62 332 ALA A N 1
ATOM 2637 C CA . ALA A 1 332 ? 26.373 -2.732 -37.971 1.00 67.62 332 ALA A CA 1
ATOM 2638 C C . ALA A 1 332 ? 25.917 -2.861 -36.498 1.00 67.62 332 ALA A C 1
ATOM 2640 O O . ALA A 1 332 ? 25.997 -3.961 -35.953 1.00 67.62 332 ALA A O 1
ATOM 2641 N N . HIS A 1 333 ? 25.402 -1.800 -35.855 1.00 71.75 333 HIS A N 1
ATOM 2642 C CA . HIS A 1 333 ? 25.085 -1.813 -34.409 1.00 71.75 333 HIS A CA 1
ATOM 2643 C C . HIS A 1 333 ? 23.598 -1.986 -34.073 1.00 71.75 333 HIS A C 1
ATOM 2645 O O . HIS A 1 333 ? 23.251 -2.226 -32.911 1.00 71.75 333 HIS A O 1
ATOM 2651 N N . LEU A 1 334 ? 22.720 -1.965 -35.081 1.00 79.31 334 LEU A N 1
ATOM 2652 C CA . LEU A 1 334 ? 21.285 -2.181 -34.892 1.00 79.31 334 LEU A CA 1
ATOM 2653 C C . LEU A 1 334 ? 20.990 -3.612 -34.428 1.00 79.31 334 LEU A C 1
ATOM 2655 O O . LEU A 1 334 ? 20.276 -3.814 -33.449 1.00 79.31 334 LEU A O 1
ATOM 2659 N N . LEU A 1 335 ? 21.560 -4.612 -35.109 1.00 81.50 335 LEU A N 1
ATOM 2660 C CA . LEU A 1 335 ? 21.344 -6.019 -34.769 1.00 81.50 335 LEU A CA 1
ATOM 2661 C C . LEU A 1 335 ? 21.848 -6.356 -33.349 1.00 81.50 335 LEU A C 1
ATOM 2663 O O . LEU A 1 335 ? 21.072 -6.933 -32.584 1.00 81.50 335 LEU A O 1
ATOM 2667 N N . PRO A 1 336 ? 23.070 -5.962 -32.937 1.00 79.00 336 PRO A N 1
ATOM 2668 C CA . PRO A 1 336 ? 23.509 -6.132 -31.557 1.00 79.00 336 PRO A CA 1
ATOM 2669 C C . PRO A 1 336 ? 22.605 -5.436 -30.533 1.00 79.00 336 PRO A C 1
ATOM 2671 O O . PRO A 1 336 ? 22.212 -6.067 -29.556 1.00 79.00 336 PRO A O 1
ATOM 2674 N N . SER A 1 337 ? 22.207 -4.181 -30.771 1.00 80.12 337 SER A N 1
ATOM 2675 C CA . SER A 1 337 ? 21.323 -3.428 -29.862 1.00 80.12 337 SER A CA 1
ATOM 2676 C C . SER A 1 337 ? 19.941 -4.075 -29.717 1.00 80.12 337 SER A C 1
ATOM 2678 O O . SER A 1 337 ? 19.387 -4.138 -28.619 1.00 80.12 337 SER A O 1
ATOM 2680 N N . LEU A 1 338 ? 19.399 -4.636 -30.802 1.00 86.81 338 LEU A N 1
ATOM 2681 C CA . LEU A 1 338 ? 18.147 -5.394 -30.784 1.00 86.81 338 LEU A CA 1
ATOM 2682 C C . LEU A 1 338 ? 18.265 -6.695 -29.987 1.00 86.81 338 LEU A C 1
ATOM 2684 O O . LEU A 1 338 ? 17.407 -6.973 -29.151 1.00 86.81 338 LEU A O 1
ATOM 2688 N N . LEU A 1 339 ? 19.317 -7.487 -30.216 1.00 85.44 339 LEU A N 1
ATOM 2689 C CA . LEU A 1 339 ? 19.555 -8.728 -29.467 1.00 85.44 339 LEU A CA 1
ATOM 2690 C C . LEU A 1 339 ? 19.728 -8.450 -27.971 1.00 85.44 339 LEU A C 1
ATOM 2692 O O . LEU A 1 339 ? 19.177 -9.167 -27.135 1.00 85.44 339 LEU A O 1
ATOM 2696 N N . LEU A 1 340 ? 20.441 -7.374 -27.645 1.00 81.38 340 LEU A N 1
ATOM 2697 C CA . LEU A 1 340 ? 20.630 -6.892 -26.284 1.00 81.38 340 LEU A CA 1
ATOM 2698 C C . LEU A 1 340 ? 19.306 -6.482 -25.641 1.00 81.38 340 LEU A C 1
ATOM 2700 O O . LEU A 1 340 ? 18.972 -6.967 -24.559 1.00 81.38 340 LEU A O 1
ATOM 2704 N N . GLY A 1 341 ? 18.518 -5.656 -26.328 1.00 87.50 341 GLY A N 1
ATOM 2705 C CA . GLY A 1 341 ? 17.201 -5.248 -25.862 1.00 87.50 341 GLY A CA 1
ATOM 2706 C C . GLY A 1 341 ? 16.267 -6.435 -25.638 1.00 87.50 341 GLY A C 1
ATOM 2707 O O . GLY A 1 341 ? 15.648 -6.534 -24.580 1.00 87.50 341 GLY A O 1
ATOM 2708 N N . LEU A 1 342 ? 16.218 -7.395 -26.565 1.00 91.44 342 LEU A N 1
ATOM 2709 C CA . LEU A 1 342 ? 15.441 -8.628 -26.402 1.00 91.44 342 LEU A CA 1
ATOM 2710 C C . LEU A 1 342 ? 15.928 -9.473 -25.217 1.00 91.44 342 LEU A C 1
ATOM 2712 O O . LEU A 1 342 ? 15.097 -10.029 -24.502 1.00 91.44 342 LEU A O 1
ATOM 2716 N N . GLY A 1 343 ? 17.238 -9.537 -24.967 1.00 88.81 343 GLY A N 1
ATOM 2717 C CA . GLY A 1 343 ? 17.808 -10.208 -23.796 1.00 88.81 343 GLY A CA 1
ATOM 2718 C C . GLY A 1 343 ? 17.365 -9.570 -22.476 1.00 88.81 343 GLY A C 1
ATOM 2719 O O . GLY A 1 343 ? 16.897 -10.269 -21.576 1.00 88.81 343 GLY A O 1
ATOM 2720 N N . VAL A 1 344 ? 17.427 -8.237 -22.383 1.00 86.06 344 VAL A N 1
ATOM 2721 C CA . VAL A 1 344 ? 16.922 -7.477 -21.225 1.00 86.06 344 VAL A CA 1
ATOM 2722 C C . VAL A 1 344 ? 15.415 -7.680 -21.065 1.00 86.06 344 VAL A C 1
ATOM 2724 O O . VAL A 1 344 ? 14.933 -7.956 -19.967 1.00 86.06 344 VAL A O 1
ATOM 2727 N N . GLY A 1 345 ? 14.666 -7.611 -22.164 1.00 90.56 345 GLY A N 1
ATOM 2728 C CA . GLY A 1 345 ? 13.225 -7.835 -22.182 1.00 90.56 345 GLY A CA 1
ATOM 2729 C C . GLY A 1 345 ? 12.828 -9.235 -21.718 1.00 90.56 345 GLY A C 1
ATOM 2730 O O . GLY A 1 345 ? 11.903 -9.385 -20.916 1.00 90.56 345 GLY A O 1
ATOM 2731 N N . LEU A 1 346 ? 13.557 -10.262 -22.163 1.00 92.69 346 LEU A N 1
ATOM 2732 C CA . LEU A 1 346 ? 13.379 -11.644 -21.725 1.00 92.69 346 LEU A CA 1
ATOM 2733 C C . LEU A 1 346 ? 13.649 -11.783 -20.225 1.00 92.69 346 LEU A C 1
ATOM 2735 O O . LEU A 1 346 ? 12.857 -12.409 -19.521 1.00 92.69 346 LEU A O 1
ATOM 2739 N N . LEU A 1 347 ? 14.727 -11.166 -19.729 1.00 90.31 347 LEU A N 1
ATOM 2740 C CA . LEU A 1 347 ? 15.065 -11.166 -18.310 1.00 90.31 347 LEU A CA 1
ATOM 2741 C C . LEU A 1 347 ? 13.945 -10.529 -17.478 1.00 90.31 347 LEU A C 1
ATOM 2743 O O . LEU A 1 347 ? 13.431 -11.163 -16.559 1.00 90.31 347 LEU A O 1
ATOM 2747 N N . VAL A 1 348 ? 13.503 -9.319 -17.832 1.00 89.12 348 VAL A N 1
ATOM 2748 C CA . VAL A 1 348 ? 12.386 -8.642 -17.150 1.00 89.12 348 VAL A CA 1
ATOM 2749 C C . VAL A 1 348 ? 11.117 -9.499 -17.200 1.00 89.12 348 VAL A C 1
ATOM 2751 O O . VAL A 1 348 ? 10.456 -9.683 -16.175 1.00 89.12 348 VAL A O 1
ATOM 2754 N N . GLY A 1 349 ? 10.795 -10.081 -18.358 1.00 92.12 349 GLY A N 1
ATOM 2755 C CA . GLY A 1 349 ? 9.641 -10.964 -18.533 1.00 92.12 349 GLY A CA 1
ATOM 2756 C C . GLY A 1 349 ? 9.702 -12.225 -17.663 1.00 92.12 349 GLY A C 1
ATOM 2757 O O . GLY A 1 349 ? 8.683 -12.629 -17.093 1.00 92.12 349 GLY A O 1
ATOM 2758 N N . LEU A 1 350 ? 10.886 -12.821 -17.494 1.00 92.56 350 LEU A N 1
ATOM 2759 C CA . LEU A 1 350 ? 11.108 -13.971 -16.615 1.00 92.56 350 LEU A CA 1
ATOM 2760 C C . LEU A 1 350 ? 10.914 -13.591 -15.141 1.00 92.56 350 LEU A C 1
ATOM 2762 O O . LEU A 1 350 ? 10.171 -14.269 -14.429 1.00 92.56 350 LEU A O 1
ATOM 2766 N N . LEU A 1 351 ? 11.520 -12.487 -14.689 1.00 91.56 351 LEU A N 1
ATOM 2767 C CA . LEU A 1 351 ? 11.389 -12.017 -13.303 1.00 91.56 351 LEU A CA 1
ATOM 2768 C C . LEU A 1 351 ? 9.922 -11.696 -12.967 1.00 91.56 351 LEU A C 1
ATOM 2770 O O . LEU A 1 351 ? 9.412 -12.103 -11.921 1.00 91.56 351 LEU A O 1
ATOM 2774 N N . MET A 1 352 ? 9.201 -11.061 -13.894 1.00 90.38 352 MET A N 1
ATOM 2775 C CA . MET A 1 352 ? 7.758 -10.814 -13.779 1.00 90.38 352 MET A CA 1
ATOM 2776 C C . MET A 1 352 ? 6.934 -12.103 -13.742 1.00 90.38 352 MET A C 1
ATOM 2778 O O . MET A 1 352 ? 5.980 -12.199 -12.969 1.00 90.38 352 MET A O 1
ATOM 2782 N N . SER A 1 353 ? 7.310 -13.107 -14.539 1.00 91.75 353 SER A N 1
ATOM 2783 C CA . SER A 1 353 ? 6.651 -14.417 -14.546 1.00 91.75 353 SER A CA 1
ATOM 2784 C C . SER A 1 353 ? 6.798 -15.116 -13.199 1.00 91.75 353 SER A C 1
ATOM 2786 O O . SER A 1 353 ? 5.795 -15.548 -12.632 1.00 91.75 353 SER A O 1
ATOM 2788 N N . ILE A 1 354 ? 8.017 -15.147 -12.645 1.00 91.56 354 ILE A N 1
ATOM 2789 C CA . ILE A 1 354 ? 8.297 -15.692 -11.308 1.00 91.56 354 ILE A CA 1
ATOM 2790 C C . ILE A 1 354 ? 7.470 -14.943 -10.263 1.00 91.56 354 ILE A C 1
ATOM 2792 O O . ILE A 1 354 ? 6.769 -15.564 -9.468 1.00 91.56 354 ILE A O 1
ATOM 2796 N N . ARG A 1 355 ? 7.455 -13.607 -10.301 1.00 88.31 355 ARG A N 1
ATOM 2797 C CA . ARG A 1 355 ? 6.609 -12.810 -9.406 1.00 88.31 355 ARG A CA 1
ATOM 2798 C C . ARG A 1 355 ? 5.123 -13.154 -9.536 1.00 88.31 355 ARG A C 1
ATOM 2800 O O . ARG A 1 355 ? 4.433 -13.230 -8.526 1.00 88.31 355 ARG A O 1
ATOM 2807 N N . GLY A 1 356 ? 4.625 -13.390 -10.750 1.00 85.50 356 GLY A N 1
ATOM 2808 C CA . GLY A 1 356 ? 3.244 -13.812 -11.014 1.00 85.50 356 GLY A CA 1
ATOM 2809 C C . GLY A 1 356 ? 2.888 -15.207 -10.478 1.00 85.50 356 GLY A C 1
ATOM 2810 O O . GLY A 1 356 ? 1.704 -15.542 -10.372 1.00 85.50 356 GLY A O 1
ATOM 2811 N N . GLY A 1 357 ? 3.888 -16.014 -10.115 1.00 86.44 357 GLY A N 1
ATOM 2812 C CA . GLY A 1 357 ? 3.709 -17.269 -9.387 1.00 86.44 357 GLY A CA 1
ATOM 2813 C C . GLY A 1 357 ? 3.341 -17.076 -7.916 1.00 86.44 357 GLY A C 1
ATOM 2814 O O . GLY A 1 357 ? 2.736 -17.967 -7.321 1.00 86.44 357 GLY A O 1
ATOM 2815 N N . PHE A 1 358 ? 3.639 -15.912 -7.335 1.00 85.38 358 PHE A N 1
ATOM 2816 C CA . PHE A 1 358 ? 3.266 -15.585 -5.965 1.00 85.38 358 PHE A CA 1
ATOM 2817 C C . PHE A 1 358 ? 1.902 -14.896 -5.915 1.00 85.38 358 PHE A C 1
ATOM 2819 O O . PHE A 1 358 ? 1.678 -13.862 -6.545 1.00 85.38 358 PHE A O 1
ATOM 2826 N N . THR A 1 359 ? 0.987 -15.451 -5.122 1.00 74.31 359 THR A N 1
ATOM 2827 C CA . THR A 1 359 ? -0.321 -14.843 -4.857 1.00 74.31 359 THR A CA 1
ATOM 2828 C C . THR A 1 359 ? -0.413 -14.361 -3.417 1.00 74.31 359 THR A C 1
ATOM 2830 O O . THR A 1 359 ? -0.210 -15.149 -2.486 1.00 74.31 359 THR A O 1
ATOM 2833 N N . ASN A 1 360 ? -0.770 -13.083 -3.249 1.00 68.19 360 ASN A N 1
ATOM 2834 C CA . ASN A 1 360 ? -1.135 -12.502 -1.960 1.00 68.19 360 ASN A CA 1
ATOM 2835 C C . ASN A 1 360 ? -2.517 -13.029 -1.575 1.00 68.19 360 ASN A C 1
ATOM 2837 O O . ASN A 1 360 ? -3.519 -12.652 -2.187 1.00 68.19 360 ASN A O 1
ATOM 2841 N N . LYS A 1 361 ? -2.577 -13.913 -0.580 1.00 67.75 361 LYS A N 1
ATOM 2842 C CA . LYS A 1 361 ? -3.853 -14.320 0.014 1.00 67.75 361 LYS A CA 1
ATOM 2843 C C . LYS A 1 361 ? -4.150 -13.401 1.192 1.00 67.75 361 LYS A C 1
ATOM 2845 O O . LYS A 1 361 ? -3.282 -13.213 2.042 1.00 67.75 361 LYS A O 1
ATOM 2850 N N . VAL A 1 362 ? -5.363 -12.846 1.233 1.00 63.16 362 VAL A N 1
ATOM 2851 C CA . VAL A 1 362 ? -5.879 -12.176 2.434 1.00 63.16 362 VAL A CA 1
ATOM 2852 C C . VAL A 1 362 ? -6.053 -13.269 3.490 1.00 63.16 362 VAL A C 1
ATOM 2854 O O . VAL A 1 362 ? -6.769 -14.239 3.220 1.00 63.16 362 VAL A O 1
ATOM 2857 N N . PRO A 1 363 ? -5.352 -13.204 4.629 1.00 63.47 363 PRO A N 1
ATOM 2858 C CA . PRO A 1 363 ? -5.509 -14.211 5.657 1.00 63.47 363 PRO A CA 1
ATOM 2859 C C . PRO A 1 363 ? -6.881 -14.075 6.304 1.00 63.47 363 PRO A C 1
ATOM 2861 O O . PRO A 1 363 ? -7.449 -12.987 6.396 1.00 63.47 363 PRO A O 1
ATOM 2864 N N . ASP A 1 364 ? -7.403 -15.202 6.775 1.00 68.25 364 ASP A N 1
ATOM 2865 C CA . ASP A 1 364 ? -8.498 -15.177 7.734 1.00 68.25 364 ASP A CA 1
ATOM 2866 C C . ASP A 1 364 ? -8.035 -14.375 8.958 1.00 68.25 364 ASP A C 1
ATOM 2868 O O . ASP A 1 364 ? -6.953 -14.631 9.496 1.00 68.25 364 ASP A O 1
ATOM 2872 N N . VAL A 1 365 ? -8.849 -13.413 9.389 1.00 70.56 365 VAL A N 1
ATOM 2873 C CA . VAL A 1 365 ? -8.606 -12.545 10.550 1.00 70.56 365 VAL A CA 1
ATOM 2874 C C . VAL A 1 365 ? -8.246 -13.370 11.794 1.00 70.56 365 VAL A C 1
ATOM 2876 O O . VAL A 1 365 ? -7.417 -12.965 12.609 1.00 70.56 365 VAL A O 1
ATOM 2879 N N . ARG A 1 366 ? -8.785 -14.592 11.891 1.00 68.25 366 ARG A N 1
ATOM 2880 C CA . ARG A 1 366 ? -8.502 -15.561 12.962 1.00 68.25 366 ARG A CA 1
ATOM 2881 C C . ARG A 1 366 ? -7.039 -16.014 13.032 1.00 68.25 366 ARG A C 1
ATOM 2883 O O . ARG A 1 366 ? -6.598 -16.462 14.086 1.00 68.25 366 ARG A O 1
ATOM 2890 N N . ASN A 1 367 ? -6.283 -15.889 11.941 1.00 76.94 367 ASN A N 1
ATOM 2891 C CA . ASN A 1 367 ? -4.876 -16.291 11.856 1.00 76.94 367 ASN A CA 1
ATOM 2892 C C . ASN A 1 367 ? -3.898 -15.157 12.204 1.00 76.94 367 ASN A C 1
ATOM 2894 O O . ASN A 1 367 ? -2.681 -15.365 12.188 1.00 76.94 367 ASN A O 1
ATOM 2898 N N . ILE A 1 368 ? -4.402 -13.960 12.517 1.00 82.31 368 ILE A N 1
ATOM 2899 C CA . ILE A 1 368 ? -3.577 -12.844 12.974 1.00 82.31 368 ILE A CA 1
ATOM 2900 C C . ILE A 1 368 ? -3.294 -13.054 14.465 1.00 82.31 368 ILE A C 1
ATOM 2902 O O . ILE A 1 368 ? -4.169 -12.891 15.314 1.00 82.31 368 ILE A O 1
ATOM 2906 N N . LEU A 1 369 ? -2.056 -13.433 14.788 1.00 84.88 369 LEU A N 1
ATOM 2907 C CA . LEU A 1 369 ? -1.645 -13.811 16.146 1.00 84.88 369 LEU A CA 1
ATOM 2908 C C . LEU A 1 369 ? -0.979 -12.665 16.906 1.00 84.88 369 LEU A C 1
ATOM 2910 O O . LEU A 1 369 ? -0.930 -12.682 18.135 1.00 84.88 369 LEU A O 1
ATOM 2914 N N . LYS A 1 370 ? -0.409 -11.692 16.190 1.00 88.25 370 LYS A N 1
ATOM 2915 C CA . LYS A 1 370 ? 0.322 -10.568 16.782 1.00 88.25 370 LYS A CA 1
ATOM 2916 C C . LYS A 1 370 ? -0.159 -9.245 16.183 1.00 88.25 370 LYS A C 1
ATOM 2918 O O . LYS A 1 370 ? -0.368 -9.194 14.976 1.00 88.25 370 LYS A O 1
ATOM 2923 N N . PRO A 1 371 ? -0.257 -8.164 16.976 1.00 88.00 371 PRO A N 1
ATOM 2924 C CA . PRO A 1 371 ? -0.579 -6.845 16.439 1.00 88.00 371 PRO A CA 1
ATOM 2925 C C . PRO A 1 371 ? 0.447 -6.395 15.392 1.00 88.00 371 PRO A C 1
ATOM 2927 O O . PRO A 1 371 ? 1.659 -6.540 15.604 1.00 88.00 371 PRO A O 1
ATOM 2930 N N . ASN A 1 372 ? -0.013 -5.772 14.303 1.00 88.69 372 ASN A N 1
ATOM 2931 C CA . ASN A 1 372 ? 0.814 -5.328 13.172 1.00 88.69 372 ASN A CA 1
ATOM 2932 C C . ASN A 1 372 ? 1.503 -6.464 12.397 1.00 88.69 372 ASN A C 1
ATOM 2934 O O . ASN A 1 372 ? 2.523 -6.218 11.739 1.00 88.69 372 ASN A O 1
ATOM 2938 N N . GLN A 1 373 ? 1.011 -7.699 12.482 1.00 88.12 373 GLN A N 1
ATOM 2939 C CA . GLN A 1 373 ? 1.628 -8.823 11.783 1.00 88.12 373 GLN A CA 1
ATOM 2940 C C . GLN A 1 373 ? 1.570 -8.612 10.267 1.00 88.12 373 GLN A C 1
ATOM 2942 O O . GLN A 1 373 ? 2.598 -8.761 9.602 1.00 88.12 373 GLN A O 1
ATOM 2947 N N . GLY A 1 374 ? 0.426 -8.161 9.743 1.00 86.56 374 GLY A N 1
ATOM 2948 C CA . GLY A 1 374 ? 0.247 -7.910 8.312 1.00 86.56 374 GLY A CA 1
ATOM 2949 C C . GLY A 1 374 ? 1.200 -6.856 7.741 1.00 86.56 374 GLY A C 1
ATOM 2950 O O . GLY A 1 374 ? 1.851 -7.076 6.717 1.00 86.56 374 GLY A O 1
ATOM 2951 N N . ILE A 1 375 ? 1.379 -5.740 8.452 1.00 88.12 375 ILE A N 1
ATOM 2952 C CA . ILE A 1 375 ? 2.292 -4.659 8.041 1.00 88.12 375 ILE A CA 1
ATOM 2953 C C . ILE A 1 375 ? 3.750 -5.125 8.102 1.00 88.12 375 ILE A C 1
ATOM 2955 O O . ILE A 1 375 ? 4.521 -4.883 7.176 1.00 88.12 375 ILE A O 1
ATOM 2959 N N . ARG A 1 376 ? 4.145 -5.831 9.169 1.00 89.88 376 ARG A N 1
ATOM 2960 C CA . ARG A 1 376 ? 5.512 -6.363 9.301 1.00 89.88 376 ARG A CA 1
ATOM 2961 C C . ARG A 1 376 ? 5.835 -7.366 8.199 1.00 89.88 376 ARG A C 1
ATOM 2963 O O . ARG A 1 376 ? 6.941 -7.336 7.663 1.00 89.88 376 ARG A O 1
ATOM 2970 N N . ASN A 1 377 ? 4.883 -8.226 7.853 1.00 88.69 377 ASN A N 1
ATOM 2971 C CA . ASN A 1 377 ? 5.029 -9.164 6.748 1.00 88.69 377 ASN A CA 1
ATOM 2972 C C . ASN A 1 377 ? 5.120 -8.427 5.408 1.00 88.69 377 ASN A C 1
ATOM 2974 O O . ASN A 1 377 ? 6.025 -8.721 4.634 1.00 88.69 377 ASN A O 1
ATOM 2978 N N . SER A 1 378 ? 4.294 -7.399 5.194 1.00 89.69 378 SER A N 1
ATOM 2979 C CA . SER A 1 378 ? 4.353 -6.560 3.989 1.00 89.69 378 SER A CA 1
ATOM 2980 C C . SER A 1 378 ? 5.730 -5.926 3.800 1.00 89.69 378 SER A C 1
ATOM 2982 O O . SER A 1 378 ? 6.282 -6.009 2.709 1.00 89.69 378 SER A O 1
ATOM 2984 N N . ILE A 1 379 ? 6.325 -5.372 4.867 1.00 91.00 379 ILE A N 1
ATOM 2985 C CA . ILE A 1 379 ? 7.689 -4.815 4.840 1.00 91.00 379 ILE A CA 1
ATOM 2986 C C . ILE A 1 379 ? 8.717 -5.900 4.503 1.00 91.00 379 ILE A C 1
ATOM 2988 O O . ILE A 1 379 ? 9.594 -5.693 3.667 1.00 91.00 379 ILE A O 1
ATOM 2992 N N . ARG A 1 380 ? 8.636 -7.065 5.154 1.00 91.06 380 ARG A N 1
ATOM 2993 C CA . ARG A 1 380 ? 9.592 -8.162 4.938 1.00 91.06 380 ARG A CA 1
ATOM 2994 C C . ARG A 1 380 ? 9.531 -8.692 3.513 1.00 91.06 380 ARG A C 1
ATOM 2996 O O . ARG A 1 380 ? 10.576 -8.874 2.899 1.00 91.06 380 ARG A O 1
ATOM 3003 N N . TYR A 1 381 ? 8.333 -8.924 2.987 1.00 88.12 381 TYR A N 1
ATOM 3004 C CA . TYR A 1 381 ? 8.154 -9.446 1.637 1.00 88.12 381 TYR A CA 1
ATOM 3005 C C . TYR A 1 381 ? 8.494 -8.412 0.572 1.00 88.12 381 TYR A C 1
ATOM 3007 O O . TYR A 1 381 ? 9.148 -8.763 -0.408 1.00 88.12 381 TYR A O 1
ATOM 3015 N N . SER A 1 382 ? 8.132 -7.142 0.770 1.00 91.50 382 SER A N 1
ATOM 3016 C CA . SER A 1 382 ? 8.510 -6.089 -0.169 1.00 91.50 382 SER A CA 1
ATOM 3017 C C . SER A 1 382 ? 10.027 -5.915 -0.230 1.00 91.50 382 SER A C 1
ATOM 3019 O O . SER A 1 382 ? 10.577 -5.791 -1.322 1.00 91.50 382 SER A O 1
ATOM 3021 N N . LEU A 1 383 ? 10.722 -5.963 0.915 1.00 93.62 383 LEU A N 1
ATOM 3022 C CA . LEU A 1 383 ? 12.187 -5.926 0.967 1.00 93.62 383 LEU A CA 1
ATOM 3023 C C . LEU A 1 383 ? 12.815 -7.172 0.344 1.00 93.62 383 LEU A C 1
ATOM 3025 O O . LEU A 1 383 ? 13.733 -7.039 -0.459 1.00 93.62 383 LEU A O 1
ATOM 3029 N N . PHE A 1 384 ? 12.311 -8.365 0.671 1.00 92.12 384 PHE A N 1
ATOM 3030 C CA . PHE A 1 384 ? 12.802 -9.617 0.101 1.00 92.12 384 PHE A CA 1
ATOM 3031 C C . PHE A 1 384 ? 12.695 -9.615 -1.425 1.00 92.12 384 PHE A C 1
ATOM 3033 O O . PHE A 1 384 ? 13.687 -9.867 -2.099 1.00 92.12 384 PHE A O 1
ATOM 3040 N N . PHE A 1 385 ? 11.526 -9.280 -1.981 1.00 90.25 385 PHE A N 1
ATOM 3041 C CA . PHE A 1 385 ? 11.341 -9.254 -3.430 1.00 90.25 385 PHE A CA 1
ATOM 3042 C C . PHE A 1 385 ? 12.103 -8.134 -4.112 1.00 90.25 385 PHE A C 1
ATOM 3044 O O . PHE A 1 385 ? 12.704 -8.380 -5.153 1.00 90.25 385 PHE A O 1
ATOM 3051 N N . GLY A 1 386 ? 12.099 -6.931 -3.534 1.00 93.56 386 GLY A N 1
ATOM 3052 C CA . GLY A 1 386 ? 12.892 -5.826 -4.055 1.00 93.56 386 GLY A CA 1
ATOM 3053 C C . GLY A 1 386 ? 14.366 -6.213 -4.148 1.00 93.56 386 GLY A C 1
ATOM 3054 O O . GLY A 1 386 ? 14.953 -6.156 -5.222 1.00 93.56 386 GLY A O 1
ATOM 3055 N N . LEU A 1 387 ? 14.949 -6.706 -3.054 1.00 95.12 387 LEU A N 1
ATOM 3056 C CA . LEU A 1 387 ? 16.356 -7.092 -3.023 1.00 95.12 387 LEU A CA 1
ATOM 3057 C C . LEU A 1 387 ? 16.652 -8.284 -3.943 1.00 95.12 387 LEU A C 1
ATOM 3059 O O . LEU A 1 387 ? 17.603 -8.228 -4.714 1.00 95.12 387 LEU A O 1
ATOM 3063 N N . PHE A 1 388 ? 15.836 -9.341 -3.900 1.00 93.69 388 PHE A N 1
ATOM 3064 C CA . PHE A 1 388 ? 16.038 -10.537 -4.718 1.00 93.69 388 PHE A CA 1
ATOM 3065 C C . PHE A 1 388 ? 16.006 -10.212 -6.214 1.00 93.69 388 PHE A C 1
ATOM 3067 O O . PHE A 1 388 ? 16.949 -10.540 -6.931 1.00 93.69 388 PHE A O 1
ATOM 3074 N N . PHE A 1 389 ? 14.956 -9.533 -6.686 1.00 92.69 389 PHE A N 1
ATOM 3075 C CA . PHE A 1 389 ? 14.823 -9.201 -8.104 1.00 92.69 389 PHE A CA 1
ATOM 3076 C C . PHE A 1 389 ? 15.794 -8.105 -8.539 1.00 92.69 389 PHE A C 1
ATOM 3078 O O . PHE A 1 389 ? 16.318 -8.178 -9.646 1.00 92.69 389 PHE A O 1
ATOM 3085 N N . GLY A 1 390 ? 16.069 -7.125 -7.677 1.00 94.31 390 GLY A N 1
ATOM 3086 C CA . GLY A 1 390 ? 17.022 -6.057 -7.956 1.00 94.31 390 GLY A CA 1
ATOM 3087 C C . GLY A 1 390 ? 18.463 -6.543 -8.051 1.00 94.31 390 GLY A C 1
ATOM 3088 O O . GLY A 1 390 ? 19.148 -6.200 -9.006 1.00 94.31 390 GLY A O 1
ATOM 3089 N N . ILE A 1 391 ? 18.916 -7.392 -7.119 1.00 94.06 391 ILE A N 1
ATOM 3090 C CA . ILE A 1 391 ? 20.248 -8.014 -7.188 1.00 94.06 391 ILE A CA 1
ATOM 3091 C C . ILE A 1 391 ? 20.325 -8.964 -8.381 1.00 94.06 391 ILE A C 1
ATOM 3093 O O . ILE A 1 391 ? 21.304 -8.916 -9.119 1.00 94.06 391 ILE A O 1
ATOM 3097 N N . ALA A 1 392 ? 19.309 -9.809 -8.594 1.00 91.88 392 ALA A N 1
ATOM 3098 C CA . ALA A 1 392 ? 19.294 -10.719 -9.736 1.00 91.88 392 ALA A CA 1
ATOM 3099 C C . ALA A 1 392 ? 19.408 -9.941 -11.052 1.00 91.88 392 ALA A C 1
ATOM 3101 O O . ALA A 1 392 ? 20.263 -10.257 -11.874 1.00 91.88 392 ALA A O 1
ATOM 3102 N N . PHE A 1 393 ? 18.607 -8.887 -11.226 1.00 91.50 393 PHE A N 1
ATOM 3103 C CA . PHE A 1 393 ? 18.684 -8.037 -12.406 1.00 91.50 393 PHE A CA 1
ATOM 3104 C C . PHE A 1 393 ? 20.023 -7.303 -12.491 1.00 91.50 393 PHE A C 1
ATOM 3106 O O . PHE A 1 393 ? 20.684 -7.381 -13.517 1.00 91.50 393 PHE A O 1
ATOM 3113 N N . GLY A 1 394 ? 20.456 -6.640 -11.419 1.00 91.69 394 GLY A N 1
ATOM 3114 C CA . GLY A 1 394 ? 21.661 -5.815 -11.407 1.00 91.69 394 GLY A CA 1
ATOM 3115 C C . GLY A 1 394 ? 22.956 -6.599 -11.606 1.00 91.69 394 GLY A C 1
ATOM 3116 O O . GLY A 1 394 ? 23.851 -6.113 -12.290 1.00 91.69 394 GLY A O 1
ATOM 3117 N N . LEU A 1 395 ? 23.056 -7.827 -11.083 1.00 90.00 395 LEU A N 1
ATOM 3118 C CA . LEU A 1 395 ? 24.199 -8.709 -11.338 1.00 90.00 395 LEU A CA 1
ATOM 3119 C C . LEU A 1 395 ? 24.172 -9.266 -12.759 1.00 90.00 395 LEU A C 1
ATOM 3121 O O . LEU A 1 395 ? 25.197 -9.231 -13.433 1.00 90.00 395 LEU A O 1
ATOM 3125 N N . LEU A 1 396 ? 23.021 -9.761 -13.227 1.00 87.06 396 LEU A N 1
ATOM 3126 C CA . LEU A 1 396 ? 22.905 -10.290 -14.589 1.00 87.06 396 LEU A CA 1
ATOM 3127 C C . LEU A 1 396 ? 23.168 -9.188 -15.617 1.00 87.06 396 LEU A C 1
ATOM 3129 O O . LEU A 1 396 ? 23.927 -9.390 -16.556 1.00 87.06 396 LEU A O 1
ATOM 3133 N N . PHE A 1 397 ? 22.616 -7.997 -15.405 1.00 84.56 397 PHE A N 1
ATOM 3134 C CA . PHE A 1 397 ? 22.889 -6.840 -16.240 1.00 84.56 397 PHE A CA 1
ATOM 3135 C C . PHE A 1 397 ? 24.354 -6.402 -16.082 1.00 84.56 397 PHE A C 1
ATOM 3137 O O . PHE A 1 397 ? 25.131 -6.461 -17.025 1.00 84.56 397 PHE A O 1
ATOM 3144 N N . GLY A 1 398 ? 24.818 -6.067 -14.883 1.00 84.62 398 GLY A N 1
ATOM 3145 C CA . GLY A 1 398 ? 26.157 -5.500 -14.715 1.00 84.62 398 GLY A CA 1
ATOM 3146 C C . GLY A 1 398 ? 27.317 -6.423 -15.106 1.00 84.62 398 GLY A C 1
ATOM 3147 O O . GLY A 1 398 ? 28.276 -5.956 -15.721 1.00 84.62 398 GLY A O 1
ATOM 3148 N N . LEU A 1 399 ? 27.234 -7.722 -14.789 1.00 82.69 399 LEU A N 1
ATOM 3149 C CA . LEU A 1 399 ? 28.317 -8.687 -15.029 1.00 82.69 399 LEU A CA 1
ATOM 3150 C C . LEU A 1 399 ? 28.266 -9.348 -16.404 1.00 82.69 399 LEU A C 1
ATOM 3152 O O . LEU A 1 399 ? 29.307 -9.768 -16.897 1.00 82.69 399 LEU A O 1
ATOM 3156 N N . ILE A 1 400 ? 27.085 -9.476 -17.011 1.00 78.94 400 ILE A N 1
ATOM 3157 C CA . ILE A 1 400 ? 26.944 -10.146 -18.311 1.00 78.94 400 ILE A CA 1
ATOM 3158 C C . ILE A 1 400 ? 26.779 -9.102 -19.413 1.00 78.94 400 ILE A C 1
ATOM 3160 O O . ILE A 1 400 ? 27.488 -9.136 -20.414 1.00 78.94 400 ILE A O 1
ATOM 3164 N N . TYR A 1 401 ? 25.891 -8.131 -19.216 1.00 73.31 401 TYR A N 1
ATOM 3165 C CA . TYR A 1 401 ? 25.532 -7.160 -20.248 1.00 73.31 401 TYR A CA 1
ATOM 3166 C C . TYR A 1 401 ? 26.644 -6.137 -20.516 1.00 73.31 401 TYR A C 1
ATOM 3168 O O . TYR A 1 401 ? 26.962 -5.869 -21.673 1.00 73.31 401 TYR A O 1
ATOM 3176 N N . GLY A 1 402 ? 27.291 -5.617 -19.467 1.00 74.81 402 GLY A N 1
ATOM 3177 C CA . GLY A 1 402 ? 28.401 -4.664 -19.600 1.00 74.81 402 GLY A CA 1
ATOM 3178 C C . GLY A 1 402 ? 29.570 -5.196 -20.445 1.00 74.81 402 GLY A C 1
ATOM 3179 O O . GLY A 1 402 ? 29.962 -4.549 -21.418 1.00 74.81 402 GLY A O 1
ATOM 3180 N N . PRO A 1 403 ? 30.113 -6.390 -20.137 1.00 79.94 403 PRO A N 1
ATOM 3181 C CA . PRO A 1 403 ? 31.170 -6.998 -20.944 1.00 79.94 403 PRO A CA 1
ATOM 3182 C C . PRO A 1 403 ? 30.740 -7.349 -22.371 1.00 79.94 403 PRO A C 1
ATOM 3184 O O . PRO A 1 403 ? 31.536 -7.192 -23.292 1.00 79.94 403 PRO A O 1
ATOM 3187 N N . ILE A 1 404 ? 29.494 -7.787 -22.585 1.00 78.56 404 ILE A N 1
ATOM 3188 C CA . ILE A 1 404 ? 28.984 -8.068 -23.935 1.00 78.56 404 ILE A CA 1
ATOM 3189 C C . ILE A 1 404 ? 28.939 -6.784 -24.774 1.00 78.56 404 ILE A C 1
ATOM 3191 O O . ILE A 1 404 ? 29.407 -6.790 -25.911 1.00 78.56 404 ILE A O 1
ATOM 3195 N N . LEU A 1 405 ? 28.446 -5.673 -24.218 1.00 73.69 405 LEU A N 1
ATOM 3196 C CA . LEU A 1 405 ? 28.478 -4.372 -24.892 1.00 73.69 405 LEU A CA 1
ATOM 3197 C C . LEU A 1 405 ? 29.906 -3.943 -25.234 1.00 73.69 405 LEU A C 1
ATOM 3199 O O . LEU A 1 405 ? 30.160 -3.494 -26.349 1.00 73.69 405 LEU A O 1
ATOM 3203 N N . PHE A 1 406 ? 30.843 -4.135 -24.305 1.00 76.62 406 PHE A N 1
ATOM 3204 C CA . PHE A 1 406 ? 32.257 -3.868 -24.547 1.00 76.62 406 PHE A CA 1
ATOM 3205 C C . PHE A 1 406 ? 32.829 -4.720 -25.696 1.00 76.62 406 PHE A C 1
ATOM 3207 O O . PHE A 1 406 ? 33.562 -4.196 -26.531 1.00 76.62 406 PHE A O 1
ATOM 3214 N N . LEU A 1 407 ? 32.477 -6.008 -25.782 1.00 78.94 407 LEU A N 1
ATOM 3215 C CA . LEU A 1 407 ? 32.912 -6.891 -26.873 1.00 78.94 407 LEU A CA 1
ATOM 3216 C C . LEU A 1 407 ? 32.330 -6.485 -28.235 1.00 78.94 407 LEU A C 1
ATOM 3218 O O . LEU A 1 407 ? 33.012 -6.612 -29.247 1.00 78.94 407 LEU A O 1
ATOM 3222 N N . ILE A 1 408 ? 31.086 -6.005 -28.259 1.00 75.06 408 ILE A N 1
ATOM 3223 C CA . ILE A 1 408 ? 30.373 -5.619 -29.485 1.00 75.06 408 ILE A CA 1
ATOM 3224 C C . ILE A 1 408 ? 30.848 -4.259 -30.012 1.00 75.06 408 ILE A C 1
ATOM 3226 O O . ILE A 1 408 ? 31.051 -4.103 -31.213 1.00 75.06 408 ILE A O 1
ATOM 3230 N N . LEU A 1 409 ? 30.982 -3.269 -29.127 1.00 72.81 409 LEU A N 1
ATOM 3231 C CA . LEU A 1 409 ? 31.265 -1.871 -29.480 1.00 72.81 409 LEU A CA 1
ATOM 3232 C C . LEU A 1 409 ? 32.764 -1.529 -29.401 1.00 72.81 409 LEU A C 1
ATOM 3234 O O . LEU A 1 409 ? 33.204 -0.502 -29.915 1.00 72.81 409 LEU A O 1
ATOM 3238 N N . GLY A 1 410 ? 33.576 -2.376 -28.764 1.00 78.44 410 GLY A N 1
ATOM 3239 C CA . GLY A 1 410 ? 35.033 -2.270 -28.752 1.00 78.44 410 GLY A CA 1
ATOM 3240 C C . GLY A 1 410 ? 35.546 -0.912 -28.265 1.00 78.44 410 GLY A C 1
ATOM 3241 O O . GLY A 1 410 ? 35.348 -0.522 -27.113 1.00 78.44 410 GLY A O 1
ATOM 3242 N N . GLN A 1 411 ? 36.257 -0.195 -29.140 1.00 77.44 411 GLN A N 1
ATOM 3243 C CA . GLN A 1 411 ? 36.843 1.109 -28.809 1.00 77.44 411 GLN A CA 1
ATOM 3244 C C . GLN A 1 411 ? 35.790 2.203 -28.611 1.00 77.44 411 GLN A C 1
ATOM 3246 O O . GLN A 1 411 ? 35.988 3.074 -27.767 1.00 77.44 411 GLN A O 1
ATOM 3251 N N . GLU A 1 412 ? 34.654 2.129 -29.304 1.00 74.00 412 GLU A N 1
ATOM 3252 C CA . GLU A 1 412 ? 33.582 3.122 -29.176 1.00 74.00 412 GLU A CA 1
ATOM 3253 C C . GLU A 1 412 ? 32.962 3.086 -27.777 1.00 74.00 412 GLU A C 1
ATOM 3255 O O . GLU A 1 412 ? 32.696 4.125 -27.172 1.00 74.00 412 GLU A O 1
ATOM 3260 N N . TYR A 1 413 ? 32.850 1.888 -27.193 1.00 74.62 413 TYR A N 1
ATOM 3261 C CA . TYR A 1 413 ? 32.423 1.734 -25.804 1.00 74.62 413 TYR A CA 1
ATOM 3262 C C . TYR A 1 413 ? 33.362 2.452 -24.831 1.00 74.62 413 TYR A C 1
ATOM 3264 O O . TYR A 1 413 ? 32.906 3.098 -23.893 1.00 74.62 413 TYR A O 1
ATOM 3272 N N . ARG A 1 414 ? 34.682 2.362 -25.051 1.00 76.81 414 ARG A N 1
ATOM 3273 C CA . ARG A 1 414 ? 35.678 3.014 -24.182 1.00 76.81 414 ARG A CA 1
ATOM 3274 C C . ARG A 1 414 ? 35.657 4.531 -24.298 1.00 76.81 414 ARG A C 1
ATOM 3276 O O . ARG A 1 414 ? 35.963 5.199 -23.318 1.00 76.81 414 ARG A O 1
ATOM 3283 N N . SER A 1 415 ? 35.338 5.067 -25.475 1.00 77.31 415 SER A N 1
ATOM 3284 C CA . SER A 1 415 ? 35.226 6.515 -25.667 1.00 77.31 415 SER A CA 1
ATOM 3285 C C . SER A 1 415 ? 33.922 7.087 -25.119 1.00 77.31 415 SER A C 1
ATOM 3287 O O . SER A 1 415 ? 33.908 8.229 -24.670 1.00 77.31 415 SER A O 1
ATOM 3289 N N . SER A 1 416 ? 32.833 6.315 -25.152 1.00 74.75 416 SER A N 1
ATOM 3290 C CA . SER A 1 416 ? 31.500 6.791 -24.765 1.00 74.75 416 SER A CA 1
ATOM 3291 C C . SER A 1 416 ? 31.141 6.510 -23.305 1.00 74.75 416 SER A C 1
ATOM 3293 O O . SER A 1 416 ? 30.322 7.234 -22.742 1.00 74.75 416 SER A O 1
ATOM 3295 N N . PHE A 1 417 ? 31.744 5.492 -22.678 1.00 77.19 417 PHE A N 1
ATOM 3296 C CA . PHE A 1 417 ? 31.420 5.081 -21.312 1.00 77.19 417 PHE A CA 1
ATOM 3297 C C . PHE A 1 417 ? 32.627 5.128 -20.370 1.00 77.19 417 PHE A C 1
ATOM 3299 O O . PHE A 1 417 ? 33.723 4.708 -20.742 1.00 77.19 417 PHE A O 1
ATOM 3306 N N . PRO A 1 418 ? 32.429 5.546 -19.107 1.00 77.88 418 PRO A N 1
ATOM 3307 C CA . PRO A 1 418 ? 33.444 5.445 -18.073 1.00 77.88 418 PRO A CA 1
ATOM 3308 C C . PRO A 1 418 ? 33.800 3.981 -17.786 1.00 77.88 418 PRO A C 1
ATOM 3310 O O . PRO A 1 418 ? 33.017 3.055 -18.029 1.00 77.88 418 PRO A O 1
ATOM 3313 N N . ALA A 1 419 ? 34.987 3.773 -17.211 1.00 74.81 419 ALA A N 1
ATOM 3314 C CA . ALA A 1 419 ? 35.402 2.461 -16.729 1.00 74.81 419 ALA A CA 1
ATOM 3315 C C . ALA A 1 419 ? 34.347 1.886 -15.765 1.00 74.81 419 ALA A C 1
ATOM 3317 O O . ALA A 1 419 ? 33.809 2.599 -14.921 1.00 74.81 419 ALA A O 1
ATOM 3318 N N . ASN A 1 420 ? 34.061 0.587 -15.888 1.00 81.75 420 ASN A N 1
ATOM 3319 C CA . ASN A 1 420 ? 33.053 -0.126 -15.092 1.00 81.75 420 ASN A CA 1
ATOM 3320 C C . ASN A 1 420 ? 31.599 0.347 -15.287 1.00 81.75 420 ASN A C 1
ATOM 3322 O O . ASN A 1 420 ? 30.748 0.035 -14.457 1.00 81.75 420 ASN A O 1
ATOM 3326 N N . SER A 1 421 ? 31.281 1.035 -16.385 1.00 79.81 421 SER A N 1
ATOM 3327 C CA . SER A 1 421 ? 29.913 1.458 -16.729 1.00 79.81 421 SER A CA 1
ATOM 3328 C C . SER A 1 421 ? 28.874 0.339 -16.637 1.00 79.81 421 SER A C 1
ATOM 3330 O O . SER A 1 421 ? 27.786 0.575 -16.126 1.00 79.81 421 SER A O 1
ATOM 3332 N N . GLY A 1 422 ? 29.226 -0.896 -17.015 1.00 83.25 422 GLY A N 1
ATOM 3333 C CA . GLY A 1 422 ? 28.361 -2.063 -16.820 1.00 83.25 422 GLY A CA 1
ATOM 3334 C C . GLY A 1 422 ? 27.923 -2.244 -15.364 1.00 83.25 422 GLY A C 1
ATOM 3335 O O . GLY A 1 422 ? 26.737 -2.385 -15.091 1.00 83.25 422 GLY A O 1
ATOM 3336 N N . LEU A 1 423 ? 28.856 -2.157 -14.411 1.00 86.19 423 LEU A N 1
ATOM 3337 C CA . LEU A 1 423 ? 28.551 -2.254 -12.980 1.00 86.19 423 LEU A CA 1
ATOM 3338 C C . LEU A 1 423 ? 27.762 -1.044 -12.468 1.00 86.19 423 LEU A C 1
ATOM 3340 O O . LEU A 1 423 ? 26.888 -1.218 -11.625 1.00 86.19 423 LEU A O 1
ATOM 3344 N N . ILE A 1 424 ? 28.044 0.160 -12.977 1.00 88.69 424 ILE A N 1
ATOM 3345 C CA . ILE A 1 424 ? 27.319 1.383 -12.597 1.00 88.69 424 ILE A CA 1
ATOM 3346 C C . ILE A 1 424 ? 25.848 1.271 -13.010 1.00 88.69 424 ILE A C 1
ATOM 3348 O O . ILE A 1 424 ? 24.972 1.443 -12.164 1.00 88.69 424 ILE A O 1
ATOM 3352 N N . TYR A 1 425 ? 25.583 0.916 -14.270 1.00 85.81 425 TYR A N 1
ATOM 3353 C CA . TYR A 1 425 ? 24.220 0.718 -14.767 1.00 85.81 425 TYR A CA 1
ATOM 3354 C C . TYR A 1 425 ? 23.548 -0.512 -14.150 1.00 85.81 425 TYR A C 1
ATOM 3356 O O . TYR A 1 425 ? 22.370 -0.476 -13.821 1.00 85.81 425 TYR A O 1
ATOM 3364 N N . GLY A 1 426 ? 24.297 -1.587 -13.891 1.00 90.44 426 GLY A N 1
ATOM 3365 C CA . GLY A 1 426 ? 23.786 -2.738 -13.145 1.00 90.44 426 GLY A CA 1
ATOM 3366 C C . GLY A 1 426 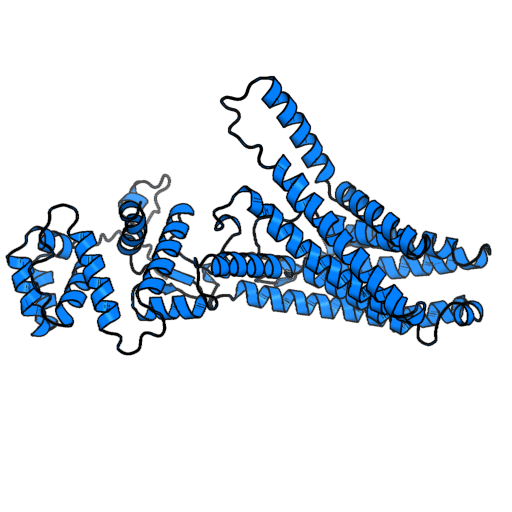? 23.339 -2.366 -11.729 1.00 90.44 426 GLY A C 1
ATOM 3367 O O . GLY A 1 426 ? 22.293 -2.825 -11.272 1.00 90.44 426 GLY A O 1
ATOM 3368 N N . LEU A 1 427 ? 24.086 -1.499 -11.040 1.00 92.38 427 LEU A N 1
ATOM 3369 C CA . LEU A 1 427 ? 23.720 -1.010 -9.714 1.00 92.38 427 LEU A CA 1
ATOM 3370 C C . LEU A 1 427 ? 22.499 -0.084 -9.768 1.00 92.38 427 LEU A C 1
ATOM 3372 O O . LEU A 1 427 ? 21.586 -0.243 -8.957 1.00 92.38 427 LEU A O 1
ATOM 3376 N N . SER A 1 428 ? 22.469 0.871 -10.699 1.00 92.19 428 SER A N 1
ATOM 3377 C CA . SER A 1 428 ? 21.365 1.825 -10.804 1.00 92.19 428 SER A CA 1
ATOM 3378 C C . SER A 1 428 ? 20.071 1.172 -11.286 1.00 92.19 428 SER A C 1
ATOM 3380 O O . SER A 1 428 ? 19.041 1.309 -10.625 1.00 92.19 428 SER A O 1
ATOM 3382 N N . ASP A 1 429 ? 20.114 0.401 -12.371 1.00 89.00 429 ASP A N 1
ATOM 3383 C CA . ASP A 1 429 ? 18.940 -0.278 -12.917 1.00 89.00 429 ASP A CA 1
ATOM 3384 C C . ASP A 1 429 ? 18.500 -1.419 -11.994 1.00 89.00 429 ASP A C 1
ATOM 3386 O O . ASP A 1 429 ? 17.306 -1.620 -11.777 1.00 89.00 429 ASP A O 1
ATOM 3390 N N . GLY A 1 430 ? 19.447 -2.112 -11.351 1.00 93.94 430 GLY A N 1
ATOM 3391 C CA . GLY A 1 430 ? 19.156 -3.070 -10.285 1.00 93.94 430 GLY A CA 1
ATOM 3392 C C . GLY A 1 430 ? 18.433 -2.424 -9.100 1.00 93.94 430 GLY A C 1
ATOM 3393 O O . GLY A 1 430 ? 17.464 -2.988 -8.590 1.00 93.94 430 GLY A O 1
ATOM 3394 N N . PHE A 1 431 ? 18.833 -1.213 -8.695 1.00 95.81 431 PHE A N 1
ATOM 3395 C CA . PHE A 1 431 ? 18.132 -0.440 -7.668 1.00 95.81 431 PHE A CA 1
ATOM 3396 C C . PHE A 1 431 ? 16.721 -0.026 -8.113 1.00 95.81 431 PHE A C 1
ATOM 3398 O O . PHE A 1 431 ? 15.774 -0.164 -7.338 1.00 95.81 431 PHE A O 1
ATOM 3405 N N . LEU A 1 432 ? 16.544 0.427 -9.357 1.00 93.00 432 LEU A N 1
ATOM 3406 C CA . LEU A 1 432 ? 15.225 0.779 -9.899 1.00 93.00 432 LEU A CA 1
ATOM 3407 C C . LEU A 1 432 ? 14.295 -0.440 -9.978 1.00 93.00 432 LEU A C 1
ATOM 3409 O O . LEU A 1 432 ? 13.129 -0.360 -9.582 1.00 93.00 432 LEU A O 1
ATOM 3413 N N . VAL A 1 433 ? 14.815 -1.593 -10.404 1.00 92.75 433 VAL A N 1
ATOM 3414 C CA . VAL A 1 433 ? 14.089 -2.870 -10.385 1.00 92.75 433 VAL A CA 1
ATOM 3415 C C . VAL A 1 433 ? 13.755 -3.277 -8.947 1.00 92.75 433 VAL A C 1
ATOM 3417 O O . VAL A 1 433 ? 12.624 -3.694 -8.681 1.00 92.75 433 VAL A O 1
ATOM 3420 N N . ALA A 1 434 ? 14.673 -3.090 -7.993 1.00 95.31 434 ALA A N 1
ATOM 3421 C CA . ALA A 1 434 ? 14.408 -3.348 -6.579 1.00 95.31 434 ALA A CA 1
ATOM 3422 C C . ALA A 1 434 ? 13.263 -2.483 -6.042 1.00 95.31 434 ALA A C 1
ATOM 3424 O O . ALA A 1 434 ? 12.324 -2.998 -5.432 1.00 95.31 434 ALA A O 1
ATOM 3425 N N . ALA A 1 435 ? 13.316 -1.176 -6.304 1.00 94.44 435 ALA A N 1
ATOM 3426 C CA . ALA A 1 435 ? 12.288 -0.211 -5.933 1.00 94.44 435 ALA A CA 1
ATOM 3427 C C . ALA A 1 435 ? 10.922 -0.584 -6.527 1.00 94.44 435 ALA A C 1
ATOM 3429 O O . ALA A 1 435 ? 9.899 -0.559 -5.836 1.00 94.44 435 ALA A O 1
ATOM 3430 N N . PHE A 1 436 ? 10.910 -0.995 -7.793 1.00 91.81 436 PHE A N 1
ATOM 3431 C CA . PHE A 1 436 ? 9.706 -1.422 -8.485 1.00 91.81 436 PHE A CA 1
ATOM 3432 C C . PHE A 1 436 ? 9.075 -2.674 -7.863 1.00 91.81 436 PHE A C 1
ATOM 3434 O O . PHE A 1 436 ? 7.889 -2.668 -7.514 1.00 91.81 436 PHE A O 1
ATOM 3441 N N . PHE A 1 437 ? 9.855 -3.740 -7.658 1.00 91.50 437 PHE A N 1
ATOM 3442 C CA . PHE A 1 437 ? 9.343 -4.962 -7.034 1.00 91.50 437 PHE A CA 1
ATOM 3443 C C . PHE A 1 437 ? 8.979 -4.761 -5.560 1.00 91.50 437 PHE A C 1
ATOM 3445 O O . PHE A 1 437 ? 8.036 -5.402 -5.086 1.00 91.50 437 PHE A O 1
ATOM 3452 N N . TRP A 1 438 ? 9.650 -3.846 -4.856 1.00 93.75 438 TRP A N 1
ATOM 3453 C CA . TRP A 1 438 ? 9.279 -3.435 -3.504 1.00 93.75 438 TRP A CA 1
ATOM 3454 C C . TRP A 1 438 ? 7.888 -2.786 -3.481 1.00 93.75 438 TRP A C 1
ATOM 3456 O O . TRP A 1 438 ? 7.017 -3.238 -2.730 1.00 93.75 438 TRP A O 1
ATOM 3466 N N . LEU A 1 439 ? 7.624 -1.801 -4.351 1.00 91.50 439 LEU A N 1
ATOM 3467 C CA . LEU A 1 439 ? 6.305 -1.162 -4.462 1.00 91.50 439 LEU A CA 1
ATOM 3468 C C . LEU A 1 439 ? 5.208 -2.184 -4.789 1.00 91.50 439 LEU A C 1
ATOM 3470 O O . LEU A 1 439 ? 4.180 -2.222 -4.109 1.00 91.50 439 LEU A O 1
ATOM 3474 N N . LEU A 1 440 ? 5.456 -3.064 -5.766 1.00 87.44 440 LEU A N 1
ATOM 3475 C CA . LEU A 1 440 ? 4.491 -4.074 -6.205 1.00 87.44 440 LEU A CA 1
ATOM 3476 C C . LEU A 1 440 ? 4.204 -5.185 -5.179 1.00 87.44 440 LEU A C 1
ATOM 3478 O O . LEU A 1 440 ? 3.235 -5.931 -5.349 1.00 87.44 440 LEU A O 1
ATOM 3482 N N . SER A 1 441 ? 5.064 -5.379 -4.178 1.00 86.94 441 SER A N 1
ATOM 3483 C CA . SER A 1 441 ? 5.012 -6.547 -3.277 1.00 86.94 441 SER A CA 1
ATOM 3484 C C . SER A 1 441 ? 4.704 -6.180 -1.824 1.00 86.94 441 SER A C 1
ATOM 3486 O O . SER A 1 441 ? 5.040 -6.928 -0.912 1.00 86.94 441 SER A O 1
ATOM 3488 N N . GLY A 1 442 ? 4.056 -5.031 -1.605 1.00 87.69 442 GLY A N 1
ATOM 3489 C CA . GLY A 1 442 ? 3.603 -4.574 -0.286 1.00 87.69 442 GLY A CA 1
ATOM 3490 C C . GLY A 1 442 ? 4.111 -3.188 0.111 1.00 87.69 442 GLY A C 1
ATOM 3491 O O . GLY A 1 442 ? 3.579 -2.608 1.054 1.00 87.69 442 GLY A O 1
ATOM 3492 N N . GLY A 1 443 ? 5.075 -2.614 -0.623 1.00 91.12 443 GLY A N 1
ATOM 3493 C CA . GLY A 1 443 ? 5.624 -1.285 -0.333 1.00 91.12 443 GLY A CA 1
ATOM 3494 C C . GLY A 1 443 ? 4.560 -0.185 -0.331 1.00 91.12 443 GLY A C 1
ATOM 3495 O O . GLY A 1 443 ? 4.538 0.644 0.576 1.00 91.12 443 GLY A O 1
ATOM 3496 N N . ILE A 1 444 ? 3.610 -0.228 -1.272 1.00 90.88 444 ILE A N 1
ATOM 3497 C CA . ILE A 1 444 ? 2.492 0.731 -1.327 1.00 90.88 444 ILE A CA 1
ATOM 3498 C C . ILE A 1 444 ? 1.625 0.660 -0.064 1.00 90.88 444 ILE A C 1
ATOM 3500 O O . ILE A 1 444 ? 1.346 1.697 0.537 1.00 90.88 444 ILE A O 1
ATOM 3504 N N . ALA A 1 445 ? 1.261 -0.545 0.386 1.00 90.38 445 ALA A N 1
ATOM 3505 C CA . ALA A 1 445 ? 0.464 -0.726 1.599 1.00 90.38 445 ALA A CA 1
ATOM 3506 C C . ALA A 1 445 ? 1.197 -0.192 2.840 1.00 90.38 445 ALA A C 1
ATOM 3508 O O . ALA A 1 445 ? 0.590 0.455 3.694 1.00 90.38 445 ALA A O 1
ATOM 3509 N N . CYS A 1 446 ? 2.519 -0.383 2.914 1.00 91.94 446 CYS A N 1
ATOM 3510 C CA . CYS A 1 446 ? 3.353 0.179 3.977 1.00 91.94 446 CYS A CA 1
ATOM 3511 C C . CYS A 1 446 ? 3.321 1.714 3.981 1.00 91.94 446 CYS A C 1
ATOM 3513 O O . CYS A 1 446 ? 3.164 2.319 5.046 1.00 91.94 446 CYS A O 1
ATOM 3515 N N . VAL A 1 447 ? 3.434 2.348 2.807 1.00 93.62 447 VAL A N 1
ATOM 3516 C CA . VAL A 1 447 ? 3.356 3.812 2.667 1.00 93.62 447 VAL A CA 1
ATOM 3517 C C . VAL A 1 447 ? 1.972 4.314 3.081 1.00 93.62 447 VAL A C 1
ATOM 3519 O O . VAL A 1 447 ? 1.879 5.227 3.901 1.00 93.62 447 VAL A O 1
ATOM 3522 N N . GLN A 1 448 ? 0.900 3.685 2.590 1.00 92.50 448 GLN A N 1
ATOM 3523 C CA . GLN A 1 448 ? -0.477 4.060 2.919 1.00 92.50 448 GLN A CA 1
ATOM 3524 C C . GLN A 1 448 ? -0.774 3.921 4.419 1.00 92.50 448 GLN A C 1
ATOM 3526 O O . GLN A 1 448 ? -1.305 4.853 5.022 1.00 92.50 448 GLN A O 1
ATOM 3531 N N . HIS A 1 449 ? -0.381 2.811 5.054 1.00 92.44 449 HIS A N 1
ATOM 3532 C CA . HIS A 1 449 ? -0.572 2.625 6.496 1.00 92.44 449 HIS A CA 1
ATOM 3533 C C . HIS A 1 449 ? 0.242 3.608 7.333 1.00 92.44 449 HIS A C 1
ATOM 3535 O O . HIS A 1 449 ? -0.261 4.124 8.333 1.00 92.44 449 HIS A O 1
ATOM 3541 N N . THR A 1 450 ? 1.493 3.870 6.949 1.00 92.75 450 THR A N 1
ATOM 3542 C CA . THR A 1 450 ? 2.350 4.817 7.674 1.00 92.75 450 THR A CA 1
ATOM 3543 C C . THR A 1 450 ? 1.773 6.224 7.592 1.00 92.75 450 THR A C 1
ATOM 3545 O O . THR A 1 450 ? 1.658 6.900 8.612 1.00 92.75 450 THR A O 1
ATOM 3548 N N . LEU A 1 451 ? 1.333 6.635 6.401 1.00 93.50 451 LEU A N 1
ATOM 3549 C CA . LEU A 1 451 ? 0.661 7.911 6.185 1.00 93.50 451 LEU A CA 1
ATOM 3550 C C . LEU A 1 451 ? -0.626 8.019 7.010 1.00 93.50 451 LEU A C 1
ATOM 3552 O O . LEU A 1 451 ? -0.819 9.013 7.703 1.00 93.50 451 LEU A O 1
ATOM 3556 N N . LEU A 1 452 ? -1.490 7.002 6.967 1.00 92.75 452 LEU A N 1
ATOM 3557 C CA . LEU A 1 452 ? -2.736 6.979 7.732 1.00 92.75 452 LEU A CA 1
ATOM 3558 C C . LEU A 1 452 ? -2.467 7.154 9.233 1.00 92.75 452 LEU A C 1
ATOM 3560 O O . LEU A 1 452 ? -3.075 8.009 9.874 1.00 92.75 452 LEU A O 1
ATOM 3564 N N . ARG A 1 453 ? -1.501 6.412 9.785 1.00 93.25 453 ARG A N 1
ATOM 3565 C CA . ARG A 1 453 ? -1.116 6.531 11.199 1.00 93.25 453 ARG A CA 1
ATOM 3566 C C . ARG A 1 453 ? -0.527 7.894 11.530 1.00 93.25 453 ARG A C 1
ATOM 3568 O O . ARG A 1 453 ? -0.887 8.459 12.555 1.00 93.25 453 ARG A O 1
ATOM 3575 N N . LEU A 1 454 ? 0.332 8.436 10.668 1.00 93.56 454 LEU A N 1
ATOM 3576 C CA . LEU A 1 454 ? 0.910 9.768 10.841 1.00 93.56 454 LEU A CA 1
ATOM 3577 C C . LEU A 1 454 ? -0.183 10.844 10.888 1.00 93.56 454 LEU A C 1
ATOM 3579 O O . LEU A 1 454 ? -0.138 11.722 11.747 1.00 93.56 454 LEU A O 1
ATOM 3583 N N . LEU A 1 455 ? -1.164 10.773 9.984 1.00 92.44 455 LEU A N 1
ATOM 3584 C CA . LEU A 1 455 ? -2.268 11.731 9.909 1.00 92.44 455 LEU A CA 1
ATOM 3585 C C . LEU A 1 455 ? -3.200 11.629 11.120 1.00 92.44 455 LEU A C 1
ATOM 3587 O O . LEU A 1 455 ? -3.586 12.659 11.667 1.00 92.44 455 LEU A O 1
ATOM 3591 N N . LEU A 1 456 ? -3.532 10.414 11.562 1.00 92.75 456 LEU A N 1
ATOM 3592 C CA . LEU A 1 456 ? -4.345 10.200 12.762 1.00 92.75 456 LEU A CA 1
ATOM 3593 C C . LEU A 1 456 ? -3.609 10.638 14.034 1.00 92.75 456 LEU A C 1
ATOM 3595 O O . LEU A 1 456 ? -4.196 11.293 14.893 1.00 92.75 456 LEU A O 1
ATOM 3599 N N . TRP A 1 457 ? -2.309 10.352 14.128 1.00 94.38 457 TRP A N 1
ATOM 3600 C CA . TRP A 1 457 ? -1.475 10.782 15.247 1.00 94.38 457 TRP A CA 1
ATOM 3601 C C . TRP A 1 457 ? -1.330 12.306 15.311 1.00 94.38 457 TRP A C 1
ATOM 3603 O O . TRP A 1 457 ? -1.517 12.887 16.377 1.00 94.38 457 TRP A O 1
ATOM 3613 N N . LYS A 1 458 ? -1.085 12.981 14.176 1.00 92.50 458 LYS A N 1
ATOM 3614 C CA . LYS A 1 458 ? -1.031 14.455 14.114 1.00 92.50 458 LYS A CA 1
ATOM 3615 C C . LYS A 1 458 ? -2.326 15.124 14.579 1.00 92.50 458 LYS A C 1
ATOM 3617 O O . LYS A 1 458 ? -2.279 16.248 15.061 1.00 92.50 458 LYS A O 1
ATOM 3622 N N . ARG A 1 459 ? -3.466 14.447 14.427 1.00 89.94 459 ARG A N 1
ATOM 3623 C CA . ARG A 1 459 ? -4.783 14.917 14.889 1.00 89.94 459 ARG A CA 1
ATOM 3624 C C . ARG A 1 459 ? -5.070 14.585 16.352 1.00 89.94 459 ARG A C 1
ATOM 3626 O O . ARG A 1 459 ? -6.129 14.944 16.843 1.00 89.94 459 ARG A O 1
ATOM 3633 N N . GLY A 1 460 ? -4.177 13.866 17.030 1.00 90.25 460 GLY A N 1
ATOM 3634 C CA . GLY A 1 460 ? -4.395 13.392 18.395 1.00 90.25 460 GLY A CA 1
ATOM 3635 C C . GLY A 1 460 ? -5.393 12.237 18.513 1.00 90.25 460 GLY A C 1
ATOM 3636 O O . GLY A 1 460 ? -5.682 11.830 19.631 1.00 90.25 460 GLY A O 1
ATOM 3637 N N . ALA A 1 461 ? -5.877 11.676 17.398 1.00 91.50 461 ALA A N 1
ATOM 3638 C CA . ALA A 1 461 ? -6.892 10.619 17.390 1.00 91.50 461 ALA A CA 1
ATOM 3639 C C . ALA A 1 461 ? -6.361 9.265 17.889 1.00 91.50 461 ALA A C 1
ATOM 3641 O O . ALA A 1 461 ? -7.104 8.473 18.460 1.00 91.50 461 ALA A O 1
ATOM 3642 N N . ILE A 1 462 ? -5.066 9.003 17.679 1.00 94.00 462 ILE A N 1
ATOM 3643 C CA . ILE A 1 462 ? -4.382 7.796 18.157 1.00 94.00 462 ILE A CA 1
ATOM 3644 C C . ILE A 1 462 ? -2.998 8.139 18.726 1.00 94.00 462 ILE A C 1
ATOM 3646 O O . ILE A 1 462 ? -2.365 9.102 18.279 1.00 94.00 462 ILE A O 1
ATOM 3650 N N . PRO A 1 463 ? -2.459 7.324 19.647 1.00 93.81 463 PRO A N 1
ATOM 3651 C CA . PRO A 1 463 ? -1.066 7.425 20.061 1.00 93.81 463 PRO A CA 1
ATOM 3652 C C . PRO A 1 463 ? -0.108 6.877 18.997 1.00 93.81 463 PRO A C 1
ATOM 3654 O O . PRO A 1 463 ? -0.448 5.979 18.228 1.00 93.81 463 PRO A O 1
ATOM 3657 N N . TRP A 1 464 ? 1.143 7.353 19.013 1.00 89.88 464 TRP A N 1
ATOM 3658 C CA . TRP A 1 464 ? 2.188 6.901 18.083 1.00 89.88 464 TRP A CA 1
ATOM 3659 C C . TRP A 1 464 ? 2.437 5.385 18.163 1.00 89.88 464 TRP A C 1
ATOM 3661 O O . TRP A 1 464 ? 2.431 4.684 17.152 1.00 89.88 464 TRP A O 1
ATOM 3671 N N . ASN A 1 465 ? 2.612 4.851 19.379 1.00 91.50 465 ASN A N 1
ATOM 3672 C CA . ASN A 1 465 ? 2.744 3.411 19.604 1.00 91.50 465 ASN A CA 1
ATOM 3673 C C . ASN A 1 465 ? 1.385 2.793 19.953 1.00 91.50 465 ASN A C 1
ATOM 3675 O O . ASN A 1 465 ? 1.102 2.480 21.112 1.00 91.50 465 ASN A O 1
ATOM 3679 N N . TYR A 1 466 ? 0.539 2.649 18.932 1.00 93.31 466 TYR A N 1
ATOM 3680 C CA . TYR A 1 466 ? -0.852 2.262 19.136 1.00 93.31 466 TYR A CA 1
ATOM 3681 C C . TYR A 1 466 ? -1.011 0.861 19.744 1.00 93.31 466 TYR A C 1
ATOM 3683 O O . TYR A 1 466 ? -1.799 0.685 20.664 1.00 93.31 466 TYR A O 1
ATOM 3691 N N . ALA A 1 467 ? -0.198 -0.114 19.324 1.00 93.38 467 ALA A N 1
ATOM 3692 C CA . ALA A 1 467 ? -0.242 -1.468 19.886 1.00 93.38 467 ALA A CA 1
ATOM 3693 C C . ALA A 1 467 ? 0.051 -1.486 21.394 1.00 93.38 467 ALA A C 1
ATOM 3695 O O . ALA A 1 467 ? -0.654 -2.142 22.152 1.00 93.38 467 ALA A O 1
ATOM 3696 N N . HIS A 1 468 ? 1.052 -0.721 21.839 1.00 93.25 468 HIS A N 1
ATOM 3697 C CA . HIS A 1 468 ? 1.382 -0.633 23.260 1.00 93.25 468 HIS A CA 1
ATOM 3698 C C . HIS A 1 468 ? 0.260 0.034 24.070 1.00 93.25 468 HIS A C 1
ATOM 3700 O O . HIS A 1 468 ? -0.038 -0.388 25.185 1.00 93.25 468 HIS A O 1
ATOM 3706 N N . PHE A 1 469 ? -0.379 1.066 23.515 1.00 95.00 469 PHE A N 1
ATOM 3707 C CA . PHE A 1 469 ? -1.548 1.680 24.141 1.00 95.00 469 PHE A CA 1
ATOM 3708 C C . PHE A 1 469 ? -2.724 0.701 24.261 1.00 95.00 469 PHE A C 1
ATOM 3710 O O . PHE A 1 469 ? -3.344 0.624 25.316 1.00 95.00 469 PHE A O 1
ATOM 3717 N N . LEU A 1 470 ? -3.015 -0.069 23.213 1.00 94.88 470 LEU A N 1
ATOM 3718 C CA . LEU A 1 470 ? -4.113 -1.037 23.231 1.00 94.88 470 LEU A CA 1
ATOM 3719 C C . LEU A 1 470 ? -3.840 -2.183 24.210 1.00 94.88 470 LEU A C 1
ATOM 3721 O O . LEU A 1 470 ? -4.748 -2.601 24.921 1.00 94.88 470 LEU A O 1
ATOM 3725 N N . ASP A 1 471 ? -2.588 -2.639 24.313 1.00 93.69 471 ASP A N 1
ATOM 3726 C CA . ASP A 1 471 ? -2.167 -3.598 25.342 1.00 93.69 471 ASP A CA 1
ATOM 3727 C C . ASP A 1 471 ? -2.324 -3.012 26.759 1.00 93.69 471 ASP A C 1
ATOM 3729 O O . ASP A 1 471 ? -2.786 -3.705 27.663 1.00 93.69 471 ASP A O 1
ATOM 3733 N N . HIS A 1 472 ? -2.018 -1.725 26.955 1.00 92.50 472 HIS A N 1
ATOM 3734 C CA . HIS A 1 472 ? -2.261 -1.026 28.221 1.00 92.50 472 HIS A CA 1
ATOM 3735 C C . HIS A 1 472 ? -3.760 -0.920 28.549 1.00 92.50 472 HIS A C 1
ATOM 3737 O O . HIS A 1 472 ? -4.168 -1.237 29.664 1.00 92.50 472 HIS A O 1
ATOM 3743 N N . ALA A 1 473 ? -4.597 -0.533 27.582 1.00 93.00 473 ALA A N 1
ATOM 3744 C CA . ALA A 1 473 ? -6.052 -0.490 27.740 1.00 93.00 473 ALA A CA 1
ATOM 3745 C C . ALA A 1 473 ? -6.658 -1.884 27.982 1.00 93.00 473 ALA A C 1
ATOM 3747 O O . ALA A 1 473 ? -7.644 -2.013 28.709 1.00 93.00 473 ALA A O 1
ATOM 3748 N N . ALA A 1 474 ? -6.045 -2.936 27.434 1.00 92.56 474 ALA A N 1
ATOM 3749 C CA . ALA A 1 474 ? -6.406 -4.310 27.753 1.00 92.56 474 ALA A CA 1
ATOM 3750 C C . ALA A 1 474 ? -5.999 -4.704 29.183 1.00 92.56 474 ALA A C 1
ATOM 3752 O O . ALA A 1 474 ? -6.773 -5.348 29.886 1.00 92.56 474 ALA A O 1
ATOM 3753 N N . GLY A 1 475 ? -4.831 -4.257 29.655 1.00 90.12 475 GLY A N 1
ATOM 3754 C CA . GLY A 1 475 ? -4.406 -4.408 31.053 1.00 90.12 475 GLY A CA 1
ATOM 3755 C C . GLY A 1 475 ? -5.305 -3.671 32.056 1.00 90.12 475 GLY A C 1
ATOM 3756 O O . GLY A 1 475 ? -5.437 -4.106 33.194 1.00 90.12 475 GLY A O 1
ATOM 3757 N N . LEU A 1 476 ? -5.971 -2.597 31.619 1.00 89.50 476 LEU A N 1
ATOM 3758 C CA . LEU A 1 476 ? -7.018 -1.888 32.366 1.00 89.50 476 LEU A CA 1
ATOM 3759 C C . LEU A 1 476 ? -8.387 -2.601 32.334 1.00 89.50 476 LEU A C 1
ATOM 3761 O O . LEU A 1 476 ? -9.347 -2.083 32.888 1.00 89.50 476 LEU A O 1
ATOM 3765 N N . ALA A 1 477 ? -8.519 -3.751 31.664 1.00 89.81 477 ALA A N 1
ATOM 3766 C CA . ALA A 1 477 ? -9.792 -4.444 31.427 1.00 89.81 477 ALA A CA 1
ATOM 3767 C C . ALA A 1 477 ? -10.859 -3.619 30.666 1.00 89.81 477 ALA A C 1
ATOM 3769 O O . ALA A 1 477 ? -12.030 -3.996 30.637 1.00 89.81 477 ALA A O 1
ATOM 3770 N N . LEU A 1 478 ? -10.458 -2.534 29.992 1.00 91.62 478 LEU A N 1
ATOM 3771 C CA . LEU A 1 478 ? -11.330 -1.759 29.097 1.00 91.62 478 LEU A CA 1
ATOM 3772 C C . LEU A 1 478 ? -11.445 -2.437 27.722 1.00 91.62 478 LEU A C 1
ATOM 3774 O O . LEU A 1 478 ? -12.502 -2.426 27.087 1.00 91.62 478 LEU A O 1
ATOM 3778 N N . LEU A 1 479 ? -10.358 -3.080 27.291 1.00 94.44 479 LEU A N 1
ATOM 3779 C CA . LEU A 1 479 ? -10.290 -3.917 26.096 1.00 94.44 479 LEU A CA 1
ATOM 3780 C C . LEU A 1 479 ? -9.933 -5.365 26.466 1.00 94.44 479 LEU A C 1
ATOM 3782 O O . LEU A 1 479 ? -9.367 -5.642 27.517 1.00 94.44 479 LEU A O 1
ATOM 3786 N N . HIS A 1 480 ? -10.209 -6.293 25.561 1.00 91.69 480 HIS A N 1
ATOM 3787 C CA . HIS A 1 480 ? -9.707 -7.659 25.570 1.00 91.69 480 HIS A CA 1
ATOM 3788 C C . HIS A 1 480 ? -8.874 -7.896 24.313 1.00 91.69 480 HIS A C 1
ATOM 3790 O O . HIS A 1 480 ? -9.268 -7.521 23.209 1.00 91.69 480 HIS A O 1
ATOM 3796 N N . LYS A 1 481 ? -7.726 -8.553 24.474 1.00 91.12 481 LYS A N 1
ATOM 3797 C CA . LYS A 1 481 ? -6.863 -8.945 23.359 1.00 91.12 481 LYS A CA 1
ATOM 3798 C C . LYS A 1 481 ? -7.272 -10.325 22.842 1.00 91.12 481 LYS A C 1
ATOM 3800 O O . LYS A 1 481 ? -7.291 -11.282 23.612 1.00 91.12 481 LYS A O 1
ATOM 3805 N N . VAL A 1 482 ? -7.573 -10.431 21.548 1.00 87.25 482 VAL A N 1
ATOM 3806 C CA . VAL A 1 482 ? -7.972 -11.679 20.875 1.00 87.25 482 VAL A CA 1
ATOM 3807 C C . VAL A 1 482 ? -7.029 -11.921 19.697 1.00 87.25 482 VAL A C 1
ATOM 3809 O O . VAL A 1 482 ? -7.132 -11.284 18.649 1.00 87.25 482 VAL A O 1
ATOM 3812 N N . GLY A 1 483 ? -6.053 -12.815 19.885 1.00 86.31 483 GLY A N 1
ATOM 3813 C CA . GLY A 1 483 ? -4.955 -12.988 18.929 1.00 86.31 483 GLY A CA 1
ATOM 3814 C C . GLY A 1 483 ? -4.156 -11.689 18.763 1.00 86.31 483 GLY A C 1
ATOM 3815 O O . GLY A 1 483 ? -3.623 -11.148 19.735 1.00 86.31 483 GLY A O 1
ATOM 3816 N N . GLY A 1 484 ? -4.078 -11.181 17.532 1.00 87.06 484 GLY A N 1
ATOM 3817 C CA . GLY A 1 484 ? -3.475 -9.885 17.209 1.00 87.06 484 GLY A CA 1
ATOM 3818 C C . GLY A 1 484 ? -4.424 -8.683 17.260 1.00 87.06 484 GLY A C 1
ATOM 3819 O O . GLY A 1 484 ? -3.955 -7.564 17.049 1.00 87.06 484 GLY A O 1
ATOM 3820 N N . GLY A 1 485 ? -5.715 -8.901 17.525 1.00 91.06 485 GLY A N 1
ATOM 3821 C CA . GLY A 1 485 ? -6.746 -7.864 17.566 1.00 91.06 485 GLY A CA 1
ATOM 3822 C C . GLY A 1 485 ? -7.206 -7.510 18.979 1.00 91.06 485 GLY A C 1
ATOM 3823 O O . GLY A 1 485 ? -6.821 -8.142 19.967 1.00 91.06 485 GLY A O 1
ATOM 3824 N N . TYR A 1 486 ? -8.055 -6.490 19.060 1.00 94.06 486 TYR A N 1
ATOM 3825 C CA . TYR A 1 486 ? -8.604 -5.947 20.297 1.00 94.06 486 TYR A CA 1
ATOM 3826 C C . TYR A 1 486 ? -10.115 -5.789 20.174 1.00 94.06 486 TYR A C 1
ATOM 3828 O O . TYR A 1 486 ? -10.606 -5.277 19.174 1.00 94.06 486 TYR A O 1
ATOM 3836 N N . ILE A 1 487 ? -10.848 -6.185 21.204 1.00 93.44 487 ILE A N 1
ATOM 3837 C CA . ILE A 1 487 ? -12.289 -5.950 21.325 1.00 93.44 487 ILE A CA 1
ATOM 3838 C C . ILE A 1 487 ? -12.534 -5.134 22.586 1.00 93.44 487 ILE A C 1
ATOM 3840 O O . ILE A 1 487 ? -11.793 -5.272 23.559 1.00 93.44 487 ILE A O 1
ATOM 3844 N N . PHE A 1 488 ? -13.576 -4.310 22.619 1.00 94.00 488 PHE A N 1
ATOM 3845 C CA . PHE A 1 488 ? -14.057 -3.815 23.908 1.00 94.00 488 PHE A CA 1
ATOM 3846 C C . PHE A 1 488 ? -14.499 -5.001 24.761 1.00 94.00 488 PHE A C 1
ATOM 3848 O O . PHE A 1 488 ? -15.095 -5.944 24.237 1.00 94.00 488 PHE A O 1
ATOM 3855 N N . PHE A 1 489 ? -14.224 -4.961 26.071 1.00 89.06 489 PHE A N 1
ATOM 3856 C CA . PHE A 1 489 ? -14.604 -6.061 26.968 1.00 89.06 489 PHE A CA 1
ATOM 3857 C C . PHE A 1 489 ? -16.095 -6.415 26.836 1.00 89.06 489 PHE A C 1
ATOM 3859 O O . PHE A 1 489 ? -16.478 -7.585 26.894 1.00 89.06 489 PHE A O 1
ATOM 3866 N N . HIS A 1 490 ? -16.935 -5.406 26.590 1.00 88.06 490 HIS A N 1
ATOM 3867 C CA . HIS A 1 490 ? -18.333 -5.608 26.253 1.00 88.06 490 HIS A CA 1
ATOM 3868 C C . HIS A 1 490 ? -18.871 -4.526 25.308 1.00 88.06 490 HIS A C 1
ATOM 3870 O O . HIS A 1 490 ? -18.466 -3.367 25.386 1.00 88.06 490 HIS A O 1
ATOM 3876 N N . LYS A 1 491 ? -19.866 -4.879 24.477 1.00 85.31 491 LYS A N 1
ATOM 3877 C CA . LYS A 1 491 ? -20.519 -3.938 23.546 1.00 85.31 491 LYS A CA 1
ATOM 3878 C C . LYS A 1 491 ? -21.151 -2.735 24.264 1.00 85.31 491 LYS A C 1
ATOM 3880 O O . LYS A 1 491 ? -21.077 -1.628 23.763 1.00 85.31 491 LYS A O 1
ATOM 3885 N N . LEU A 1 492 ? -21.715 -2.942 25.455 1.00 87.00 492 LEU A N 1
ATOM 3886 C CA . LEU A 1 492 ? -22.298 -1.858 26.265 1.00 87.00 492 LEU A CA 1
ATOM 3887 C C . LEU A 1 492 ? -21.263 -0.798 26.676 1.00 87.00 492 LEU A C 1
ATOM 3889 O O . LEU A 1 492 ? -21.588 0.381 26.703 1.00 87.00 492 LEU A O 1
ATOM 3893 N N . LEU A 1 493 ? -20.019 -1.202 26.958 1.00 89.50 493 LEU A N 1
ATOM 3894 C CA . LEU A 1 493 ? -18.943 -0.255 27.264 1.00 89.50 493 LEU A CA 1
ATOM 3895 C C . LEU A 1 493 ? -18.538 0.529 26.007 1.00 89.50 493 LEU A C 1
ATOM 3897 O O . LEU A 1 493 ? -18.315 1.731 26.078 1.00 89.50 493 LEU A O 1
ATOM 3901 N N . GLN A 1 494 ? -18.482 -0.136 24.849 1.00 90.94 494 GLN A N 1
ATOM 3902 C CA . GLN A 1 494 ? -18.264 0.537 23.565 1.00 90.94 494 GLN A CA 1
ATOM 3903 C C . GLN A 1 494 ? -19.377 1.556 23.273 1.00 90.94 494 GLN A C 1
ATOM 3905 O O . GLN A 1 494 ? -19.077 2.681 22.894 1.00 90.94 494 GLN A O 1
ATOM 3910 N N . GLU A 1 495 ? -20.644 1.179 23.466 1.00 89.06 495 GLU A N 1
ATOM 3911 C CA . GLU A 1 495 ? -21.803 2.066 23.288 1.00 89.06 495 GLU A CA 1
ATOM 3912 C C . GLU A 1 495 ? -21.729 3.274 24.238 1.00 89.06 495 GLU A C 1
ATOM 3914 O O . GLU A 1 495 ? -21.935 4.395 23.789 1.00 89.06 495 GLU A O 1
ATOM 3919 N N . TYR A 1 496 ? -21.317 3.075 25.497 1.00 89.62 496 TYR A N 1
ATOM 3920 C CA . TYR A 1 496 ? -21.051 4.169 26.438 1.00 89.62 496 TYR A CA 1
ATOM 3921 C C . TYR A 1 496 ? -19.976 5.146 25.929 1.00 89.62 496 TYR A C 1
ATOM 3923 O O . TYR A 1 496 ? -20.156 6.359 25.981 1.00 89.62 496 TYR A O 1
ATOM 3931 N N . PHE A 1 497 ? -18.863 4.640 25.386 1.00 91.19 497 PHE A N 1
ATOM 3932 C CA . PHE A 1 497 ? -17.832 5.504 24.802 1.00 91.19 497 PHE A CA 1
ATOM 3933 C C . PHE A 1 497 ? -18.336 6.283 23.582 1.00 91.19 497 PHE A C 1
ATOM 3935 O O . PHE A 1 497 ? -17.896 7.408 23.366 1.00 91.19 497 PHE A O 1
ATOM 3942 N N . VAL A 1 498 ? -19.258 5.719 22.798 1.00 89.94 498 VAL A N 1
ATOM 3943 C CA . VAL A 1 498 ? -19.880 6.428 21.669 1.00 89.94 498 VAL A CA 1
ATOM 3944 C C . VAL A 1 498 ? -20.762 7.578 22.164 1.00 89.94 498 VAL A C 1
ATOM 3946 O O . VAL A 1 498 ? -20.686 8.665 21.600 1.00 89.94 498 VAL A O 1
ATOM 3949 N N . THR A 1 499 ? -21.541 7.382 23.234 1.00 87.19 499 THR A N 1
ATOM 3950 C CA . THR A 1 499 ? -22.470 8.405 23.754 1.00 87.19 499 THR A CA 1
ATOM 3951 C C . THR A 1 499 ? -21.784 9.602 24.416 1.00 87.19 499 THR A C 1
ATOM 3953 O O . THR A 1 499 ? -22.391 10.661 24.515 1.00 87.19 499 THR A O 1
ATOM 3956 N N . LEU A 1 500 ? -20.519 9.482 24.840 1.00 82.38 500 LEU A N 1
ATOM 3957 C CA . LEU A 1 500 ? -19.773 10.592 25.459 1.00 82.38 500 LEU A CA 1
ATOM 3958 C C . LEU A 1 500 ? -19.560 11.801 24.524 1.00 82.38 500 LEU A C 1
ATOM 3960 O O . LEU A 1 500 ? -19.288 12.901 25.002 1.00 82.38 500 LEU A O 1
ATOM 3964 N N . GLU A 1 501 ? -19.669 11.616 23.205 1.00 64.12 501 GLU A N 1
ATOM 3965 C CA . GLU A 1 501 ? -19.547 12.698 22.215 1.00 64.12 501 GLU A CA 1
ATOM 3966 C C . GLU A 1 501 ? -20.792 13.599 22.190 1.00 64.12 501 GLU A C 1
ATOM 3968 O O . GLU A 1 501 ? -20.651 14.819 22.147 1.00 64.12 501 GLU A O 1
ATOM 3973 N N . ASP A 1 502 ? -21.989 13.012 22.304 1.00 54.47 502 ASP A N 1
ATOM 3974 C CA . ASP A 1 502 ? -23.269 13.739 22.256 1.00 54.47 502 ASP A CA 1
ATOM 3975 C C . ASP A 1 502 ? -23.444 14.704 23.442 1.00 54.47 502 ASP A C 1
ATOM 3977 O O . ASP A 1 502 ? -24.224 15.645 23.374 1.00 54.47 502 ASP A O 1
ATOM 3981 N N . SER A 1 503 ? -22.704 14.483 24.530 1.00 49.66 503 SER A N 1
ATOM 3982 C CA . SER A 1 503 ? -22.682 15.337 25.724 1.00 49.66 503 SER A CA 1
ATOM 3983 C C . SER A 1 503 ? -21.637 16.465 25.693 1.00 49.66 503 SER A C 1
ATOM 3985 O O . SER A 1 503 ? -21.586 17.260 26.631 1.00 49.66 503 SER A O 1
ATOM 3987 N N . GLN A 1 504 ? -20.775 16.521 24.668 1.00 39.59 504 GLN A N 1
ATOM 3988 C CA . GLN A 1 504 ? -19.731 17.550 24.509 1.00 39.59 504 GLN A CA 1
ATOM 3989 C C . GLN A 1 504 ? -19.919 18.453 23.272 1.00 39.59 504 GLN A C 1
ATOM 3991 O O . GLN A 1 504 ? -19.121 19.376 23.085 1.00 39.59 504 GLN A O 1
ATOM 3996 N N . MET A 1 505 ? -20.949 18.213 22.450 1.00 34.25 505 MET A N 1
ATOM 3997 C CA . MET A 1 505 ? -21.473 19.169 21.457 1.00 34.25 505 MET A CA 1
ATOM 3998 C C . MET A 1 505 ? -22.669 19.921 22.032 1.00 34.25 505 MET A C 1
ATOM 4000 O O . MET A 1 505 ? -22.839 21.099 21.644 1.00 34.25 505 MET A O 1
#

Mean predicted aligned error: 9.56 Å

Sequence (505 aa):
MPTVICSRSGNYLNQSKRLLLDNAVVARPLTEQKIDTYLQNTGQSMDGLREALHHDPSLRELAHTPLMLRVLTTIYEGGTVENSQLMSTLDVRQQAFAAYIMQTFKRQSHARYKPERTLEWLQWLAQQLNRHNQSDFYIELMQIDWLPEYRFRRLYPAFAVGLVYGVLTAIGYGISYLPYFPPHYVIIVSLIITVFNMLLYGFFNGIIFGLLANSDAKPSQASSDHKQSAGIRQRVVALLGNRVIYGGLNGLLDGVLVGFLVTPVSGWICGIFTCAFCATLGKLDVEIRCAEYLSWSWSSMFRNAHKFLAGGLLVGLLYGLVTGRDYLFAPAHLLPSLLLGLGVGLLVGLLMSIRGGFTNKVPDVRNILKPNQGIRNSIRYSLFFGLFFGIAFGLLFGLIYGPILFLILGQEYRSSFPANSGLIYGLSDGFLVAAFFWLLSGGIACVQHTLLRLLLWKRGAIPWNYAHFLDHAAGLALLHKVGGGYIFFHKLLQEYFVTLEDSQM